Protein AF-A0A956I2Q4-F1 (afdb_monomer)

Foldseek 3Di:
DPPQPFFFPVNLVVVLVVLLVVLLVLLQVLLVPQPPDDPPDDDDDDPDFPADDPPDPDGDALQVGVLCQLQDPPRDLLSLLLCLLVLQPDVRQVHLVSVLVSLVPRHDPDFCSVVSNLLSVVSVVNPVSLVVLVCQLPDPDHGQCSLVNNLSVQLQALSSLVSLVSNCVVPVDLVSLQSSLSNCLNVVVLVSNVVSCVDPSSVVSDFLLSQCSSCLVVVVLVSLLVSVLRNLPRPQDPLLLVLLVLLLVLVLVLLCVLLLPDDCPDVLSVLLVQLLQLLLSLVSQLVSQLSCCCVPVVLDCDQDQVSNLCSLLVRVLQSNLVSLLVSCVVVLVVQLVVPFLSSQLSSQLSSLLSNLSNVSSSVCRNLVLLCQLVSSLFSNVLSSLLRSQLRSLVSVCVVPVVSVVVSVCSNSVSSSLRSVLVSCVPRPVNVVVNVVSVVSRVVSVVVSLVSSVPGDDRDDDSDQSLSSNSVSSSVSLSSSQSSSCNNPNNPVSCVSHVVSNVVCVVSNVSVNVSSPDDNDD

Radius of gyration: 27.88 Å; Cα contacts (8 Å, |Δi|>4): 734; chains: 1; bounding box: 66×51×83 Å

Mean predicted aligned error: 7.61 Å

Solvent-accessible surface area (backbone atoms only — not comparable to full-atom values): 26888 Å² total; per-residue (Å²): 134,84,81,73,82,65,59,32,50,65,56,55,52,53,52,52,53,50,52,51,53,51,26,53,53,48,10,48,47,31,28,70,67,28,81,80,90,58,77,71,73,96,64,91,80,75,82,88,66,79,70,83,67,96,82,64,97,60,83,68,54,41,61,77,52,46,34,65,54,52,52,35,93,82,58,53,60,68,61,50,48,67,42,46,71,60,51,35,69,34,78,68,36,66,27,33,68,45,44,37,56,43,48,73,70,32,42,61,99,49,87,33,44,72,45,45,52,34,50,34,39,29,75,61,66,36,64,66,32,44,50,48,37,52,51,35,40,67,38,98,76,46,55,61,56,19,18,44,44,41,12,59,79,28,41,58,25,63,69,9,13,51,22,10,41,51,38,17,72,77,64,74,33,64,66,31,34,38,50,15,46,51,6,12,58,62,39,64,37,61,70,58,34,49,57,46,53,69,36,70,75,37,44,71,54,53,57,41,51,60,60,24,52,53,16,56,76,70,64,35,64,66,48,30,67,66,22,46,66,54,33,75,45,72,84,54,54,68,68,35,51,50,47,17,51,48,54,35,51,45,49,47,53,43,42,36,51,77,43,65,57,86,51,83,94,31,72,66,45,52,47,30,53,50,22,24,53,33,8,35,57,24,47,46,64,30,53,54,47,48,51,46,36,36,76,74,68,63,58,62,94,49,98,43,68,72,54,24,41,49,39,26,23,68,46,53,18,38,44,46,54,48,31,34,50,59,45,36,53,84,50,44,67,60,41,52,74,67,67,45,68,47,46,26,28,37,30,24,11,22,12,17,27,14,31,31,23,51,57,42,25,59,49,24,57,75,50,67,47,35,47,48,54,39,38,64,68,41,53,31,48,49,31,19,38,47,35,5,51,39,41,30,31,46,48,45,17,76,76,40,65,87,33,42,62,57,27,51,50,47,42,54,52,40,20,44,51,44,4,50,35,50,23,20,70,68,35,74,88,29,52,95,47,30,71,51,28,58,52,54,48,50,53,52,50,51,54,44,53,55,56,54,67,74,37,81,80,71,77,92,66,72,68,54,64,62,56,52,45,53,49,36,53,49,52,52,54,32,51,50,39,26,53,27,2,39,55,59,26,43,70,57,23,48,65,46,42,50,59,27,50,60,71,34,47,63,56,54,50,52,50,57,58,72,62,68,68,83,64,44,120

Sequence (521 aa):
MKRSRTWSRSFLAISVVGLVVVGLLLAALAAALSPGERVRPVVPEPIALPGPRLGDPTPPSPEEWLDPWLSAEGTRMDDVLEAIPWLATLPEVGGPDALLASLERALPERPGRDVAIRMARAIGGDEDAVAALFAGAHAEAPERGACFALGVLRSASVDGARAFEREAELHDDDRARRLALEAALNAGADDELERLLADPAYAAVADAEIPYRLARRRLDWVGMLIWTMPSQHVDTPLHFLLLGILSGILWLVVLAYLGDVRRVASARLGLCVAALVLGAASTVPTLVLSVWMEEVLGVREPSGLYTGIAYYVGSVGLREELCKLLAFLPLAPFVIRRGDPREALVVAGCVGLGFAAEENIGYFTRSGGADVAGRFLTANFGHVVSTGLIGAWLCRAVKEPKHLQDFALVFIGLVIGHGVYDALIIVPELEEWSALAGIVYVAVALLYFAQLAKCPPAAPRRVPVTAVFVYGLTAMLVTSLVAAAWDVGFLPALRTIVPGVLSAALFIFVFIRELREPLSP

Structure (mmCIF, N/CA/C/O backbone):
data_AF-A0A956I2Q4-F1
#
_entry.id   AF-A0A956I2Q4-F1
#
loop_
_atom_site.group_PDB
_atom_site.id
_atom_site.type_symbol
_atom_site.label_atom_id
_atom_site.label_alt_id
_atom_site.label_comp_id
_atom_site.label_asym_id
_atom_site.label_entity_id
_atom_site.label_seq_id
_atom_site.pdbx_PDB_ins_code
_atom_site.Cartn_x
_atom_site.Cartn_y
_atom_site.Cartn_z
_atom_site.occupancy
_atom_site.B_iso_or_equiv
_atom_site.auth_seq_id
_atom_site.auth_comp_id
_atom_site.auth_asym_id
_atom_site.auth_atom_id
_atom_site.pdbx_PDB_model_num
ATOM 1 N N . MET A 1 1 ? -26.419 -26.427 36.538 1.00 40.03 1 MET A N 1
ATOM 2 C CA . MET A 1 1 ? -25.469 -25.421 36.004 1.00 40.03 1 MET A CA 1
ATOM 3 C C . MET A 1 1 ? -24.432 -26.118 35.128 1.00 40.03 1 MET A C 1
ATOM 5 O O . MET A 1 1 ? -23.579 -26.816 35.658 1.00 40.03 1 MET A O 1
ATOM 9 N N . LYS A 1 2 ? -24.515 -25.995 33.795 1.00 40.31 2 LYS A N 1
ATOM 10 C CA . LYS A 1 2 ? -23.443 -26.462 32.897 1.00 40.31 2 LYS A CA 1
ATOM 11 C C . LYS A 1 2 ? -22.245 -25.529 33.097 1.00 40.31 2 LYS A C 1
ATOM 13 O O . LYS A 1 2 ? -22.370 -24.350 32.782 1.00 40.31 2 LYS A O 1
ATOM 18 N N . ARG A 1 3 ? -21.119 -26.027 33.628 1.00 42.88 3 ARG A N 1
ATOM 19 C CA . ARG A 1 3 ? -19.835 -25.304 33.605 1.00 42.88 3 ARG A CA 1
ATOM 20 C C . ARG A 1 3 ? -19.551 -24.954 32.144 1.00 42.88 3 ARG A C 1
ATOM 22 O O . ARG A 1 3 ? -19.244 -25.840 31.350 1.00 42.88 3 ARG A O 1
ATOM 29 N N . SER A 1 4 ? -19.731 -23.692 31.761 1.00 48.69 4 SER A N 1
ATOM 30 C CA . SER A 1 4 ? -19.249 -23.216 30.471 1.00 48.69 4 SER A CA 1
ATOM 31 C C . SER A 1 4 ? -17.742 -23.433 30.472 1.00 48.69 4 SER A C 1
ATOM 33 O O . SER A 1 4 ? -17.075 -22.911 31.361 1.00 48.69 4 SER A O 1
ATOM 35 N N . ARG A 1 5 ? -17.218 -24.234 29.535 1.00 54.41 5 ARG A N 1
ATOM 36 C CA . ARG A 1 5 ? -15.774 -24.338 29.294 1.00 54.41 5 ARG A CA 1
ATOM 37 C C . ARG A 1 5 ? -15.268 -22.933 28.967 1.00 54.41 5 ARG A C 1
ATOM 39 O O . ARG A 1 5 ? -15.443 -22.466 27.845 1.00 54.41 5 ARG A O 1
ATOM 46 N N . THR A 1 6 ? -14.749 -22.233 29.966 1.00 58.47 6 THR A N 1
ATOM 47 C CA . THR A 1 6 ? -13.968 -21.020 29.764 1.00 58.47 6 THR A CA 1
ATOM 48 C C . THR A 1 6 ? -12.624 -21.444 29.194 1.00 58.47 6 THR A C 1
ATOM 50 O O . THR A 1 6 ? -12.102 -22.510 29.527 1.00 58.47 6 THR A O 1
ATOM 53 N N . TRP A 1 7 ? -12.102 -20.652 28.268 1.00 63.31 7 TRP A N 1
ATOM 54 C CA . TRP A 1 7 ? -10.792 -20.889 27.681 1.00 63.31 7 TRP A CA 1
ATOM 55 C C . TRP A 1 7 ? -9.714 -20.726 28.759 1.00 63.31 7 TRP A C 1
ATOM 57 O O . TRP A 1 7 ? -9.523 -19.623 29.268 1.00 63.31 7 TRP A O 1
ATOM 67 N N . SER A 1 8 ? -9.036 -21.818 29.131 1.00 77.19 8 SER A N 1
ATOM 68 C CA . SER A 1 8 ? -7.890 -21.746 30.042 1.00 77.19 8 SER A CA 1
ATOM 69 C C . SER A 1 8 ? -6.656 -21.224 29.309 1.00 77.19 8 SER A C 1
ATOM 71 O O . SER A 1 8 ? -6.497 -21.437 28.101 1.00 77.19 8 SER A O 1
ATOM 73 N N . ARG A 1 9 ? -5.752 -20.568 30.045 1.00 77.94 9 ARG A N 1
ATOM 74 C CA . ARG A 1 9 ? -4.458 -20.101 29.512 1.00 77.94 9 ARG A CA 1
ATOM 75 C C . ARG A 1 9 ? -3.676 -21.235 28.855 1.00 77.94 9 ARG A C 1
ATOM 77 O O . ARG A 1 9 ? -3.125 -21.055 27.773 1.00 77.94 9 ARG A O 1
ATOM 84 N N . SER A 1 10 ? -3.691 -22.414 29.476 1.00 81.69 10 SER A N 1
ATOM 85 C CA . SER A 1 10 ? -3.025 -23.609 28.958 1.00 81.69 10 SER A CA 1
ATOM 86 C C . SER A 1 10 ? -3.594 -24.052 27.613 1.00 81.69 10 SER A C 1
ATOM 88 O O . SER A 1 10 ? -2.827 -24.404 26.725 1.00 81.69 10 SER A O 1
ATOM 90 N N . PHE A 1 11 ? -4.917 -24.005 27.426 1.00 84.88 11 PHE A N 1
ATOM 91 C CA . PHE A 1 11 ? -5.524 -24.391 26.153 1.00 84.88 11 PHE A CA 1
ATOM 92 C C . PHE A 1 11 ? -5.135 -23.428 25.024 1.00 84.88 11 PHE A C 1
ATOM 94 O O . PHE A 1 11 ? -4.726 -23.876 23.952 1.00 84.88 11 PHE A O 1
ATOM 101 N N . LEU A 1 12 ? -5.184 -22.114 25.284 1.00 85.12 12 LEU A N 1
ATOM 102 C CA . LEU A 1 12 ? -4.729 -21.111 24.319 1.00 85.12 12 LEU A CA 1
ATOM 103 C C . LEU A 1 12 ? -3.252 -21.331 23.961 1.00 85.12 12 LEU A C 1
ATOM 105 O O . LEU A 1 12 ? -2.933 -21.456 22.785 1.00 85.12 12 LEU A O 1
ATOM 109 N N . ALA A 1 13 ? -2.373 -21.480 24.955 1.00 85.44 13 ALA A N 1
ATOM 110 C CA . ALA A 1 13 ? -0.948 -21.709 24.723 1.00 85.44 13 ALA A CA 1
ATOM 111 C C . ALA A 1 13 ? -0.679 -22.979 23.894 1.00 85.44 13 ALA A C 1
ATOM 113 O O . ALA A 1 13 ? 0.018 -22.910 22.887 1.00 85.44 13 ALA A O 1
ATOM 114 N N . ILE A 1 14 ? -1.277 -24.119 24.262 1.00 88.50 14 ILE A N 1
ATOM 115 C CA . ILE A 1 14 ? -1.092 -25.397 23.550 1.00 88.50 14 ILE A CA 1
ATOM 116 C C . ILE A 1 14 ? -1.554 -25.285 22.094 1.00 88.50 14 ILE A C 1
ATOM 118 O O . ILE A 1 14 ? -0.858 -25.728 21.184 1.00 88.50 14 ILE A O 1
ATOM 122 N N . SER A 1 15 ? -2.720 -24.684 21.860 1.00 89.50 15 SER A N 1
ATOM 123 C CA . SER A 1 15 ? -3.264 -24.544 20.505 1.00 89.50 15 SER A CA 1
ATOM 124 C C . SER A 1 15 ? -2.457 -23.583 19.623 1.00 89.50 15 SER A C 1
ATOM 126 O O . SER A 1 15 ? -2.270 -23.869 18.444 1.00 89.50 15 SER A O 1
ATOM 128 N N . VAL A 1 16 ? -1.937 -22.486 20.184 1.00 90.19 16 VAL A N 1
ATOM 129 C CA . VAL A 1 16 ? -1.050 -21.548 19.478 1.00 90.19 16 VAL A CA 1
ATOM 130 C C . VAL A 1 16 ? 0.268 -22.230 19.125 1.00 90.19 16 VAL A C 1
ATOM 132 O O . VAL A 1 16 ? 0.694 -22.155 17.978 1.00 90.19 16 VAL A O 1
ATOM 135 N N . VAL A 1 17 ? 0.872 -22.969 20.063 1.00 91.94 17 VAL A N 1
ATOM 136 C CA . VAL A 1 17 ? 2.077 -23.770 19.789 1.00 91.94 17 VAL A CA 1
ATOM 137 C C . VAL A 1 17 ? 1.808 -24.789 18.682 1.00 91.94 17 VAL A C 1
ATOM 139 O O . VAL A 1 17 ? 2.605 -24.902 17.757 1.00 91.94 17 VAL A O 1
ATOM 142 N N . GLY A 1 18 ? 0.667 -25.483 18.725 1.00 91.50 18 GLY A N 1
ATOM 143 C CA . GLY A 1 18 ? 0.260 -26.404 17.664 1.00 91.50 18 GLY A CA 1
ATOM 144 C C . GLY A 1 18 ? 0.1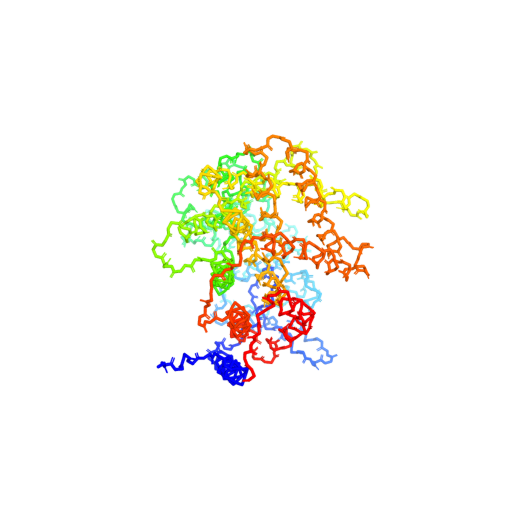60 -25.724 16.294 1.00 91.50 18 GLY A C 1
ATOM 145 O O . GLY A 1 18 ? 0.678 -26.255 15.316 1.00 91.50 18 GLY A O 1
ATOM 146 N N . LEU A 1 19 ? -0.440 -24.531 16.227 1.00 92.12 19 LEU A N 1
ATOM 147 C CA . LEU A 1 19 ? -0.551 -23.753 14.990 1.00 92.12 19 LEU A CA 1
ATOM 148 C C . LEU A 1 19 ? 0.822 -23.324 14.454 1.00 92.12 19 LEU A C 1
ATOM 150 O O . LEU A 1 19 ? 1.064 -23.435 13.256 1.00 92.12 19 LEU A O 1
ATOM 154 N N . VAL A 1 20 ? 1.732 -22.895 15.332 1.00 93.31 20 VAL A N 1
ATOM 155 C CA . VAL A 1 20 ? 3.111 -22.541 14.960 1.00 93.31 20 VAL A CA 1
ATOM 156 C C . VAL A 1 20 ? 3.867 -23.758 14.429 1.00 93.31 20 VAL A C 1
ATOM 158 O O . VAL A 1 20 ? 4.508 -23.660 13.389 1.00 93.31 20 VAL A O 1
ATOM 161 N N . VAL A 1 21 ? 3.766 -24.916 15.090 1.00 94.25 21 VAL A N 1
ATOM 162 C CA . VAL A 1 21 ? 4.417 -26.156 14.632 1.00 94.25 21 VAL A CA 1
ATOM 163 C C . VAL A 1 21 ? 3.896 -26.571 13.258 1.00 94.25 21 VAL A C 1
ATOM 165 O O . VAL A 1 21 ? 4.692 -26.848 12.366 1.00 94.25 21 VAL A O 1
ATOM 168 N N . VAL A 1 22 ? 2.574 -26.566 13.057 1.00 94.88 22 VAL A N 1
ATOM 169 C CA . VAL A 1 22 ? 1.976 -26.845 11.742 1.00 94.88 22 VAL A CA 1
ATOM 170 C C . VAL A 1 22 ? 2.461 -25.833 10.705 1.00 94.88 22 VAL A C 1
ATOM 172 O O . VAL A 1 22 ? 2.837 -26.227 9.607 1.00 94.88 22 VAL A O 1
ATOM 175 N N . GLY A 1 23 ? 2.521 -24.549 11.059 1.00 93.81 23 GLY A N 1
ATOM 176 C CA . GLY A 1 23 ? 3.041 -23.496 10.193 1.00 93.81 23 GLY A CA 1
ATOM 177 C C . GLY A 1 23 ? 4.494 -23.706 9.773 1.00 93.81 23 GLY A C 1
ATOM 178 O O . GLY A 1 23 ? 4.809 -23.580 8.596 1.00 93.81 23 GLY A O 1
ATOM 179 N N . LEU A 1 24 ? 5.367 -24.091 10.708 1.00 94.44 24 LEU A N 1
ATOM 180 C CA . LEU A 1 24 ? 6.768 -24.415 10.426 1.00 94.44 24 LEU A CA 1
ATOM 181 C C . LEU A 1 24 ? 6.891 -25.612 9.475 1.00 94.44 24 LEU A C 1
ATOM 183 O O . LEU A 1 24 ? 7.699 -25.575 8.550 1.00 94.44 24 LEU A O 1
ATOM 187 N N . LEU A 1 25 ? 6.071 -26.650 9.669 1.00 95.31 25 LEU A N 1
ATOM 188 C CA . LEU A 1 25 ? 6.036 -27.814 8.779 1.00 95.31 25 LEU A CA 1
ATOM 189 C C . LEU A 1 25 ? 5.540 -27.443 7.377 1.00 95.31 25 LEU A C 1
ATOM 191 O O . LEU A 1 25 ? 6.125 -27.880 6.390 1.00 95.31 25 LEU A O 1
ATOM 195 N N . LEU A 1 26 ? 4.495 -26.617 7.282 1.00 95.56 26 LEU A N 1
ATOM 196 C CA . LEU A 1 26 ? 3.983 -26.120 6.005 1.00 95.56 26 LEU A CA 1
ATOM 197 C C . LEU A 1 26 ? 4.996 -25.223 5.296 1.00 95.56 26 LEU A C 1
ATOM 199 O O . LEU A 1 26 ? 5.128 -25.326 4.086 1.00 95.56 26 LEU A O 1
ATOM 203 N N . ALA A 1 27 ? 5.735 -24.387 6.023 1.00 93.88 27 ALA A N 1
ATOM 204 C CA . ALA A 1 27 ? 6.776 -23.545 5.447 1.00 93.88 27 ALA A CA 1
ATOM 205 C C . ALA A 1 27 ? 7.962 -24.379 4.940 1.00 93.88 27 ALA A C 1
ATOM 207 O O . ALA A 1 27 ? 8.475 -24.124 3.854 1.00 93.88 27 ALA A O 1
ATOM 208 N N . ALA A 1 28 ? 8.368 -25.415 5.680 1.00 93.31 28 ALA A N 1
ATOM 209 C CA . ALA A 1 28 ? 9.384 -26.357 5.219 1.00 93.31 28 ALA A CA 1
ATOM 210 C C . ALA A 1 28 ? 8.918 -27.128 3.971 1.00 93.31 28 ALA A C 1
ATOM 212 O O . ALA A 1 28 ? 9.690 -27.299 3.030 1.00 93.31 28 ALA A O 1
ATOM 213 N N . LEU A 1 29 ? 7.648 -27.546 3.938 1.00 94.00 29 LEU A N 1
ATOM 214 C CA . LEU A 1 29 ? 7.049 -28.188 2.770 1.00 94.00 29 LEU A CA 1
ATOM 215 C C . LEU A 1 29 ? 6.963 -27.226 1.578 1.00 94.00 29 LEU A C 1
ATOM 217 O O . LEU A 1 29 ? 7.323 -27.613 0.475 1.00 94.00 29 LEU A O 1
ATOM 221 N N . ALA A 1 30 ? 6.531 -25.983 1.792 1.00 91.81 30 ALA A N 1
ATOM 222 C CA . ALA A 1 30 ? 6.470 -24.950 0.763 1.00 91.81 30 ALA A CA 1
ATOM 223 C C . ALA A 1 30 ? 7.855 -24.677 0.172 1.00 91.81 30 ALA A C 1
ATOM 225 O O . ALA A 1 30 ? 7.988 -24.644 -1.041 1.00 91.81 30 ALA A O 1
ATOM 226 N N . ALA A 1 31 ? 8.895 -24.587 1.004 1.00 90.00 31 ALA A N 1
ATOM 227 C CA . ALA A 1 31 ? 10.271 -24.452 0.535 1.00 90.00 31 ALA A CA 1
ATOM 228 C C . ALA A 1 31 ? 10.764 -25.681 -0.251 1.00 90.00 31 ALA A C 1
ATOM 230 O O . ALA A 1 31 ? 11.532 -25.530 -1.193 1.00 90.00 31 ALA A O 1
ATOM 231 N N . ALA A 1 32 ? 10.336 -26.891 0.124 1.00 90.06 32 ALA A N 1
ATOM 232 C CA . ALA A 1 32 ? 10.716 -28.127 -0.565 1.00 90.06 32 ALA A CA 1
ATOM 233 C C . ALA A 1 32 ? 9.961 -28.346 -1.888 1.00 90.06 32 ALA A C 1
ATOM 235 O O . ALA A 1 32 ? 10.488 -28.982 -2.797 1.00 90.06 32 ALA A O 1
ATOM 236 N N . LEU A 1 33 ? 8.720 -27.859 -1.974 1.00 89.81 33 LEU A N 1
ATOM 237 C CA . LEU A 1 33 ? 7.880 -27.905 -3.174 1.00 89.81 33 LEU A CA 1
ATOM 238 C C . LEU A 1 33 ? 8.069 -26.690 -4.075 1.00 89.81 33 LEU A C 1
ATOM 240 O O . LEU A 1 33 ? 7.635 -26.730 -5.228 1.00 89.81 33 LEU A O 1
ATOM 244 N N . SER A 1 34 ? 8.667 -25.621 -3.545 1.00 82.44 34 SER A N 1
ATOM 245 C CA . SER A 1 34 ? 9.018 -24.451 -4.328 1.00 82.44 34 SER A CA 1
ATOM 246 C C . SER A 1 34 ? 9.845 -24.938 -5.514 1.00 82.44 34 SER A C 1
ATOM 248 O O . SER A 1 34 ? 10.780 -25.724 -5.312 1.00 82.44 34 SER A O 1
ATOM 250 N N . PRO A 1 35 ? 9.475 -24.565 -6.749 1.00 68.12 35 PRO A N 1
ATOM 251 C CA . PRO A 1 35 ? 10.260 -24.894 -7.924 1.00 68.12 35 PRO A CA 1
ATOM 252 C C . PRO A 1 35 ? 11.619 -24.205 -7.762 1.00 68.12 35 PRO A C 1
ATOM 254 O O . PRO A 1 35 ? 11.764 -23.022 -8.062 1.00 68.12 35 PRO A O 1
ATOM 257 N N . GLY A 1 36 ? 12.573 -24.928 -7.170 1.00 46.09 36 GLY A N 1
ATOM 258 C CA . GLY A 1 36 ? 13.865 -24.402 -6.751 1.00 46.09 36 GLY A CA 1
ATOM 259 C C . GLY A 1 36 ? 14.577 -23.659 -7.883 1.00 46.09 36 GLY A C 1
ATOM 260 O O . GLY A 1 36 ? 14.430 -24.026 -9.044 1.00 46.09 36 GLY A O 1
ATOM 261 N N . GLU A 1 37 ? 15.355 -22.638 -7.499 1.00 41.56 37 GLU A N 1
ATOM 262 C CA . GLU A 1 37 ? 16.168 -21.737 -8.350 1.00 41.56 37 GLU A CA 1
ATOM 263 C C . GLU A 1 37 ? 15.523 -20.449 -8.898 1.00 41.56 37 GLU A C 1
ATOM 265 O O . GLU A 1 37 ? 15.946 -19.934 -9.929 1.00 41.56 37 GLU A O 1
ATOM 270 N N . ARG A 1 38 ? 14.587 -19.808 -8.186 1.00 41.47 38 ARG A N 1
ATOM 271 C CA . ARG A 1 38 ? 14.277 -18.384 -8.447 1.00 41.47 38 ARG A CA 1
ATOM 272 C C . ARG A 1 38 ? 14.223 -17.548 -7.176 1.00 41.47 38 ARG A C 1
ATOM 274 O O . ARG A 1 38 ? 13.201 -16.950 -6.865 1.00 41.47 38 ARG A O 1
ATOM 281 N N . VAL A 1 39 ? 15.359 -17.416 -6.492 1.00 38.03 39 VAL A N 1
ATOM 282 C CA . VAL A 1 39 ? 15.606 -16.173 -5.749 1.00 38.03 39 VAL A CA 1
ATOM 283 C C . VAL A 1 39 ? 15.723 -15.072 -6.806 1.00 38.03 39 VAL A C 1
ATOM 285 O O . VAL A 1 39 ? 16.795 -14.842 -7.354 1.00 38.03 39 VAL A O 1
ATOM 288 N N . ARG A 1 40 ? 14.596 -14.444 -7.156 1.00 30.94 40 ARG A N 1
ATOM 289 C CA . ARG A 1 40 ? 14.590 -13.106 -7.749 1.00 30.94 40 ARG A CA 1
ATOM 290 C C . ARG A 1 40 ? 14.703 -12.126 -6.578 1.00 30.94 40 ARG A C 1
ATOM 292 O O . ARG A 1 40 ? 13.730 -12.003 -5.834 1.00 30.94 40 ARG A O 1
ATOM 299 N N . PRO A 1 41 ? 15.852 -11.471 -6.343 1.00 29.48 41 PRO A N 1
ATOM 300 C CA . PRO A 1 41 ? 15.851 -10.286 -5.501 1.00 29.48 41 PRO A CA 1
ATOM 301 C C . PRO A 1 41 ? 14.980 -9.220 -6.178 1.00 29.48 41 PRO A C 1
ATOM 303 O O . PRO A 1 41 ? 15.006 -9.065 -7.397 1.00 29.48 41 PRO A O 1
ATOM 306 N N . VAL A 1 42 ? 14.168 -8.527 -5.383 1.00 31.78 42 VAL A N 1
ATOM 307 C CA . VAL A 1 42 ? 13.311 -7.424 -5.829 1.00 31.78 42 VAL A CA 1
ATOM 308 C C . VAL A 1 42 ? 14.197 -6.248 -6.258 1.00 31.78 42 VAL A C 1
ATOM 310 O O . VAL A 1 42 ? 14.661 -5.486 -5.416 1.00 31.78 42 VAL A O 1
ATOM 313 N N . VAL A 1 43 ? 14.426 -6.136 -7.568 1.00 26.48 43 VAL A N 1
ATOM 314 C CA . VAL A 1 43 ? 14.799 -4.937 -8.346 1.00 26.48 43 VAL A CA 1
ATOM 315 C C . VAL A 1 43 ? 14.138 -5.114 -9.733 1.00 26.48 43 VAL A C 1
ATOM 317 O O . VAL A 1 43 ? 14.019 -6.263 -10.170 1.00 26.48 43 VAL A O 1
ATOM 320 N N . PRO A 1 44 ? 13.651 -4.064 -10.427 1.00 30.81 44 PRO A N 1
ATOM 321 C CA . PRO A 1 44 ? 13.143 -4.221 -11.791 1.00 30.81 44 PRO A CA 1
ATOM 322 C C . PRO A 1 44 ? 14.283 -4.588 -12.765 1.00 30.81 44 PRO A C 1
ATOM 324 O O . PRO A 1 44 ? 15.335 -3.958 -12.710 1.00 30.81 44 PRO A O 1
ATOM 327 N N . GLU A 1 45 ? 14.008 -5.550 -13.660 1.00 34.47 45 GLU A N 1
ATOM 328 C CA . GLU A 1 45 ? 14.779 -5.988 -14.856 1.00 34.47 45 GLU A CA 1
ATOM 329 C C . GLU A 1 45 ? 16.115 -6.747 -14.672 1.00 34.47 45 GLU A C 1
ATOM 331 O O . GLU A 1 45 ? 16.736 -6.681 -13.613 1.00 34.47 45 GLU A O 1
ATOM 336 N N . PRO A 1 46 ? 16.657 -7.400 -15.727 1.00 38.06 46 PRO A N 1
ATOM 337 C CA . PRO A 1 46 ? 16.072 -8.230 -16.784 1.00 38.06 46 PRO A CA 1
ATOM 338 C C . PRO A 1 46 ? 16.358 -9.721 -16.454 1.00 38.06 46 PRO A C 1
ATOM 340 O O . PRO A 1 46 ? 16.689 -10.073 -15.327 1.00 38.06 46 PRO A O 1
ATOM 343 N N . ILE A 1 47 ? 16.144 -10.632 -17.401 1.00 41.97 47 ILE A N 1
ATOM 344 C CA . ILE A 1 47 ? 16.341 -12.097 -17.330 1.00 41.97 47 ILE A CA 1
ATOM 345 C C . ILE A 1 47 ? 17.403 -12.540 -16.304 1.00 41.97 47 ILE A C 1
ATOM 347 O O . ILE A 1 47 ? 18.564 -12.156 -16.392 1.00 41.97 47 ILE A O 1
ATOM 351 N N . ALA A 1 48 ? 16.996 -13.383 -15.346 1.00 33.94 48 ALA A N 1
ATOM 352 C CA . ALA A 1 48 ? 17.865 -13.908 -14.295 1.00 33.94 48 ALA A CA 1
ATOM 353 C C . ALA A 1 48 ? 19.043 -14.695 -14.893 1.00 33.94 48 ALA A C 1
ATOM 355 O O . ALA A 1 48 ? 18.928 -15.885 -15.188 1.00 33.94 48 ALA A O 1
ATOM 356 N N . LEU A 1 49 ? 20.175 -14.020 -15.059 1.00 42.81 49 LEU A N 1
ATOM 357 C CA . LEU A 1 49 ? 21.461 -14.659 -15.280 1.00 42.81 49 LEU A CA 1
ATOM 358 C C . LEU A 1 49 ? 21.898 -15.331 -13.966 1.00 42.81 49 LEU A C 1
ATOM 360 O O . LEU A 1 49 ? 21.669 -14.770 -12.890 1.00 42.81 49 LEU A O 1
ATOM 364 N N . PRO A 1 50 ? 22.511 -16.524 -14.005 1.00 39.97 50 PRO A N 1
ATOM 365 C CA . PRO A 1 50 ? 22.948 -17.230 -12.803 1.00 39.97 50 PRO A CA 1
ATOM 366 C C . PRO A 1 50 ? 24.050 -16.433 -12.092 1.00 39.97 50 PRO A C 1
ATOM 368 O O . PRO A 1 50 ? 25.201 -16.470 -12.498 1.00 39.97 50 PRO A O 1
ATOM 371 N N . GLY A 1 51 ? 23.708 -15.670 -11.052 1.00 37.78 51 GLY A N 1
ATOM 372 C CA . GLY A 1 51 ? 24.679 -14.858 -10.314 1.00 37.78 51 GLY A CA 1
ATOM 373 C C . GLY A 1 51 ? 25.745 -15.690 -9.576 1.00 37.78 51 GLY A C 1
ATOM 374 O O . GLY A 1 51 ? 25.542 -16.885 -9.325 1.00 37.78 51 GLY A O 1
ATOM 375 N N . PRO A 1 52 ? 26.877 -15.072 -9.189 1.00 35.19 52 PRO A N 1
ATOM 376 C CA . PRO A 1 52 ? 27.928 -15.738 -8.426 1.00 35.19 52 PRO A CA 1
ATOM 377 C C . PRO A 1 52 ? 27.388 -16.310 -7.109 1.00 35.19 52 PRO A C 1
ATOM 379 O O . PRO A 1 52 ? 26.593 -15.683 -6.404 1.00 35.19 52 PRO A O 1
ATOM 382 N N . ARG A 1 53 ? 27.833 -17.520 -6.749 1.00 39.41 53 ARG A N 1
ATOM 383 C CA . ARG A 1 53 ? 27.477 -18.138 -5.466 1.00 39.41 53 ARG A CA 1
ATOM 384 C C . ARG A 1 53 ? 28.118 -17.333 -4.334 1.00 39.41 53 ARG A C 1
ATOM 386 O O . ARG A 1 53 ? 29.324 -17.103 -4.332 1.00 39.41 53 ARG A O 1
ATOM 393 N N . LEU A 1 54 ? 27.315 -16.938 -3.344 1.00 30.95 54 LEU A N 1
ATOM 394 C CA . LEU A 1 54 ? 27.788 -16.307 -2.107 1.00 30.95 54 LEU A CA 1
ATOM 395 C C . LEU A 1 54 ? 28.842 -17.206 -1.432 1.00 30.95 54 LEU A C 1
ATOM 397 O O . LEU A 1 54 ? 28.494 -18.217 -0.820 1.00 30.95 54 LEU A O 1
ATOM 401 N N . GLY A 1 55 ? 30.123 -16.842 -1.562 1.00 40.00 55 GLY A N 1
ATOM 402 C CA . GLY A 1 55 ? 31.253 -17.573 -0.981 1.00 40.00 55 GLY A CA 1
ATOM 403 C C . GLY A 1 55 ? 32.511 -17.668 -1.850 1.00 40.00 55 GLY A C 1
ATOM 404 O O . GLY A 1 55 ? 33.556 -18.016 -1.302 1.00 40.00 55 GLY A O 1
ATOM 405 N N . ASP A 1 56 ? 32.450 -17.348 -3.148 1.00 42.69 56 ASP A N 1
ATOM 406 C CA . ASP A 1 56 ? 33.643 -17.390 -4.004 1.00 42.69 56 ASP A CA 1
ATOM 407 C C . ASP A 1 56 ? 34.541 -16.146 -3.815 1.00 42.69 56 ASP A C 1
ATOM 409 O O . ASP A 1 56 ? 34.057 -15.015 -3.886 1.00 42.69 56 ASP A O 1
ATOM 413 N N . PRO A 1 57 ? 35.856 -16.321 -3.563 1.00 44.00 57 PRO A N 1
ATOM 414 C CA . PRO A 1 57 ? 36.791 -15.234 -3.239 1.00 44.00 57 PRO A CA 1
ATOM 415 C C . PRO A 1 57 ? 37.187 -14.360 -4.444 1.00 44.00 57 PRO A C 1
ATOM 417 O O . PRO A 1 57 ? 37.935 -13.396 -4.285 1.00 44.00 57 PRO A O 1
ATOM 420 N N . THR A 1 58 ? 36.688 -14.686 -5.634 1.00 54.28 58 THR A N 1
ATOM 421 C CA . THR A 1 58 ? 36.949 -14.002 -6.903 1.00 54.28 58 THR A CA 1
ATOM 422 C C . THR A 1 58 ? 35.675 -14.038 -7.739 1.00 54.28 58 THR A C 1
ATOM 424 O O . THR A 1 58 ? 35.153 -15.135 -7.945 1.00 54.28 58 THR A O 1
ATOM 427 N N . PRO A 1 59 ? 35.157 -12.887 -8.207 1.00 55.69 59 PRO A N 1
ATOM 428 C CA . PRO A 1 59 ? 34.014 -12.886 -9.109 1.00 55.69 59 PRO A CA 1
ATOM 429 C C . PRO A 1 59 ? 34.377 -13.670 -10.381 1.00 55.69 59 PRO A C 1
ATOM 431 O O . PRO A 1 59 ? 35.513 -13.539 -10.853 1.00 55.69 59 PRO A O 1
ATOM 434 N N . PRO A 1 60 ? 33.461 -14.507 -10.905 1.00 62.50 60 PRO A N 1
ATOM 435 C CA . PRO A 1 60 ? 33.689 -15.218 -12.154 1.00 62.50 60 PRO A CA 1
ATOM 436 C C . PRO A 1 60 ? 33.990 -14.213 -13.264 1.00 62.50 60 PRO A C 1
ATOM 438 O O . PRO A 1 60 ? 33.478 -13.091 -13.264 1.00 62.50 60 PRO A O 1
ATOM 441 N N . SER A 1 61 ? 34.842 -14.613 -14.201 1.00 69.62 61 SER A N 1
ATOM 442 C CA . SER A 1 61 ? 35.077 -13.825 -15.409 1.00 69.62 61 SER A CA 1
ATOM 443 C C . SER A 1 61 ? 33.760 -13.624 -16.184 1.00 69.62 61 SER A C 1
ATOM 445 O O . SER A 1 61 ? 32.873 -14.479 -16.089 1.00 69.62 61 SER A O 1
ATOM 447 N N . PRO A 1 62 ? 33.617 -12.540 -16.979 1.00 68.38 62 PRO A N 1
ATOM 448 C CA . PRO A 1 62 ? 32.440 -12.329 -17.829 1.00 68.38 62 PRO A CA 1
ATOM 449 C C . PRO A 1 62 ? 32.051 -13.583 -18.626 1.00 68.38 62 PRO A C 1
ATOM 451 O O . PRO A 1 62 ? 30.875 -13.899 -18.758 1.00 68.38 62 PRO A O 1
ATOM 454 N N . GLU A 1 63 ? 33.056 -14.327 -19.086 1.00 75.94 63 GLU A N 1
ATOM 455 C CA . GLU A 1 63 ? 32.938 -15.552 -19.882 1.00 75.94 63 GLU A CA 1
ATOM 456 C C . GLU A 1 63 ? 32.287 -16.698 -19.094 1.00 75.94 63 GLU A C 1
ATOM 458 O O . GLU A 1 63 ? 31.369 -17.355 -19.574 1.00 75.94 63 GLU A O 1
ATOM 463 N N . GLU A 1 64 ? 32.709 -16.914 -17.845 1.00 70.81 64 GLU A N 1
ATOM 464 C CA . GLU A 1 64 ? 32.171 -17.973 -16.978 1.00 70.81 64 GLU A CA 1
ATOM 465 C C . GLU A 1 64 ? 30.695 -17.756 -16.626 1.00 70.81 64 GLU A C 1
ATOM 467 O O . GLU A 1 64 ? 29.987 -18.707 -16.284 1.00 70.81 64 GLU A O 1
ATOM 472 N N . TRP A 1 65 ? 30.230 -16.511 -16.714 1.00 68.75 65 TRP A N 1
ATOM 473 C CA . TRP A 1 65 ? 28.881 -16.114 -16.343 1.00 68.75 65 TRP A CA 1
ATOM 474 C C . TRP A 1 65 ? 27.937 -15.918 -17.540 1.00 68.75 65 TRP A C 1
ATOM 476 O O . TRP A 1 65 ? 26.800 -16.393 -17.501 1.00 68.75 65 TRP A O 1
ATOM 486 N N . LEU A 1 66 ? 28.388 -15.252 -18.609 1.00 78.00 66 LEU A N 1
ATOM 487 C CA . LEU A 1 66 ? 27.563 -14.909 -19.773 1.00 78.00 66 LEU A CA 1
ATOM 488 C C . LEU A 1 66 ? 27.481 -16.034 -20.800 1.00 78.00 66 LEU A C 1
ATOM 490 O O . LEU A 1 66 ? 26.399 -16.289 -21.336 1.00 78.00 66 LEU A O 1
ATOM 494 N N . ASP A 1 67 ? 28.590 -16.723 -21.071 1.00 80.12 67 ASP A N 1
ATOM 495 C CA . ASP A 1 67 ? 28.660 -17.710 -22.152 1.00 80.12 67 ASP A CA 1
ATOM 496 C C . ASP A 1 67 ? 27.660 -18.866 -21.965 1.00 80.12 67 ASP A C 1
ATOM 498 O O . ASP A 1 67 ? 27.006 -19.240 -22.947 1.00 80.12 67 ASP A O 1
ATOM 502 N N . PRO A 1 68 ? 27.436 -19.411 -20.746 1.00 80.75 68 PRO A N 1
ATOM 503 C CA . PRO A 1 68 ? 26.421 -20.444 -20.533 1.00 80.75 68 PRO A CA 1
ATOM 504 C C . PRO A 1 68 ? 25.002 -19.983 -20.880 1.00 80.75 68 PRO A C 1
ATOM 506 O O . PRO A 1 68 ? 24.200 -20.779 -21.362 1.00 80.75 68 PRO A O 1
ATOM 509 N N . TRP A 1 69 ? 24.680 -18.707 -20.654 1.00 80.38 69 TRP A N 1
ATOM 510 C CA . TRP A 1 69 ? 23.369 -18.156 -20.989 1.00 80.38 69 TRP A CA 1
ATOM 511 C C . TRP A 1 69 ? 23.239 -17.840 -22.482 1.00 80.38 69 TRP A C 1
ATOM 513 O O . TRP A 1 69 ? 22.234 -18.196 -23.100 1.00 80.38 69 TRP A O 1
ATOM 523 N N . LEU A 1 70 ? 24.264 -17.230 -23.083 1.00 81.56 70 LEU A N 1
ATOM 524 C CA . LEU A 1 70 ? 24.287 -16.898 -24.512 1.00 81.56 70 LEU A CA 1
ATOM 525 C C . LEU A 1 70 ? 24.229 -18.147 -25.404 1.00 81.56 70 LEU A C 1
ATOM 527 O O . LEU A 1 70 ? 23.612 -18.113 -26.471 1.00 81.56 70 LEU A O 1
ATOM 531 N N . SER A 1 71 ? 24.839 -19.247 -24.954 1.00 80.88 71 SER A N 1
ATOM 532 C CA . SER A 1 71 ? 24.886 -20.524 -25.675 1.00 80.88 71 SER A CA 1
ATOM 533 C C . SER A 1 71 ? 23.711 -21.465 -25.380 1.00 80.88 71 SER A C 1
ATOM 535 O O . SER A 1 71 ? 23.568 -22.487 -26.055 1.00 80.88 71 SER A O 1
ATOM 537 N N . ALA A 1 72 ? 22.849 -21.148 -24.408 1.00 81.81 72 ALA A N 1
ATOM 538 C CA . ALA A 1 72 ? 21.729 -22.013 -24.051 1.00 81.81 72 ALA A CA 1
ATOM 539 C C . ALA A 1 72 ? 20.687 -22.098 -25.184 1.00 81.81 72 ALA A C 1
ATOM 541 O O . ALA A 1 72 ? 20.205 -21.086 -25.696 1.00 81.81 72 ALA A O 1
ATOM 542 N N . GLU A 1 73 ? 20.269 -23.323 -25.529 1.00 72.31 73 GLU A N 1
ATOM 543 C CA . GLU A 1 73 ? 19.320 -23.597 -26.627 1.00 72.31 73 GLU A CA 1
ATOM 544 C C . GLU A 1 73 ? 17.953 -22.901 -26.459 1.00 72.31 73 GLU A C 1
ATOM 546 O O . GLU A 1 73 ? 17.240 -22.697 -27.440 1.00 72.31 73 GLU A O 1
ATOM 551 N N . GLY A 1 74 ? 17.585 -22.507 -25.234 1.00 75.50 74 GLY A N 1
ATOM 552 C CA . GLY A 1 74 ? 16.327 -21.818 -24.926 1.00 75.50 74 GLY A CA 1
ATOM 553 C C . GLY A 1 74 ? 16.377 -20.287 -24.977 1.00 75.50 74 GLY A C 1
ATOM 554 O O . GLY A 1 74 ? 15.326 -19.655 -24.888 1.00 75.50 74 GLY A O 1
ATOM 555 N N . THR A 1 75 ? 17.557 -19.675 -25.104 1.00 76.88 75 THR A N 1
ATOM 556 C CA . THR A 1 75 ? 17.707 -18.213 -25.043 1.00 76.88 75 THR A CA 1
ATOM 557 C C . THR A 1 75 ? 17.175 -17.580 -26.327 1.00 76.88 75 THR A C 1
ATOM 559 O O . THR A 1 75 ? 17.750 -17.809 -27.395 1.00 76.88 75 THR A O 1
ATOM 562 N N . ARG A 1 76 ? 16.097 -16.783 -26.269 1.00 82.50 76 ARG A N 1
ATOM 563 C CA . ARG A 1 76 ? 15.572 -16.080 -27.458 1.00 82.50 76 ARG A CA 1
ATOM 564 C C . ARG A 1 76 ? 16.540 -14.976 -27.891 1.00 82.50 76 ARG A C 1
ATOM 566 O O . ARG A 1 76 ? 17.324 -14.486 -27.091 1.00 82.50 76 ARG A O 1
ATOM 573 N N . MET A 1 77 ? 16.507 -14.567 -29.158 1.00 87.06 77 MET A N 1
ATOM 574 C CA . MET A 1 77 ? 17.355 -13.449 -29.593 1.00 87.06 77 MET A CA 1
ATOM 575 C C . MET A 1 77 ? 16.885 -12.120 -28.988 1.00 87.06 77 MET A C 1
ATOM 577 O O . MET A 1 77 ? 17.710 -11.336 -28.548 1.00 87.06 77 MET A O 1
ATOM 581 N N . ASP A 1 78 ? 15.574 -11.909 -28.884 1.00 82.00 78 ASP A N 1
ATOM 582 C CA . ASP A 1 78 ? 14.976 -10.698 -28.299 1.00 82.00 78 ASP A CA 1
ATOM 583 C C . ASP A 1 78 ? 15.403 -10.515 -26.831 1.00 82.00 78 ASP A C 1
ATOM 585 O O . ASP A 1 78 ? 15.708 -9.410 -26.396 1.00 82.00 78 ASP A O 1
ATOM 589 N N . ASP A 1 79 ? 15.519 -11.629 -26.099 1.00 82.38 79 ASP A N 1
ATOM 590 C CA . ASP A 1 79 ? 16.063 -11.693 -24.737 1.00 82.38 79 ASP A CA 1
ATOM 591 C C . ASP A 1 79 ? 17.517 -11.208 -24.666 1.00 82.38 79 ASP A C 1
ATOM 593 O O . ASP A 1 79 ? 17.893 -10.493 -23.740 1.00 82.38 79 ASP A O 1
ATOM 597 N N . VAL A 1 80 ? 18.332 -11.596 -25.652 1.00 86.56 80 VAL A N 1
ATOM 598 C CA . VAL A 1 80 ? 19.715 -11.125 -25.773 1.00 86.56 80 VAL A CA 1
ATOM 599 C C . VAL A 1 80 ? 19.723 -9.637 -26.081 1.00 86.56 80 VAL A C 1
ATOM 601 O O . VAL A 1 80 ? 20.333 -8.886 -25.332 1.00 86.56 80 VAL A O 1
ATOM 604 N N . LEU A 1 81 ? 19.019 -9.207 -27.131 1.00 88.88 81 LEU A N 1
ATOM 605 C CA . LEU A 1 81 ? 18.995 -7.816 -27.587 1.00 88.88 81 LEU A CA 1
ATOM 606 C C . LEU A 1 81 ? 18.554 -6.847 -26.482 1.00 88.88 81 LEU A C 1
ATOM 608 O O . LEU A 1 81 ? 19.212 -5.833 -26.271 1.00 88.88 81 LEU A O 1
ATOM 612 N N . GLU A 1 82 ? 17.496 -7.173 -25.740 1.00 86.00 82 GLU A N 1
ATOM 613 C CA . GLU A 1 82 ? 17.010 -6.350 -24.625 1.00 86.00 82 GLU A CA 1
ATOM 614 C C . GLU A 1 82 ? 18.023 -6.257 -23.475 1.00 86.00 82 GLU A C 1
ATOM 616 O O . GLU A 1 82 ? 18.148 -5.210 -22.845 1.00 86.00 82 GLU A O 1
ATOM 621 N N . ALA A 1 83 ? 18.790 -7.323 -23.223 1.00 85.50 83 ALA A N 1
ATOM 622 C CA . ALA A 1 83 ? 19.762 -7.361 -22.136 1.00 85.50 83 ALA A CA 1
ATOM 623 C C . ALA A 1 83 ? 21.071 -6.614 -22.448 1.00 85.50 83 ALA A C 1
ATOM 625 O O . ALA A 1 83 ? 21.757 -6.207 -21.510 1.00 85.50 83 ALA A O 1
ATOM 626 N N . ILE A 1 84 ? 21.442 -6.419 -23.723 1.00 88.94 84 ILE A N 1
ATOM 627 C CA . ILE A 1 84 ? 22.743 -5.829 -24.111 1.00 88.94 84 ILE A CA 1
ATOM 628 C C . ILE A 1 84 ? 23.015 -4.467 -23.438 1.00 88.94 84 ILE A C 1
ATOM 630 O O . ILE A 1 84 ? 24.111 -4.319 -22.893 1.00 88.94 84 ILE A O 1
ATOM 634 N N . PRO A 1 85 ? 22.097 -3.472 -23.426 1.00 86.25 85 PRO A N 1
ATOM 635 C CA . PRO A 1 85 ? 22.371 -2.176 -22.801 1.00 86.25 85 PRO A CA 1
ATOM 636 C C . PRO A 1 85 ? 22.681 -2.301 -21.313 1.00 86.25 85 PRO A C 1
ATOM 638 O O . PRO A 1 85 ? 23.636 -1.698 -20.836 1.00 86.25 85 PRO A O 1
ATOM 641 N N . TRP A 1 86 ? 21.911 -3.117 -20.593 1.00 84.75 86 TRP A N 1
ATOM 642 C CA . TRP A 1 86 ? 22.138 -3.362 -19.174 1.00 84.75 86 TRP A CA 1
ATOM 643 C C . TRP A 1 86 ? 23.456 -4.111 -18.945 1.00 84.75 86 TRP A C 1
ATOM 645 O O . TRP A 1 86 ? 24.288 -3.648 -18.166 1.00 84.75 86 TRP A O 1
ATOM 655 N N . LEU A 1 87 ? 23.707 -5.194 -19.688 1.00 83.56 87 LEU A N 1
ATOM 656 C CA . LEU A 1 87 ? 24.952 -5.966 -19.620 1.00 83.56 87 LEU A CA 1
ATOM 657 C C . LEU A 1 87 ? 26.193 -5.097 -19.842 1.00 83.56 87 LEU A C 1
ATOM 659 O O . LEU A 1 87 ? 27.185 -5.250 -19.135 1.00 83.56 87 LEU A O 1
ATOM 663 N N . ALA A 1 88 ? 26.133 -4.152 -20.779 1.00 84.75 88 ALA A N 1
ATOM 664 C CA . ALA A 1 88 ? 27.240 -3.246 -21.070 1.00 84.75 88 ALA A CA 1
ATOM 665 C C . ALA A 1 88 ? 27.573 -2.293 -19.905 1.00 84.75 88 ALA A C 1
ATOM 667 O O . ALA A 1 88 ? 28.689 -1.776 -19.844 1.00 84.75 88 ALA A O 1
ATOM 668 N N . THR A 1 89 ? 26.628 -2.062 -18.985 1.00 81.25 89 THR A N 1
ATOM 669 C CA . THR A 1 89 ? 26.826 -1.211 -17.797 1.00 81.25 89 THR A CA 1
ATOM 670 C C . THR A 1 89 ? 27.381 -1.959 -16.589 1.00 81.25 89 THR A C 1
ATOM 672 O O . THR A 1 89 ? 27.821 -1.320 -15.632 1.00 81.25 89 THR A O 1
ATOM 675 N N . LEU A 1 90 ? 27.377 -3.294 -16.616 1.00 77.19 90 LEU A N 1
ATOM 676 C CA . LEU A 1 90 ? 27.795 -4.099 -15.477 1.00 77.19 90 LEU A CA 1
ATOM 677 C C . LEU A 1 90 ? 29.322 -4.086 -15.310 1.00 77.19 90 LEU A C 1
ATOM 679 O O . LEU A 1 90 ? 30.045 -4.459 -16.243 1.00 77.19 90 LEU A O 1
ATOM 683 N N . PRO A 1 91 ? 29.837 -3.727 -14.118 1.00 77.56 91 PRO A N 1
ATOM 684 C CA . PRO A 1 91 ? 31.265 -3.804 -13.819 1.00 77.56 91 PRO A CA 1
ATOM 685 C C . PRO A 1 91 ? 31.854 -5.198 -14.064 1.00 77.56 91 PRO A C 1
ATOM 687 O O . PRO A 1 91 ? 32.984 -5.316 -14.532 1.00 77.56 91 PRO A O 1
ATOM 690 N N . GLU A 1 92 ? 31.076 -6.244 -13.781 1.00 79.38 92 GLU A N 1
ATOM 691 C CA . GLU A 1 92 ? 31.452 -7.652 -13.917 1.00 79.38 92 GLU A CA 1
ATOM 692 C C . GLU A 1 92 ? 31.683 -8.066 -15.369 1.00 79.38 92 GLU A C 1
ATOM 694 O O . GLU A 1 92 ? 32.444 -8.996 -15.614 1.00 79.38 92 GLU A O 1
ATOM 699 N N . VAL A 1 93 ? 31.056 -7.375 -16.326 1.00 79.88 93 VAL A N 1
ATOM 700 C CA . VAL A 1 93 ? 31.204 -7.649 -17.762 1.00 79.88 93 VAL A CA 1
ATOM 701 C C . VAL A 1 93 ? 32.471 -7.013 -18.321 1.00 79.88 93 VAL A C 1
ATOM 703 O O . VAL A 1 93 ? 33.015 -7.503 -19.303 1.00 79.88 93 VAL A O 1
ATOM 706 N N . GLY A 1 94 ? 32.988 -5.957 -17.685 1.00 80.19 94 GLY A N 1
ATOM 707 C CA . GLY A 1 94 ? 34.182 -5.248 -18.153 1.00 80.19 94 GLY A CA 1
ATOM 708 C C . GLY A 1 94 ? 33.916 -4.246 -19.283 1.00 80.19 94 GLY A C 1
ATOM 709 O O . GLY A 1 94 ? 34.858 -3.809 -19.941 1.00 80.19 94 GLY A O 1
ATOM 710 N N . GLY A 1 95 ? 32.652 -3.860 -19.492 1.00 84.75 95 GLY A N 1
ATOM 711 C CA . GLY A 1 95 ? 32.234 -2.842 -20.460 1.00 84.75 95 GLY A CA 1
ATOM 712 C C . GLY A 1 95 ? 31.892 -3.372 -21.866 1.00 84.75 95 GLY A C 1
ATOM 713 O O . GLY A 1 95 ? 31.883 -4.584 -22.097 1.00 84.75 95 GLY A O 1
ATOM 714 N N . PRO A 1 96 ? 31.594 -2.467 -22.822 1.00 86.69 96 PRO A N 1
ATOM 715 C CA . PRO A 1 96 ? 31.063 -2.823 -24.144 1.00 86.69 96 PRO A CA 1
ATOM 716 C C . PRO A 1 96 ? 31.969 -3.741 -24.980 1.00 86.69 96 PRO A C 1
ATOM 718 O O . PRO A 1 96 ? 31.469 -4.655 -25.633 1.00 86.69 96 PRO A O 1
ATOM 721 N N . ASP A 1 97 ? 33.291 -3.551 -24.929 1.00 87.06 97 ASP A N 1
ATOM 722 C CA . ASP A 1 97 ? 34.247 -4.347 -25.716 1.00 87.06 97 ASP A CA 1
ATOM 723 C C . ASP A 1 97 ? 34.323 -5.805 -25.240 1.00 87.06 97 ASP A C 1
ATOM 725 O O . ASP A 1 97 ? 34.393 -6.739 -26.042 1.00 87.06 97 ASP A O 1
ATOM 729 N N . ALA A 1 98 ? 34.274 -6.019 -23.924 1.00 86.69 98 ALA A N 1
ATOM 730 C CA . ALA A 1 98 ? 34.278 -7.353 -23.332 1.00 86.69 98 ALA A CA 1
ATOM 731 C C . ALA A 1 98 ? 32.940 -8.081 -23.564 1.00 86.69 98 ALA A C 1
ATOM 733 O O . ALA A 1 98 ? 32.924 -9.285 -23.847 1.00 86.69 98 ALA A O 1
ATOM 734 N N . LEU A 1 99 ? 31.821 -7.345 -23.542 1.00 88.25 99 LEU A N 1
ATOM 735 C CA . LEU A 1 99 ? 30.518 -7.867 -23.953 1.00 88.25 99 LEU A CA 1
ATOM 736 C C . LEU A 1 99 ? 30.525 -8.293 -25.426 1.00 88.25 99 LEU A C 1
ATOM 738 O O . LEU A 1 99 ? 30.080 -9.394 -25.748 1.00 88.25 99 LEU A O 1
ATOM 742 N N . LEU A 1 100 ? 31.066 -7.454 -26.313 1.00 91.38 100 LEU A N 1
ATOM 743 C CA . LEU A 1 100 ? 31.200 -7.759 -27.737 1.00 91.38 100 LEU A CA 1
ATOM 744 C C . LEU A 1 100 ? 32.010 -9.042 -27.961 1.00 91.38 100 LEU A C 1
ATOM 746 O O . LEU A 1 100 ? 31.562 -9.922 -28.693 1.00 91.38 100 LEU A O 1
ATOM 750 N N . ALA A 1 101 ? 33.151 -9.189 -27.282 1.00 89.50 101 ALA A N 1
ATOM 751 C CA . ALA A 1 101 ? 33.979 -10.391 -27.371 1.00 89.50 101 ALA A CA 1
ATOM 752 C C . ALA A 1 101 ? 33.248 -11.661 -26.893 1.00 89.50 101 ALA A C 1
ATOM 754 O O . ALA A 1 101 ? 33.468 -12.744 -27.441 1.00 89.50 101 ALA A O 1
ATOM 755 N N . SER A 1 102 ? 32.375 -11.536 -25.888 1.00 88.44 102 SER A N 1
ATOM 756 C CA . SER A 1 102 ? 31.545 -12.643 -25.390 1.00 88.44 102 SER A CA 1
ATOM 757 C C . SER A 1 102 ? 30.447 -13.002 -26.399 1.00 88.44 102 SER A C 1
ATOM 759 O O . SER A 1 102 ? 30.263 -14.170 -26.733 1.00 88.44 102 SER A O 1
ATOM 761 N N . LEU A 1 103 ? 29.773 -12.002 -26.980 1.00 89.12 103 LEU A N 1
ATOM 762 C CA . LEU A 1 103 ? 28.752 -12.200 -28.016 1.00 89.12 103 LEU A CA 1
ATOM 763 C C . LEU A 1 103 ? 29.325 -12.839 -29.288 1.00 89.12 103 LEU A C 1
ATOM 765 O O . LEU A 1 103 ? 28.747 -13.792 -29.804 1.00 89.12 103 LEU A O 1
ATOM 769 N N . GLU A 1 104 ? 30.466 -12.357 -29.789 1.00 91.00 104 GLU A N 1
ATOM 770 C CA . GLU A 1 104 ? 31.104 -12.899 -30.997 1.00 91.00 104 GLU A CA 1
ATOM 771 C C . GLU A 1 104 ? 31.491 -14.377 -30.826 1.00 91.00 104 GLU A C 1
ATOM 773 O O . GLU A 1 104 ? 31.411 -15.156 -31.782 1.00 91.00 104 GLU A O 1
ATOM 778 N N . ARG A 1 105 ? 31.863 -14.767 -29.602 1.00 90.19 105 ARG A N 1
ATOM 779 C CA . ARG A 1 105 ? 32.351 -16.103 -29.258 1.00 90.19 105 ARG A CA 1
ATOM 780 C C . ARG A 1 105 ? 31.247 -17.095 -28.900 1.00 90.19 105 ARG A C 1
ATOM 782 O O . ARG A 1 105 ? 31.274 -18.221 -29.390 1.00 90.19 105 ARG A O 1
ATOM 789 N N . ALA A 1 106 ? 30.338 -16.711 -28.007 1.00 87.44 106 ALA A N 1
ATOM 790 C CA . ALA A 1 106 ? 29.408 -17.628 -27.351 1.00 87.44 106 ALA A CA 1
ATOM 791 C C . ALA A 1 106 ? 28.017 -17.653 -27.990 1.00 87.44 106 ALA A C 1
ATOM 793 O O . ALA A 1 106 ? 27.291 -18.637 -27.833 1.00 87.44 106 ALA A O 1
ATOM 794 N N . LEU A 1 107 ? 27.631 -16.598 -28.718 1.00 87.38 107 LEU A N 1
ATOM 795 C CA . LEU A 1 107 ? 26.329 -16.546 -29.374 1.00 87.38 107 LEU A CA 1
ATOM 796 C C . LEU A 1 107 ? 26.348 -17.444 -30.628 1.00 87.38 107 LEU A C 1
ATOM 798 O O . LEU A 1 107 ? 27.143 -17.196 -31.541 1.00 87.38 107 LEU A O 1
ATOM 802 N N . PRO A 1 108 ? 25.484 -18.474 -30.713 1.00 86.00 108 PRO A N 1
ATOM 803 C CA . PRO A 1 108 ? 25.489 -19.412 -31.832 1.00 86.00 108 PRO A CA 1
ATOM 804 C C . PRO A 1 108 ? 25.076 -18.736 -33.145 1.00 86.00 108 PRO A C 1
ATOM 806 O O . PRO A 1 108 ? 24.318 -17.766 -33.145 1.00 86.00 108 PRO A O 1
ATOM 809 N N . GLU A 1 109 ? 25.534 -19.282 -34.274 1.00 87.00 109 GLU A N 1
ATOM 810 C CA . GLU A 1 109 ? 25.158 -18.820 -35.618 1.00 87.00 109 GLU A CA 1
ATOM 811 C C . GLU A 1 109 ? 23.654 -19.020 -35.863 1.00 87.00 109 GLU A C 1
ATOM 813 O O . GLU A 1 109 ? 23.191 -20.115 -36.191 1.00 87.00 109 GLU A O 1
ATOM 818 N N . ARG A 1 110 ? 22.873 -17.953 -35.667 1.00 85.56 110 ARG A N 1
ATOM 819 C CA . ARG A 1 110 ? 21.412 -17.938 -35.819 1.00 85.56 110 ARG A CA 1
ATOM 820 C C . ARG A 1 110 ? 20.911 -16.545 -36.221 1.00 85.56 110 ARG A C 1
ATOM 822 O O . ARG A 1 110 ? 21.616 -15.561 -35.981 1.00 85.56 110 ARG A O 1
ATOM 829 N N . PRO A 1 111 ? 19.693 -16.428 -36.792 1.00 85.56 111 PRO A N 1
ATOM 830 C CA . PRO A 1 111 ? 19.123 -15.133 -37.162 1.00 85.56 111 PRO A CA 1
ATOM 831 C C . PRO A 1 111 ? 19.161 -14.131 -36.000 1.00 85.56 111 PRO A C 1
ATOM 833 O O . PRO A 1 111 ? 18.738 -14.454 -34.890 1.00 85.56 111 PRO A O 1
ATOM 836 N N . GLY A 1 112 ? 19.683 -12.934 -36.273 1.00 86.50 112 GLY A N 1
ATOM 837 C CA . GLY A 1 112 ? 19.835 -11.850 -35.300 1.00 86.50 112 GLY A CA 1
ATOM 838 C C . GLY A 1 112 ? 21.174 -11.815 -34.549 1.00 86.50 112 GLY A C 1
ATOM 839 O O . GLY A 1 112 ? 21.425 -10.842 -33.844 1.00 86.50 112 GLY A O 1
ATOM 840 N N . ARG A 1 113 ? 22.080 -12.793 -34.735 1.00 91.75 113 ARG A N 1
ATOM 841 C CA . ARG A 1 113 ? 23.450 -12.732 -34.177 1.00 91.75 113 ARG A CA 1
ATOM 842 C C . ARG A 1 113 ? 24.195 -11.476 -34.636 1.00 91.75 113 ARG A C 1
ATOM 844 O O . ARG A 1 113 ? 24.708 -10.731 -33.806 1.00 91.75 113 ARG A O 1
ATOM 851 N N . ASP A 1 114 ? 24.186 -11.200 -35.937 1.00 93.19 114 ASP A N 1
ATOM 852 C CA . ASP A 1 114 ? 24.860 -10.023 -36.499 1.00 93.19 114 ASP A CA 1
ATOM 853 C C . ASP A 1 114 ? 24.212 -8.710 -36.037 1.00 93.19 114 ASP A C 1
ATOM 855 O O . ASP A 1 114 ? 24.886 -7.695 -35.859 1.00 93.19 114 ASP A O 1
ATOM 859 N N . VAL A 1 115 ? 22.898 -8.721 -35.785 1.00 94.06 115 VAL A N 1
ATOM 860 C CA . VAL A 1 115 ? 22.186 -7.595 -35.168 1.00 94.06 115 VAL A CA 1
ATOM 861 C C . VAL A 1 115 ? 22.673 -7.368 -33.735 1.00 94.06 115 VAL A C 1
ATOM 863 O O . VAL A 1 115 ? 23.002 -6.235 -33.398 1.00 94.06 115 VAL A O 1
ATOM 866 N N . ALA A 1 116 ? 22.791 -8.420 -32.920 1.00 92.38 116 ALA A N 1
ATOM 867 C CA . ALA A 1 116 ? 23.291 -8.325 -31.547 1.00 92.38 116 ALA A CA 1
ATOM 868 C C . ALA A 1 116 ? 24.738 -7.804 -31.489 1.00 92.38 116 ALA A C 1
ATOM 870 O O . ALA A 1 116 ? 25.047 -6.9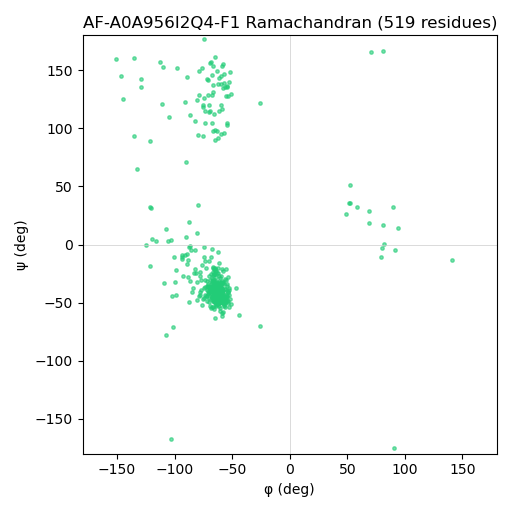18 -30.693 1.00 92.38 116 ALA A O 1
ATOM 871 N N . ILE A 1 117 ? 25.609 -8.285 -32.382 1.00 93.94 117 ILE A N 1
ATOM 872 C CA . ILE A 1 117 ? 26.996 -7.809 -32.510 1.00 93.94 117 ILE A CA 1
ATOM 873 C C . ILE A 1 117 ? 27.025 -6.321 -32.889 1.00 93.94 117 ILE A C 1
ATOM 875 O O . ILE A 1 117 ? 27.717 -5.532 -32.243 1.00 93.94 117 ILE A O 1
ATOM 879 N N . ARG A 1 118 ? 26.242 -5.903 -33.897 1.00 94.94 118 ARG A N 1
ATOM 880 C CA . ARG A 1 118 ? 26.128 -4.481 -34.274 1.00 94.94 118 ARG A CA 1
ATOM 881 C C . ARG A 1 118 ? 25.576 -3.634 -33.126 1.00 94.94 118 ARG A C 1
ATOM 883 O O . ARG A 1 118 ? 26.055 -2.528 -32.913 1.00 94.94 118 ARG A O 1
ATOM 890 N N . MET A 1 119 ? 24.614 -4.144 -32.362 1.00 94.31 119 MET A N 1
ATOM 891 C CA . MET A 1 119 ? 24.038 -3.440 -31.215 1.00 94.31 119 MET A CA 1
ATOM 892 C C . MET A 1 119 ? 25.057 -3.221 -30.095 1.00 94.31 119 MET A C 1
ATOM 894 O O . MET A 1 119 ? 25.159 -2.110 -29.578 1.00 94.31 119 MET A O 1
ATOM 898 N N . ALA A 1 120 ? 25.858 -4.235 -29.763 1.00 93.25 120 ALA A N 1
ATOM 899 C CA . ALA A 1 120 ? 26.934 -4.094 -28.786 1.00 93.25 120 ALA A CA 1
ATOM 900 C C . ALA A 1 120 ? 27.986 -3.064 -29.235 1.00 93.25 120 ALA A C 1
ATOM 902 O O . ALA A 1 120 ? 28.386 -2.214 -28.440 1.00 93.25 120 ALA A O 1
ATOM 903 N N . ARG A 1 121 ? 28.365 -3.066 -30.523 1.00 94.94 121 ARG A N 1
ATOM 904 C CA . ARG A 1 121 ? 29.255 -2.040 -31.105 1.00 94.94 121 ARG A CA 1
ATOM 905 C C . ARG A 1 121 ? 28.653 -0.639 -31.027 1.00 94.94 121 ARG A C 1
ATOM 907 O O . ARG A 1 121 ? 29.330 0.293 -30.604 1.00 94.94 121 ARG A O 1
ATOM 914 N N . ALA A 1 122 ? 27.373 -0.499 -31.365 1.00 93.81 122 ALA A N 1
ATOM 915 C CA . ALA A 1 122 ? 26.654 0.769 -31.283 1.00 93.81 122 ALA A CA 1
ATOM 916 C C . ALA A 1 122 ? 26.645 1.339 -29.852 1.00 93.81 122 ALA A C 1
ATOM 918 O O . ALA A 1 122 ? 26.860 2.534 -29.665 1.00 93.81 122 ALA A O 1
ATOM 919 N N . ILE A 1 123 ? 26.468 0.490 -28.832 1.00 90.81 123 ILE A N 1
ATOM 920 C CA . ILE A 1 123 ? 26.557 0.888 -27.413 1.00 90.81 123 ILE A CA 1
ATOM 921 C C . ILE A 1 123 ? 27.989 1.268 -27.018 1.00 90.81 123 ILE A C 1
ATOM 923 O O . ILE A 1 123 ? 28.182 2.191 -26.231 1.00 90.81 123 ILE A O 1
ATOM 927 N N . GLY A 1 124 ? 28.991 0.607 -27.602 1.00 89.81 124 GLY A N 1
ATOM 928 C CA . GLY A 1 124 ? 30.404 0.976 -27.483 1.00 89.81 124 GLY A CA 1
ATOM 929 C C . GLY A 1 124 ? 30.787 2.299 -28.163 1.00 89.81 124 GLY A C 1
ATOM 930 O O . GLY A 1 124 ? 31.927 2.734 -28.025 1.00 89.81 124 GLY A O 1
ATOM 931 N N . GLY A 1 125 ? 29.856 2.961 -28.862 1.00 90.75 125 GLY A N 1
ATOM 932 C CA . GLY A 1 125 ? 30.081 4.249 -29.525 1.00 90.75 125 GLY A CA 1
ATOM 933 C C . GLY A 1 125 ? 30.492 4.155 -30.997 1.00 90.75 125 GLY A C 1
ATOM 934 O O . GLY A 1 125 ? 30.940 5.151 -31.560 1.00 90.75 125 GLY A O 1
ATOM 935 N N . ASP A 1 126 ? 30.344 2.990 -31.633 1.00 94.00 126 ASP A N 1
ATOM 936 C CA . ASP A 1 126 ? 30.580 2.817 -33.070 1.00 94.00 126 ASP A CA 1
ATOM 937 C C . ASP A 1 126 ? 29.435 3.448 -33.894 1.00 94.00 126 ASP A C 1
ATOM 939 O O . ASP A 1 126 ? 28.330 2.902 -33.989 1.00 94.00 126 ASP A O 1
ATOM 943 N N . GLU A 1 127 ? 29.697 4.617 -34.492 1.00 92.88 127 GLU A N 1
ATOM 944 C CA . GLU A 1 127 ? 28.724 5.349 -35.317 1.00 92.88 127 GLU A CA 1
ATOM 945 C C . GLU A 1 127 ? 28.313 4.580 -36.584 1.00 92.88 127 GLU A C 1
ATOM 947 O O . GLU A 1 127 ? 27.149 4.657 -36.994 1.00 92.88 127 GLU A O 1
ATOM 952 N N . ASP A 1 128 ? 29.218 3.791 -37.173 1.00 94.62 128 ASP A N 1
ATOM 953 C CA . ASP A 1 128 ? 28.913 2.974 -38.350 1.00 94.62 128 ASP A CA 1
ATOM 954 C C . ASP A 1 128 ? 27.954 1.839 -37.973 1.00 94.62 128 ASP A C 1
ATOM 956 O O . ASP A 1 128 ? 27.021 1.529 -38.719 1.00 94.62 128 ASP A O 1
ATOM 960 N N . ALA A 1 129 ? 28.122 1.255 -36.782 1.00 93.06 129 ALA A N 1
ATOM 961 C CA . ALA A 1 129 ? 27.197 0.256 -36.258 1.00 93.06 129 ALA A CA 1
ATOM 962 C C . ALA A 1 129 ? 25.802 0.843 -35.973 1.00 93.06 129 ALA A C 1
ATOM 964 O O . ALA A 1 129 ? 24.794 0.208 -36.299 1.00 93.06 129 ALA A O 1
ATOM 965 N N . VAL A 1 130 ? 25.721 2.070 -35.437 1.00 91.88 130 VAL A N 1
ATOM 966 C CA . VAL A 1 130 ? 24.446 2.796 -35.265 1.00 91.88 130 VAL A CA 1
ATOM 967 C C . VAL A 1 130 ? 23.768 3.026 -36.618 1.00 91.88 130 VAL A C 1
ATOM 969 O O . VAL A 1 130 ? 22.578 2.736 -36.771 1.00 91.88 130 VAL A O 1
ATOM 972 N N . ALA A 1 131 ? 24.514 3.514 -37.613 1.00 93.25 131 ALA A N 1
ATOM 973 C CA . ALA A 1 131 ? 23.996 3.754 -38.956 1.00 93.25 131 ALA A CA 1
ATOM 974 C C . ALA A 1 131 ? 23.533 2.454 -39.633 1.00 93.25 131 ALA A C 1
ATOM 976 O O . ALA A 1 131 ? 22.470 2.428 -40.258 1.00 93.25 131 ALA A O 1
ATOM 977 N N . ALA A 1 132 ? 24.282 1.360 -39.465 1.00 93.50 132 ALA A N 1
ATOM 978 C CA . ALA A 1 132 ? 23.938 0.049 -40.002 1.00 93.50 132 ALA A CA 1
ATOM 979 C C . ALA A 1 132 ? 22.655 -0.522 -39.379 1.00 93.50 132 ALA A C 1
ATOM 981 O O . ALA A 1 132 ? 21.815 -1.051 -40.106 1.00 93.50 132 ALA A O 1
ATOM 982 N N . LEU A 1 133 ? 22.463 -0.388 -38.062 1.00 92.31 133 LEU A N 1
ATOM 983 C CA . LEU A 1 133 ? 21.223 -0.806 -37.395 1.00 92.31 133 LEU A CA 1
ATOM 984 C C . LEU A 1 133 ? 20.031 0.028 -37.845 1.00 92.31 133 LEU A C 1
ATOM 986 O O . LEU A 1 133 ? 18.970 -0.521 -38.138 1.00 92.31 133 LEU A O 1
ATOM 990 N N . PHE A 1 134 ? 20.215 1.345 -37.955 1.00 93.38 134 PHE A N 1
ATOM 991 C CA . PHE A 1 134 ? 19.175 2.228 -38.460 1.00 93.38 134 PHE A CA 1
ATOM 992 C C . PHE A 1 134 ? 18.773 1.845 -39.890 1.00 93.38 134 PHE A C 1
ATOM 994 O O . PHE A 1 134 ? 17.589 1.665 -40.166 1.00 93.38 134 PHE A O 1
ATOM 1001 N N . ALA A 1 135 ? 19.744 1.650 -40.786 1.00 93.44 135 ALA A N 1
ATOM 1002 C CA . ALA A 1 135 ? 19.490 1.227 -42.161 1.00 93.44 135 ALA A CA 1
ATOM 1003 C C . ALA A 1 135 ? 18.825 -0.159 -42.230 1.00 93.44 135 ALA A C 1
ATOM 1005 O O . ALA A 1 135 ? 17.862 -0.337 -42.975 1.00 93.44 135 ALA A O 1
ATOM 1006 N N . GLY A 1 136 ? 19.289 -1.119 -41.423 1.00 92.12 136 GLY A N 1
ATOM 1007 C CA . GLY A 1 136 ? 18.740 -2.474 -41.361 1.00 92.12 136 GLY A CA 1
ATOM 1008 C C . GLY A 1 136 ? 17.285 -2.508 -40.892 1.00 92.12 136 GLY A C 1
ATOM 1009 O O . GLY A 1 136 ? 16.461 -3.178 -41.508 1.00 92.12 136 GLY A O 1
ATOM 1010 N N . ALA A 1 137 ? 16.942 -1.727 -39.866 1.00 92.88 137 ALA A N 1
ATOM 1011 C CA . ALA A 1 137 ? 15.571 -1.607 -39.366 1.00 92.88 137 ALA A CA 1
ATOM 1012 C C . ALA A 1 137 ? 14.622 -0.889 -40.347 1.00 92.88 137 ALA A C 1
ATOM 1014 O O . ALA A 1 137 ? 13.409 -1.103 -40.311 1.00 92.88 137 ALA A O 1
ATOM 1015 N N . HIS A 1 138 ? 15.155 -0.029 -41.225 1.00 93.25 138 HIS A N 1
ATOM 1016 C CA . HIS A 1 138 ? 14.373 0.706 -42.224 1.00 93.25 138 HIS A CA 1
ATOM 1017 C C . HIS A 1 138 ? 14.294 0.005 -43.590 1.00 93.25 138 HIS A C 1
ATOM 1019 O O . HIS A 1 138 ? 13.489 0.423 -44.423 1.00 93.25 138 HIS A O 1
ATOM 1025 N N . ALA A 1 139 ? 15.056 -1.070 -43.814 1.00 93.12 139 ALA A N 1
ATOM 1026 C CA . ALA A 1 139 ? 15.032 -1.847 -45.053 1.00 93.12 139 ALA A CA 1
ATOM 1027 C C . ALA A 1 139 ? 13.629 -2.398 -45.370 1.00 93.12 139 ALA A C 1
ATOM 1029 O O . ALA A 1 139 ? 12.815 -2.586 -44.473 1.00 93.12 139 ALA A O 1
ATOM 1030 N N . GLU A 1 140 ? 13.327 -2.676 -46.642 1.00 89.31 140 GLU A N 1
ATOM 1031 C CA . GLU A 1 140 ? 12.025 -3.235 -47.054 1.00 89.31 140 GLU A CA 1
ATOM 1032 C C . GLU A 1 140 ? 11.748 -4.594 -46.387 1.00 89.31 140 GLU A C 1
ATOM 1034 O O . GLU A 1 140 ? 10.643 -4.835 -45.906 1.00 89.31 140 GLU A O 1
ATOM 1039 N N . ALA A 1 141 ? 12.788 -5.423 -46.269 1.00 89.75 141 ALA A N 1
ATOM 1040 C CA . ALA A 1 141 ? 12.795 -6.666 -45.507 1.00 89.75 141 ALA A CA 1
ATOM 1041 C C . ALA A 1 141 ? 13.902 -6.600 -44.437 1.00 89.75 141 ALA A C 1
ATOM 1043 O O . ALA A 1 141 ? 15.046 -6.962 -44.731 1.00 89.75 141 ALA A O 1
ATOM 1044 N N . PRO A 1 142 ? 13.601 -6.093 -43.226 1.00 90.81 142 PRO A N 1
ATOM 1045 C CA . PRO A 1 142 ? 14.569 -6.018 -42.139 1.00 90.81 142 PRO A CA 1
ATOM 1046 C C . PRO A 1 142 ? 15.105 -7.398 -41.756 1.00 90.81 142 PRO A C 1
ATOM 1048 O O . PRO A 1 142 ? 14.382 -8.397 -41.779 1.00 90.81 142 PRO A O 1
ATOM 1051 N N . GLU A 1 143 ? 16.379 -7.455 -41.369 1.00 90.06 143 GLU A N 1
ATOM 1052 C CA . GLU A 1 143 ? 16.920 -8.640 -40.705 1.00 90.06 143 GLU A CA 1
ATOM 1053 C C . GLU A 1 143 ? 16.163 -8.880 -39.388 1.00 90.06 143 GLU A C 1
ATOM 1055 O O . GLU A 1 143 ? 15.814 -7.930 -38.686 1.00 90.06 143 GLU A O 1
ATOM 1060 N N . ARG A 1 144 ? 15.925 -10.146 -39.023 1.00 86.94 144 ARG A N 1
ATOM 1061 C CA . ARG A 1 144 ? 15.201 -10.483 -37.787 1.00 86.94 144 ARG A CA 1
ATOM 1062 C C . ARG A 1 144 ? 15.870 -9.839 -36.567 1.00 86.94 144 ARG A C 1
ATOM 1064 O O . ARG A 1 144 ? 17.071 -10.027 -36.362 1.00 86.94 144 ARG A O 1
ATOM 1071 N N . GLY A 1 145 ? 15.085 -9.127 -35.760 1.00 89.62 145 GLY A N 1
ATOM 1072 C CA . GLY A 1 145 ? 15.547 -8.408 -34.576 1.00 89.62 145 GLY A CA 1
ATOM 1073 C C . GLY A 1 145 ? 16.191 -7.048 -34.861 1.00 89.62 145 GLY A C 1
ATOM 1074 O O . GLY A 1 145 ? 16.558 -6.363 -33.912 1.00 89.62 145 GLY A O 1
ATOM 1075 N N . ALA A 1 146 ? 16.347 -6.619 -36.122 1.00 93.56 146 ALA A N 1
ATOM 1076 C CA . ALA A 1 146 ? 16.921 -5.307 -36.437 1.00 93.56 146 ALA A CA 1
ATOM 1077 C C . ALA A 1 146 ? 16.022 -4.156 -35.962 1.00 93.56 146 ALA A C 1
ATOM 1079 O O . ALA A 1 146 ? 16.529 -3.181 -35.403 1.00 93.56 146 ALA A O 1
ATOM 1080 N N . CYS A 1 147 ? 14.700 -4.272 -36.143 1.00 95.19 147 CYS A N 1
ATOM 1081 C CA . CYS A 1 147 ? 13.755 -3.281 -35.635 1.00 95.19 147 CYS A CA 1
ATOM 1082 C C . CYS A 1 147 ? 13.688 -3.341 -34.101 1.00 95.19 147 CYS A C 1
ATOM 1084 O O . CYS A 1 147 ? 13.766 -2.294 -33.462 1.00 95.19 147 CYS A O 1
ATOM 1086 N N . PHE A 1 148 ? 13.685 -4.538 -33.506 1.00 94.44 148 PHE A N 1
ATOM 1087 C CA . PHE A 1 148 ? 13.792 -4.711 -32.052 1.00 94.44 148 PHE A CA 1
ATOM 1088 C C . PHE A 1 148 ? 15.047 -4.039 -31.467 1.00 94.44 148 PHE A C 1
ATOM 1090 O O . PHE A 1 148 ? 14.953 -3.251 -30.531 1.00 94.44 148 PHE A O 1
ATOM 1097 N N . ALA A 1 149 ? 16.227 -4.288 -32.042 1.00 94.62 149 ALA A N 1
ATOM 1098 C CA . ALA A 1 149 ? 17.492 -3.713 -31.583 1.00 94.62 149 ALA A CA 1
ATOM 1099 C C . ALA A 1 149 ? 17.512 -2.183 -31.691 1.00 94.62 149 ALA A C 1
ATOM 1101 O O . ALA A 1 149 ? 17.960 -1.504 -30.766 1.00 94.62 149 ALA A O 1
ATOM 1102 N N . LEU A 1 150 ? 16.994 -1.625 -32.794 1.00 95.00 150 LEU A N 1
ATOM 1103 C CA . LEU A 1 150 ? 16.829 -0.176 -32.923 1.00 95.00 150 LEU A CA 1
ATOM 1104 C C . LEU A 1 150 ? 15.857 0.367 -31.865 1.00 95.00 150 LEU A C 1
ATOM 1106 O O . LEU A 1 150 ? 16.145 1.400 -31.261 1.00 95.00 150 LEU A O 1
ATOM 1110 N N . GLY A 1 151 ? 14.749 -0.340 -31.625 1.00 94.44 151 GLY A N 1
ATOM 1111 C CA . GLY A 1 151 ? 13.780 -0.044 -30.573 1.00 94.44 151 GLY A CA 1
ATOM 1112 C C . GLY A 1 151 ? 14.439 0.066 -29.203 1.00 94.44 151 GLY A C 1
ATOM 1113 O O . GLY A 1 151 ? 14.288 1.083 -28.531 1.00 94.44 151 GLY A O 1
ATOM 1114 N N . VAL A 1 152 ? 15.252 -0.926 -28.825 1.00 92.25 152 VAL A N 1
ATOM 1115 C CA . VAL A 1 152 ? 15.975 -0.937 -27.544 1.00 92.25 152 VAL A CA 1
ATOM 1116 C C . VAL A 1 152 ? 16.991 0.209 -27.464 1.00 92.25 152 VAL A C 1
ATOM 1118 O O . VAL A 1 152 ? 17.032 0.924 -26.465 1.00 92.25 152 VAL A O 1
ATOM 1121 N N . LEU A 1 153 ? 17.774 0.451 -28.524 1.00 91.75 153 LEU A N 1
ATOM 1122 C CA . LEU A 1 153 ? 18.734 1.567 -28.572 1.00 91.75 153 LEU A CA 1
ATOM 1123 C C . LEU A 1 153 ? 18.066 2.946 -28.477 1.00 91.75 153 LEU A C 1
ATOM 1125 O O . LEU A 1 153 ? 18.707 3.930 -28.101 1.00 91.75 153 LEU A O 1
ATOM 1129 N N . ARG A 1 154 ? 16.793 3.039 -28.862 1.00 93.19 154 ARG A N 1
ATOM 1130 C CA . ARG A 1 154 ? 16.010 4.275 -28.917 1.00 93.19 154 ARG A CA 1
ATOM 1131 C C . ARG A 1 154 ? 14.761 4.193 -28.034 1.00 93.19 154 ARG A C 1
ATOM 1133 O O . ARG A 1 154 ? 13.766 4.846 -28.325 1.00 93.19 154 ARG A O 1
ATOM 1140 N N . SER A 1 155 ? 14.832 3.461 -26.922 1.00 90.00 155 SER A N 1
ATOM 1141 C CA . SER A 1 155 ? 13.693 3.132 -26.045 1.00 90.00 155 SER A CA 1
ATOM 1142 C C . SER A 1 155 ? 12.998 4.328 -25.378 1.00 90.00 155 SER A C 1
ATOM 1144 O O . SER A 1 155 ? 11.964 4.167 -24.739 1.00 90.00 155 SER A O 1
ATOM 1146 N N . ALA A 1 156 ? 13.532 5.540 -25.530 1.00 91.19 156 ALA A N 1
ATOM 1147 C CA . ALA A 1 156 ? 12.918 6.792 -25.091 1.00 91.19 156 ALA A CA 1
ATOM 1148 C C . ALA A 1 156 ? 12.683 7.770 -26.260 1.00 91.19 156 ALA A C 1
ATOM 1150 O O . ALA A 1 156 ? 12.770 8.986 -26.086 1.00 91.19 156 ALA A O 1
ATOM 1151 N N . SER A 1 157 ? 12.426 7.263 -27.471 1.00 94.62 157 SER A N 1
ATOM 1152 C CA . SER A 1 157 ? 12.094 8.084 -28.639 1.00 94.62 157 SER A CA 1
ATOM 1153 C C . SER A 1 157 ? 10.922 7.525 -29.451 1.00 94.62 157 SER A C 1
ATOM 1155 O O . SER A 1 157 ? 10.591 6.341 -29.390 1.00 94.62 157 SER A O 1
ATOM 1157 N N . VAL A 1 158 ? 10.316 8.400 -30.262 1.00 95.06 158 VAL A N 1
ATOM 1158 C CA . VAL A 1 158 ? 9.280 8.022 -31.239 1.00 95.06 158 VAL A CA 1
ATOM 1159 C C . VAL A 1 158 ? 9.819 7.009 -32.249 1.00 95.06 158 VAL A C 1
ATOM 1161 O O . VAL A 1 158 ? 9.114 6.074 -32.615 1.00 95.06 158 VAL A O 1
ATOM 1164 N N . ASP A 1 159 ? 11.075 7.159 -32.673 1.00 93.69 159 ASP A N 1
ATOM 1165 C CA . ASP A 1 159 ? 11.701 6.222 -33.610 1.00 93.69 159 ASP A CA 1
ATOM 1166 C C . ASP A 1 159 ? 11.852 4.829 -32.992 1.00 93.69 159 ASP A C 1
ATOM 1168 O O . ASP A 1 159 ? 11.652 3.834 -33.683 1.00 93.69 159 ASP A O 1
ATOM 1172 N N . GLY A 1 160 ? 12.153 4.745 -31.690 1.00 94.88 160 GLY A N 1
ATOM 1173 C CA . GLY A 1 160 ? 12.187 3.468 -30.980 1.00 94.88 160 GLY A CA 1
ATOM 1174 C C . GLY A 1 160 ? 10.808 2.822 -30.881 1.00 94.88 160 GLY A C 1
ATOM 1175 O O . GLY A 1 160 ? 10.668 1.639 -31.182 1.00 94.88 160 GLY A O 1
ATOM 1176 N N . ALA A 1 161 ? 9.776 3.608 -30.553 1.00 96.31 161 ALA A N 1
ATOM 1177 C CA . ALA A 1 161 ? 8.392 3.131 -30.525 1.00 96.31 161 ALA A CA 1
ATOM 1178 C C . ALA A 1 161 ? 7.945 2.572 -31.886 1.00 96.31 161 ALA A C 1
ATOM 1180 O O . ALA A 1 161 ? 7.415 1.466 -31.958 1.00 96.31 161 ALA A O 1
ATOM 1181 N N . ARG A 1 162 ? 8.244 3.289 -32.976 1.00 96.56 162 ARG A N 1
ATOM 1182 C CA . ARG A 1 162 ? 7.949 2.852 -34.351 1.00 96.56 162 ARG A CA 1
ATOM 1183 C C . ARG A 1 162 ? 8.751 1.630 -34.778 1.00 96.56 162 ARG A C 1
ATOM 1185 O O . ARG A 1 162 ? 8.248 0.799 -35.525 1.00 96.56 162 ARG A O 1
ATOM 1192 N N . ALA A 1 163 ? 9.996 1.508 -34.322 1.00 96.00 163 ALA A N 1
ATOM 1193 C CA . ALA A 1 163 ? 10.803 0.326 -34.591 1.00 96.00 163 ALA A CA 1
ATOM 1194 C C . ALA A 1 163 ? 10.203 -0.914 -33.906 1.00 96.00 163 ALA A C 1
ATOM 1196 O O . ALA A 1 163 ? 10.056 -1.952 -34.546 1.00 96.00 163 ALA A O 1
ATOM 1197 N N . PHE A 1 164 ? 9.769 -0.796 -32.649 1.00 96.62 164 PHE A N 1
ATOM 1198 C CA . PHE A 1 164 ? 9.055 -1.877 -31.968 1.00 96.62 164 PHE A CA 1
ATOM 1199 C C . PHE A 1 164 ? 7.694 -2.189 -32.596 1.00 96.62 164 PHE A C 1
ATOM 1201 O O . PHE A 1 164 ? 7.347 -3.358 -32.735 1.00 96.62 164 PHE A O 1
ATOM 1208 N N . GLU A 1 165 ? 6.938 -1.178 -33.026 1.00 96.81 165 GLU A N 1
ATOM 1209 C CA . GLU A 1 165 ? 5.695 -1.393 -33.771 1.00 96.81 165 GLU A CA 1
ATOM 1210 C C . GLU A 1 165 ? 5.942 -2.170 -35.063 1.00 96.81 165 GLU A C 1
ATOM 1212 O O . GLU A 1 165 ? 5.283 -3.175 -35.313 1.00 96.81 165 GLU A O 1
ATOM 1217 N N . ARG A 1 166 ? 6.957 -1.780 -35.834 1.00 95.62 166 ARG A N 1
ATOM 1218 C CA . ARG A 1 166 ? 7.330 -2.496 -37.052 1.00 95.62 166 ARG A CA 1
ATOM 1219 C C . ARG A 1 166 ? 7.744 -3.943 -36.775 1.00 95.62 166 ARG A C 1
ATOM 1221 O O . ARG A 1 166 ? 7.376 -4.834 -37.535 1.00 95.62 166 ARG A O 1
ATOM 1228 N N . GLU A 1 167 ? 8.493 -4.196 -35.702 1.00 94.81 167 GLU A N 1
ATOM 1229 C CA . GLU A 1 167 ? 8.834 -5.564 -35.283 1.00 94.81 167 GLU A CA 1
ATOM 1230 C C . GLU A 1 167 ? 7.564 -6.368 -34.946 1.00 94.81 167 GLU A C 1
ATOM 1232 O O . GLU A 1 167 ? 7.415 -7.507 -35.392 1.00 94.81 167 GLU A O 1
ATOM 1237 N N . ALA A 1 168 ? 6.619 -5.760 -34.222 1.00 94.81 168 ALA A N 1
ATOM 1238 C CA . ALA A 1 168 ? 5.343 -6.379 -33.878 1.00 94.81 168 ALA A CA 1
ATOM 1239 C C . ALA A 1 168 ? 4.489 -6.701 -35.115 1.00 94.81 168 ALA A C 1
ATOM 1241 O O . ALA A 1 168 ? 3.867 -7.759 -35.163 1.00 94.81 168 ALA A O 1
ATOM 1242 N N . GLU A 1 169 ? 4.469 -5.831 -36.126 1.00 93.88 169 GLU A N 1
ATOM 1243 C CA . GLU A 1 169 ? 3.765 -6.067 -37.393 1.00 93.88 169 GLU A CA 1
ATOM 1244 C C . GLU A 1 169 ? 4.397 -7.202 -38.212 1.00 93.88 169 GLU A C 1
ATOM 1246 O O . GLU A 1 169 ? 3.687 -8.012 -38.809 1.00 93.88 169 GLU A O 1
ATOM 1251 N N . LEU A 1 170 ? 5.732 -7.278 -38.239 1.00 92.81 170 LEU A N 1
ATOM 1252 C CA . LEU A 1 170 ? 6.468 -8.291 -39.003 1.00 92.81 170 LEU A CA 1
ATOM 1253 C C . LEU A 1 170 ? 6.371 -9.691 -38.387 1.00 92.81 170 LEU A C 1
ATOM 1255 O O . LEU A 1 170 ? 6.437 -10.688 -39.114 1.00 92.81 170 LEU A O 1
ATOM 1259 N N . HIS A 1 171 ? 6.263 -9.775 -37.060 1.00 89.88 171 HIS A N 1
ATOM 1260 C CA . HIS A 1 171 ? 6.416 -11.032 -36.327 1.00 89.88 171 HIS A CA 1
ATOM 1261 C C . HIS A 1 171 ? 5.243 -11.404 -35.418 1.00 89.88 171 HIS A C 1
ATOM 1263 O O . HIS A 1 171 ? 5.291 -12.480 -34.826 1.00 89.88 171 HIS A O 1
ATOM 1269 N N . ASP A 1 172 ? 4.195 -10.578 -35.350 1.00 90.62 172 ASP A N 1
ATOM 1270 C CA . ASP A 1 172 ? 3.050 -10.762 -34.448 1.00 90.62 172 ASP A CA 1
ATOM 1271 C C . ASP A 1 172 ? 3.503 -10.956 -32.987 1.00 90.62 172 ASP A C 1
ATOM 1273 O O . ASP A 1 172 ? 3.150 -11.930 -32.323 1.00 90.62 172 ASP A O 1
ATOM 1277 N N . ASP A 1 173 ? 4.359 -10.047 -32.504 1.00 89.62 173 ASP A N 1
ATOM 1278 C CA . ASP A 1 173 ? 5.000 -10.158 -31.188 1.00 89.62 173 ASP A CA 1
ATOM 1279 C C . ASP A 1 173 ? 4.385 -9.201 -30.153 1.00 89.62 173 ASP A C 1
ATOM 1281 O O . ASP A 1 173 ? 4.603 -7.986 -30.179 1.00 89.62 173 ASP A O 1
ATOM 1285 N N . ASP A 1 174 ? 3.663 -9.769 -29.186 1.00 93.12 174 ASP A N 1
ATOM 1286 C CA . ASP A 1 174 ? 3.081 -9.055 -28.043 1.00 93.12 174 ASP A CA 1
ATOM 1287 C C . ASP A 1 174 ? 4.121 -8.311 -27.193 1.00 93.12 174 ASP A C 1
ATOM 1289 O O . ASP A 1 174 ? 3.833 -7.238 -26.656 1.00 93.12 174 ASP A O 1
ATOM 1293 N N . ARG A 1 175 ? 5.348 -8.837 -27.085 1.00 90.25 175 ARG A N 1
ATOM 1294 C CA . ARG A 1 175 ? 6.436 -8.162 -26.367 1.00 90.25 175 ARG A CA 1
ATOM 1295 C C . ARG A 1 175 ? 6.840 -6.889 -27.095 1.00 90.25 175 ARG A C 1
ATOM 1297 O O . ARG A 1 175 ? 6.969 -5.846 -26.461 1.00 90.25 175 ARG A O 1
ATOM 1304 N N . ALA A 1 176 ? 7.002 -6.959 -28.415 1.00 93.38 176 ALA A N 1
ATOM 1305 C CA . ALA A 1 176 ? 7.320 -5.787 -29.222 1.00 93.38 176 ALA A CA 1
ATOM 1306 C C . ALA A 1 176 ? 6.190 -4.744 -29.146 1.00 93.38 176 ALA A C 1
ATOM 1308 O O . ALA A 1 176 ? 6.467 -3.558 -28.988 1.00 93.38 176 ALA A O 1
ATOM 1309 N N . ARG A 1 177 ? 4.917 -5.170 -29.130 1.00 96.56 177 ARG A N 1
ATOM 1310 C CA . ARG A 1 177 ? 3.780 -4.258 -28.898 1.00 96.56 177 ARG A CA 1
ATOM 1311 C C . ARG A 1 177 ? 3.881 -3.528 -27.562 1.00 96.56 177 ARG A C 1
ATOM 1313 O O . ARG A 1 177 ? 3.721 -2.309 -27.514 1.00 96.56 177 ARG A O 1
ATOM 1320 N N . ARG A 1 178 ? 4.175 -4.257 -26.482 1.00 94.75 178 ARG A N 1
ATOM 1321 C CA . ARG A 1 178 ? 4.348 -3.678 -25.143 1.00 94.75 178 ARG A CA 1
ATOM 1322 C C . ARG A 1 178 ? 5.510 -2.681 -25.103 1.00 94.75 178 ARG A C 1
ATOM 1324 O O . ARG A 1 178 ? 5.329 -1.561 -24.634 1.00 94.75 178 ARG A O 1
ATOM 1331 N N . LEU A 1 179 ? 6.663 -3.050 -25.657 1.00 93.81 179 LEU A N 1
ATOM 1332 C CA . LEU A 1 179 ? 7.840 -2.179 -25.715 1.00 93.81 179 LEU A CA 1
ATOM 1333 C C . LEU A 1 179 ? 7.604 -0.929 -26.575 1.00 93.81 179 LEU A C 1
ATOM 1335 O O . LEU A 1 179 ? 8.123 0.137 -26.254 1.00 93.81 179 LEU A O 1
ATOM 1339 N N . ALA A 1 180 ? 6.777 -1.009 -27.623 1.00 97.00 180 ALA A N 1
ATOM 1340 C CA . ALA A 1 180 ? 6.369 0.166 -28.394 1.00 97.00 180 ALA A CA 1
ATOM 1341 C C . ALA A 1 180 ? 5.567 1.164 -27.540 1.00 97.00 180 ALA A C 1
ATOM 1343 O O . ALA A 1 180 ? 5.831 2.367 -27.590 1.00 97.00 180 ALA A O 1
ATOM 1344 N N . LEU A 1 181 ? 4.625 0.672 -26.723 1.00 96.94 181 LEU A N 1
ATOM 1345 C CA . LEU A 1 181 ? 3.849 1.503 -25.794 1.00 96.94 181 LEU A CA 1
ATOM 1346 C C . LEU A 1 181 ? 4.755 2.157 -24.744 1.00 96.94 181 LEU A C 1
ATOM 1348 O O . LEU A 1 181 ? 4.665 3.362 -24.510 1.00 96.94 181 LEU A O 1
ATOM 1352 N N . GLU A 1 182 ? 5.652 1.380 -24.135 1.00 94.00 182 GLU A N 1
ATOM 1353 C CA . GLU A 1 182 ? 6.612 1.874 -23.144 1.00 94.00 182 GLU A CA 1
ATOM 1354 C C . GLU A 1 182 ? 7.565 2.913 -23.756 1.00 94.00 182 GLU A C 1
ATOM 1356 O O . GLU A 1 182 ? 7.798 3.966 -23.155 1.00 94.00 182 GLU A O 1
ATOM 1361 N N . ALA A 1 183 ? 8.045 2.682 -24.981 1.00 94.44 183 ALA A N 1
ATOM 1362 C CA . ALA A 1 183 ? 8.905 3.621 -25.688 1.00 94.44 183 ALA A CA 1
ATOM 1363 C C . ALA A 1 183 ? 8.184 4.928 -26.043 1.00 94.44 183 ALA A C 1
ATOM 1365 O O . ALA A 1 183 ? 8.732 6.008 -25.809 1.00 94.44 183 ALA A O 1
ATOM 1366 N N . ALA A 1 184 ? 6.939 4.861 -26.530 1.00 96.19 184 ALA A N 1
ATOM 1367 C CA . ALA A 1 184 ? 6.123 6.048 -26.795 1.00 96.19 184 ALA A CA 1
ATOM 1368 C C . ALA A 1 184 ? 5.862 6.845 -25.504 1.00 96.19 184 ALA A C 1
ATOM 1370 O O . ALA A 1 184 ? 5.995 8.075 -25.479 1.00 96.19 184 ALA A O 1
ATOM 1371 N N . LEU A 1 185 ? 5.569 6.142 -24.406 1.00 93.31 185 LEU A N 1
ATOM 1372 C CA . LEU A 1 185 ? 5.361 6.735 -23.090 1.00 93.31 185 LEU A CA 1
ATOM 1373 C C . LEU A 1 185 ? 6.628 7.409 -22.546 1.00 93.31 185 LEU A C 1
ATOM 1375 O O . LEU A 1 185 ? 6.543 8.514 -22.008 1.00 93.31 185 LEU A O 1
ATOM 1379 N N . ASN A 1 186 ? 7.797 6.781 -22.688 1.00 91.94 186 ASN A N 1
ATOM 1380 C CA . ASN A 1 186 ? 9.082 7.329 -22.244 1.00 91.94 186 ASN A CA 1
ATOM 1381 C C . ASN A 1 186 ? 9.535 8.509 -23.115 1.00 91.94 186 ASN A C 1
ATOM 1383 O O . ASN A 1 186 ? 10.042 9.498 -22.586 1.00 91.94 186 ASN A O 1
ATOM 1387 N N . ALA A 1 187 ? 9.267 8.457 -24.423 1.00 94.25 187 ALA A N 1
ATOM 1388 C CA . ALA A 1 187 ? 9.489 9.562 -25.356 1.00 94.25 187 ALA A CA 1
ATOM 1389 C C . ALA A 1 187 ? 8.581 10.772 -25.088 1.00 94.25 187 ALA A C 1
ATOM 1391 O O . ALA A 1 187 ? 8.854 11.878 -25.552 1.00 94.25 187 ALA A O 1
ATOM 1392 N N . GLY A 1 188 ? 7.479 10.567 -24.362 1.00 93.88 188 GLY A N 1
ATOM 1393 C CA . GLY A 1 188 ? 6.449 11.580 -24.184 1.00 93.88 188 GLY A CA 1
ATOM 1394 C C . GLY A 1 188 ? 5.654 11.898 -25.434 1.00 93.88 188 GLY A C 1
ATOM 1395 O O . GLY A 1 188 ? 5.187 13.023 -25.599 1.00 93.88 188 GLY A O 1
ATOM 1396 N N . ALA A 1 189 ? 5.529 10.906 -26.308 1.00 94.75 189 ALA A N 1
ATOM 1397 C CA . ALA A 1 189 ? 4.774 10.989 -27.538 1.00 94.75 189 ALA A CA 1
ATOM 1398 C C . ALA A 1 189 ? 3.324 10.564 -27.282 1.00 94.75 189 ALA A C 1
ATOM 1400 O O . ALA A 1 189 ? 2.903 9.488 -27.698 1.00 94.75 189 ALA A O 1
ATOM 1401 N N . ASP A 1 190 ? 2.568 11.397 -26.567 1.00 94.31 190 ASP A N 1
ATOM 1402 C CA . ASP A 1 190 ? 1.211 11.052 -26.127 1.00 94.31 190 ASP A CA 1
ATOM 1403 C C . ASP A 1 190 ? 0.275 10.727 -27.299 1.00 94.31 190 ASP A C 1
ATOM 1405 O O . ASP A 1 190 ? -0.507 9.787 -27.206 1.00 94.31 190 ASP A O 1
ATOM 1409 N N . ASP A 1 191 ? 0.387 11.463 -28.409 1.00 94.25 191 ASP A N 1
ATOM 1410 C CA . ASP A 1 191 ? -0.410 11.218 -29.619 1.00 94.25 191 ASP A CA 1
ATOM 1411 C C . ASP A 1 191 ? -0.092 9.848 -30.240 1.00 94.25 191 ASP A C 1
ATOM 1413 O O . ASP A 1 191 ? -0.984 9.151 -30.723 1.00 94.25 191 ASP A O 1
ATOM 1417 N N . GLU A 1 192 ? 1.181 9.441 -30.201 1.00 95.00 192 GLU A N 1
ATOM 1418 C CA . GLU A 1 192 ? 1.612 8.129 -30.688 1.00 95.00 192 GLU A CA 1
ATOM 1419 C C . GLU A 1 192 ? 1.124 7.020 -29.757 1.00 95.00 192 GLU A C 1
ATOM 1421 O O . GLU A 1 192 ? 0.611 6.003 -30.215 1.00 95.00 192 GLU A O 1
ATOM 1426 N N . LEU A 1 193 ? 1.217 7.238 -28.445 1.00 95.56 193 LEU A N 1
ATOM 1427 C CA . LEU A 1 193 ? 0.723 6.292 -27.454 1.00 95.56 193 LEU A CA 1
ATOM 1428 C C . LEU A 1 193 ? -0.794 6.085 -27.578 1.00 95.56 193 LEU A C 1
ATOM 1430 O O . LEU A 1 193 ? -1.258 4.952 -27.515 1.00 95.56 193 LEU A O 1
ATOM 1434 N N . GLU A 1 194 ? -1.571 7.147 -27.796 1.00 94.62 194 GLU A N 1
ATOM 1435 C CA . GLU A 1 194 ? -3.014 7.039 -28.039 1.00 94.62 194 GLU A CA 1
ATOM 1436 C C . GLU A 1 194 ? -3.338 6.317 -29.341 1.00 94.62 194 GLU A C 1
ATOM 1438 O O . GLU A 1 194 ? -4.266 5.508 -29.375 1.00 94.62 194 GLU A O 1
ATOM 1443 N N . ARG A 1 195 ? -2.571 6.582 -30.403 1.00 96.50 195 ARG A N 1
ATOM 1444 C CA . ARG A 1 195 ? -2.717 5.872 -31.674 1.00 96.50 195 ARG A CA 1
ATOM 1445 C C . ARG A 1 195 ? -2.496 4.373 -31.484 1.00 96.50 195 ARG A C 1
ATOM 1447 O O . ARG A 1 195 ? -3.307 3.593 -31.974 1.00 96.50 195 ARG A O 1
ATOM 1454 N N . LEU A 1 196 ? -1.444 3.988 -30.760 1.00 96.62 196 LEU A N 1
ATOM 1455 C CA . LEU A 1 196 ? -1.171 2.590 -30.433 1.00 96.62 196 LEU A CA 1
ATOM 1456 C C . LEU A 1 196 ? -2.298 2.008 -29.567 1.00 96.62 196 LEU A C 1
ATOM 1458 O O . LEU A 1 196 ? -2.862 0.984 -29.920 1.00 96.62 196 LEU A O 1
ATOM 1462 N N . LEU A 1 197 ? -2.713 2.680 -28.488 1.00 95.94 197 LEU A N 1
ATOM 1463 C CA . LEU A 1 197 ? -3.791 2.203 -27.606 1.00 95.94 197 LEU A CA 1
ATOM 1464 C C . LEU A 1 197 ? -5.173 2.123 -28.282 1.00 95.94 197 LEU A C 1
ATOM 1466 O O . LEU A 1 197 ? -6.050 1.415 -27.787 1.00 95.94 197 LEU A O 1
ATOM 1470 N N . ALA A 1 198 ? -5.394 2.833 -29.391 1.00 96.31 198 ALA A N 1
ATOM 1471 C CA . ALA A 1 198 ? -6.610 2.711 -30.192 1.00 96.31 198 ALA A CA 1
ATOM 1472 C C . ALA A 1 198 ? -6.668 1.396 -30.994 1.00 96.31 198 ALA A C 1
ATOM 1474 O O . ALA A 1 198 ? -7.760 0.974 -31.388 1.00 96.31 198 ALA A O 1
ATOM 1475 N N . ASP A 1 199 ? -5.526 0.744 -31.224 1.00 96.69 199 ASP A N 1
ATOM 1476 C CA . ASP A 1 199 ? -5.455 -0.584 -31.826 1.00 96.69 199 ASP A CA 1
ATOM 1477 C C . ASP A 1 199 ? -5.739 -1.673 -30.763 1.00 96.69 199 ASP A C 1
ATOM 1479 O O . ASP A 1 199 ? -5.041 -1.749 -29.744 1.00 96.69 199 ASP A O 1
ATOM 1483 N N . PRO A 1 200 ? -6.734 -2.561 -30.979 1.00 96.31 200 PRO A N 1
ATOM 1484 C CA . PRO A 1 200 ? -7.056 -3.640 -30.046 1.00 96.31 200 PRO A CA 1
ATOM 1485 C C . PRO A 1 200 ? -5.886 -4.571 -29.697 1.00 96.31 200 PRO A C 1
ATOM 1487 O O . PRO A 1 200 ? -5.862 -5.098 -28.586 1.00 96.31 200 PRO A O 1
ATOM 1490 N N . ALA A 1 201 ? -4.932 -4.789 -30.609 1.00 96.12 201 ALA A N 1
ATOM 1491 C CA . ALA A 1 201 ? -3.783 -5.663 -30.366 1.00 96.12 201 ALA A CA 1
ATOM 1492 C C . ALA A 1 201 ? -2.816 -5.059 -29.336 1.00 96.12 201 ALA A C 1
ATOM 1494 O O . ALA A 1 201 ? -2.285 -5.768 -28.484 1.00 96.12 201 ALA A O 1
ATOM 1495 N N . TYR A 1 202 ? -2.637 -3.740 -29.364 1.00 96.94 202 TYR A N 1
ATOM 1496 C CA . TYR A 1 202 ? -1.820 -3.010 -28.395 1.00 96.94 202 TYR A CA 1
ATOM 1497 C C . TYR A 1 202 ? -2.560 -2.810 -27.075 1.00 96.94 202 TYR A C 1
ATOM 1499 O O . TYR A 1 202 ? -1.987 -3.016 -26.006 1.00 96.94 202 TYR A O 1
ATOM 1507 N N . ALA A 1 203 ? -3.854 -2.487 -27.128 1.00 94.81 203 ALA A N 1
ATOM 1508 C CA . ALA A 1 203 ? -4.685 -2.384 -25.933 1.00 94.81 203 ALA A CA 1
ATOM 1509 C C . ALA A 1 203 ? -4.734 -3.700 -25.131 1.00 94.81 203 ALA A C 1
ATOM 1511 O O . ALA A 1 203 ? -4.843 -3.663 -23.908 1.00 94.81 203 ALA A O 1
ATOM 1512 N N . ALA A 1 204 ? -4.633 -4.857 -25.797 1.00 94.94 204 ALA A N 1
ATOM 1513 C CA . ALA A 1 204 ? -4.633 -6.169 -25.150 1.00 94.94 204 ALA A CA 1
ATOM 1514 C C . ALA A 1 204 ? -3.356 -6.470 -24.345 1.00 94.94 204 ALA A C 1
ATOM 1516 O O . ALA A 1 204 ? -3.418 -7.245 -23.389 1.00 94.94 204 ALA A O 1
ATOM 1517 N N . VAL A 1 205 ? -2.218 -5.872 -24.715 1.00 94.88 205 VAL A N 1
ATOM 1518 C CA . VAL A 1 205 ? -0.926 -6.059 -24.027 1.00 94.88 205 VAL A CA 1
ATOM 1519 C C . VAL A 1 205 ? -0.577 -4.909 -23.079 1.00 94.88 205 VAL A C 1
ATOM 1521 O O . VAL A 1 205 ? 0.372 -5.024 -22.301 1.00 94.88 205 VAL A O 1
ATOM 1524 N N . ALA A 1 206 ? -1.330 -3.808 -23.137 1.00 94.38 206 ALA A N 1
ATOM 1525 C CA . ALA A 1 206 ? -1.193 -2.687 -22.224 1.00 94.38 206 ALA A CA 1
ATOM 1526 C C . ALA A 1 206 ? -1.667 -3.093 -20.822 1.00 94.38 206 ALA A C 1
ATOM 1528 O O . ALA A 1 206 ? -2.849 -3.368 -20.601 1.00 94.38 206 ALA A O 1
ATOM 1529 N N . ASP A 1 207 ? -0.751 -3.116 -19.856 1.00 93.19 207 ASP A N 1
ATOM 1530 C CA . ASP A 1 207 ? -1.146 -3.191 -18.454 1.00 93.19 207 ASP A CA 1
ATOM 1531 C C . ASP A 1 207 ? -1.699 -1.843 -17.968 1.00 93.19 207 ASP A C 1
ATOM 1533 O O . ASP A 1 207 ? -1.744 -0.854 -18.699 1.00 93.19 207 ASP A O 1
ATOM 1537 N N . ALA A 1 208 ? -2.159 -1.803 -16.720 1.00 94.00 208 ALA A N 1
ATOM 1538 C CA . ALA A 1 208 ? -2.767 -0.610 -16.149 1.00 94.00 208 ALA A CA 1
ATOM 1539 C C . ALA A 1 208 ? -1.785 0.544 -15.882 1.00 94.00 208 ALA A C 1
ATOM 1541 O O . ALA A 1 208 ? -2.238 1.669 -15.657 1.00 94.00 208 ALA A O 1
ATOM 1542 N N . GLU A 1 209 ? -0.471 0.303 -15.905 1.00 92.75 209 GLU A N 1
ATOM 1543 C CA . GLU A 1 209 ? 0.524 1.345 -15.642 1.00 92.75 209 GLU A CA 1
ATOM 1544 C C . GLU A 1 209 ? 0.607 2.330 -16.813 1.00 92.75 209 GLU A C 1
ATOM 1546 O O . GLU A 1 209 ? 0.672 3.543 -16.608 1.00 92.75 209 GLU A O 1
ATOM 1551 N N . ILE A 1 210 ? 0.512 1.834 -18.048 1.00 94.12 210 ILE A N 1
ATOM 1552 C CA . ILE A 1 210 ? 0.536 2.655 -19.267 1.00 94.12 210 ILE A CA 1
ATOM 1553 C C . ILE A 1 210 ? -0.591 3.712 -19.291 1.00 94.12 210 ILE A C 1
ATOM 1555 O O . ILE A 1 210 ? -0.279 4.909 -19.358 1.00 94.12 210 ILE A O 1
ATOM 1559 N N . PRO A 1 211 ? -1.890 3.351 -19.205 1.00 94.62 211 PRO A N 1
ATOM 1560 C CA . PRO A 1 211 ? -2.969 4.332 -19.206 1.00 94.62 211 PRO A CA 1
ATOM 1561 C C . PRO A 1 211 ? -2.961 5.211 -17.946 1.00 94.62 211 PRO A C 1
ATOM 1563 O O . PRO A 1 211 ? -3.328 6.384 -18.034 1.00 94.62 211 PRO A O 1
ATOM 1566 N N . TYR A 1 212 ? -2.494 4.711 -16.794 1.00 95.00 212 TYR A N 1
ATOM 1567 C CA . TYR A 1 212 ? -2.318 5.530 -15.590 1.00 95.00 212 TYR A CA 1
ATOM 1568 C C . TYR A 1 212 ? -1.268 6.633 -15.790 1.00 95.00 212 TYR A C 1
ATOM 1570 O O . TYR A 1 212 ? -1.537 7.804 -15.504 1.00 95.00 212 TYR A O 1
ATOM 1578 N N . ARG A 1 213 ? -0.087 6.296 -16.322 1.00 94.12 213 ARG A N 1
ATOM 1579 C CA . ARG A 1 213 ? 0.986 7.269 -16.582 1.00 94.12 213 ARG A CA 1
ATOM 1580 C C . ARG A 1 213 ? 0.593 8.288 -17.650 1.00 94.12 213 ARG A C 1
ATOM 1582 O O . ARG A 1 213 ? 0.913 9.467 -17.488 1.00 94.12 213 ARG A O 1
ATOM 1589 N N . LEU A 1 214 ? -0.133 7.871 -18.692 1.00 94.19 214 LEU A N 1
ATOM 1590 C CA . LEU A 1 214 ? -0.711 8.790 -19.680 1.00 94.19 214 LEU A CA 1
ATOM 1591 C C . LEU A 1 214 ? -1.705 9.762 -19.020 1.00 94.19 214 LEU A C 1
ATOM 1593 O O . LEU A 1 214 ? -1.596 10.976 -19.207 1.00 94.19 214 LEU A O 1
ATOM 1597 N N . ALA A 1 215 ? -2.620 9.253 -18.187 1.00 94.94 215 ALA A N 1
ATOM 1598 C CA . ALA A 1 215 ? -3.576 10.084 -17.457 1.00 94.94 215 ALA A CA 1
ATOM 1599 C C . ALA A 1 215 ? -2.878 11.081 -16.514 1.00 94.94 215 ALA A C 1
ATOM 1601 O O . ALA A 1 215 ? -3.236 12.258 -16.495 1.00 94.94 215 ALA A O 1
ATOM 1602 N N . ARG A 1 216 ? -1.835 10.652 -15.786 1.00 94.56 216 ARG A N 1
ATOM 1603 C CA . ARG A 1 216 ? -1.020 11.531 -14.929 1.00 94.56 216 ARG A CA 1
ATOM 1604 C C . ARG A 1 216 ? -0.351 12.644 -15.730 1.00 94.56 216 ARG A C 1
ATOM 1606 O O . ARG A 1 216 ? -0.454 13.805 -15.347 1.00 94.56 216 ARG A O 1
ATOM 1613 N N . ARG A 1 217 ? 0.307 12.311 -16.844 1.00 90.81 217 ARG A N 1
ATOM 1614 C CA . ARG A 1 217 ? 1.014 13.283 -17.695 1.00 90.81 217 ARG A CA 1
ATOM 1615 C C . ARG A 1 217 ? 0.074 14.360 -18.245 1.00 90.81 217 ARG A C 1
ATOM 1617 O O . ARG A 1 217 ? 0.450 15.527 -18.310 1.00 90.81 217 ARG A O 1
ATOM 1624 N N . ARG A 1 218 ? -1.155 13.976 -18.594 1.00 91.94 218 ARG A N 1
ATOM 1625 C CA . ARG A 1 218 ? -2.192 14.884 -19.110 1.00 91.94 218 ARG A CA 1
ATOM 1626 C C . ARG A 1 218 ? -3.037 15.554 -18.030 1.00 91.94 218 ARG A C 1
ATOM 1628 O O . ARG A 1 218 ? -3.905 16.358 -18.362 1.00 91.94 218 ARG A O 1
ATOM 1635 N N . LEU A 1 219 ? -2.802 15.229 -16.758 1.00 93.81 219 LEU A N 1
ATOM 1636 C CA . LEU A 1 219 ? -3.656 15.630 -15.639 1.00 93.81 219 LEU A CA 1
ATOM 1637 C C . LEU A 1 219 ? -5.138 15.264 -15.874 1.00 93.81 219 LEU A C 1
ATOM 1639 O O . LEU A 1 219 ? -6.045 15.995 -15.471 1.00 93.81 219 LEU A O 1
ATOM 1643 N N . ASP A 1 220 ? -5.396 14.122 -16.520 1.00 95.50 220 ASP A N 1
ATOM 1644 C CA . ASP A 1 220 ? -6.736 13.547 -16.642 1.00 95.50 220 ASP A CA 1
ATOM 1645 C C . ASP A 1 220 ? -7.137 12.905 -15.308 1.00 95.50 220 ASP A C 1
ATOM 1647 O O . ASP A 1 220 ? -6.839 11.745 -15.013 1.00 95.50 220 ASP A O 1
ATOM 1651 N N . TRP A 1 221 ? -7.827 13.688 -14.481 1.00 95.19 221 TRP A N 1
ATOM 1652 C CA . TRP A 1 221 ? -8.282 13.268 -13.156 1.00 95.19 221 TRP A CA 1
ATOM 1653 C C . TRP A 1 221 ? -9.225 12.066 -13.194 1.00 95.19 221 TRP A C 1
ATOM 1655 O O . TRP A 1 221 ? -9.201 11.252 -12.273 1.00 95.19 221 TRP A O 1
ATOM 1665 N N . VAL A 1 222 ? -10.048 11.934 -14.238 1.00 96.12 222 VAL A N 1
ATOM 1666 C CA . VAL A 1 222 ? -10.981 10.807 -14.356 1.00 96.12 222 VAL A CA 1
ATOM 1667 C C . VAL A 1 222 ? -10.215 9.546 -14.733 1.00 96.12 222 VAL A C 1
ATOM 1669 O O . VAL A 1 222 ? -10.401 8.515 -14.087 1.00 96.12 222 VAL A O 1
ATOM 1672 N N . GLY A 1 223 ? -9.310 9.645 -15.710 1.00 95.75 223 GLY A N 1
ATOM 1673 C CA . GLY A 1 223 ? -8.396 8.564 -16.068 1.00 95.75 223 GLY A CA 1
ATOM 1674 C C . GLY A 1 223 ? -7.581 8.084 -14.868 1.00 95.75 223 GLY A C 1
ATOM 1675 O O . GLY A 1 223 ? -7.538 6.884 -14.601 1.00 95.75 223 GLY A O 1
ATOM 1676 N N . MET A 1 224 ? -7.022 9.002 -14.073 1.00 96.44 224 MET A N 1
ATOM 1677 C CA . MET A 1 224 ? -6.295 8.634 -12.855 1.00 96.44 224 MET A CA 1
ATOM 1678 C C . MET A 1 224 ? -7.191 7.893 -11.856 1.00 96.44 224 MET A C 1
ATOM 1680 O O . MET A 1 224 ? -6.826 6.806 -11.427 1.00 96.44 224 MET A O 1
ATOM 1684 N N . LEU A 1 225 ? -8.397 8.390 -11.551 1.00 95.75 225 LEU A N 1
ATOM 1685 C CA . LEU A 1 225 ? -9.324 7.699 -10.638 1.00 95.75 225 LEU A CA 1
ATOM 1686 C C . LEU A 1 225 ? -9.667 6.266 -11.085 1.00 95.75 225 LEU A C 1
ATOM 1688 O O . LEU A 1 225 ? -9.877 5.400 -10.236 1.00 95.75 225 LEU A O 1
ATOM 1692 N N . ILE A 1 226 ? -9.742 6.017 -12.395 1.00 95.56 226 ILE A N 1
ATOM 1693 C CA . ILE A 1 226 ? -10.033 4.692 -12.960 1.00 95.56 226 ILE A CA 1
ATOM 1694 C C . ILE A 1 226 ? -8.813 3.772 -12.851 1.00 95.56 226 ILE A C 1
ATOM 1696 O O . ILE A 1 226 ? -8.945 2.620 -12.435 1.00 95.56 226 ILE A O 1
ATOM 1700 N N . TRP A 1 227 ? -7.636 4.275 -13.225 1.00 96.00 227 TRP A N 1
ATOM 1701 C CA . TRP A 1 227 ? -6.445 3.449 -13.413 1.00 96.00 227 TRP A CA 1
ATOM 1702 C C . TRP A 1 227 ? -5.543 3.341 -12.184 1.00 96.00 227 TRP A C 1
ATOM 1704 O O . TRP A 1 227 ? -4.713 2.440 -12.155 1.00 96.00 227 TRP A O 1
ATOM 1714 N N . THR A 1 228 ? -5.735 4.163 -11.145 1.00 94.75 228 THR A N 1
ATOM 1715 C CA . THR A 1 228 ? -4.914 4.109 -9.923 1.00 94.75 228 THR A CA 1
ATOM 1716 C C . THR A 1 228 ? -4.916 2.725 -9.268 1.00 94.75 228 THR A C 1
ATOM 1718 O O . THR A 1 228 ? -3.844 2.181 -9.048 1.00 94.75 228 THR A O 1
ATOM 1721 N N . MET A 1 229 ? -6.074 2.119 -8.961 1.00 92.56 229 MET A N 1
ATOM 1722 C CA . MET A 1 229 ? -6.066 0.799 -8.295 1.00 92.56 229 MET A CA 1
ATOM 1723 C C . MET A 1 229 ? -5.456 -0.300 -9.167 1.00 92.56 229 MET A C 1
ATOM 1725 O O . MET A 1 229 ? -4.612 -1.039 -8.665 1.00 92.56 229 MET A O 1
ATOM 1729 N N . PRO A 1 230 ? -5.849 -0.449 -10.448 1.00 93.88 230 PRO A N 1
ATOM 1730 C CA . PRO A 1 230 ? -5.226 -1.452 -11.298 1.00 93.88 230 PRO A CA 1
ATOM 1731 C C . PRO A 1 230 ? -3.711 -1.247 -11.444 1.00 93.88 230 PRO A C 1
ATOM 1733 O O . PRO A 1 230 ? -2.981 -2.236 -11.421 1.00 93.88 230 PRO A O 1
ATOM 1736 N N . SER A 1 231 ? -3.229 0.002 -11.526 1.00 93.69 231 SER A N 1
ATOM 1737 C CA . SER A 1 231 ? -1.796 0.288 -11.674 1.00 93.69 231 SER A CA 1
ATOM 1738 C C . SER A 1 231 ? -0.981 -0.088 -10.436 1.00 93.69 231 SER A C 1
ATOM 1740 O O . SER A 1 231 ? 0.096 -0.661 -10.569 1.00 93.69 231 SER A O 1
ATOM 1742 N N . GLN A 1 232 ? -1.528 0.096 -9.225 1.00 89.50 232 GLN A N 1
ATOM 1743 C CA . GLN A 1 232 ? -0.861 -0.327 -7.981 1.00 89.50 232 GLN A CA 1
ATOM 1744 C C . GLN A 1 232 ? -0.615 -1.844 -7.894 1.00 89.50 232 GLN A C 1
ATOM 1746 O O . GLN A 1 232 ? 0.168 -2.295 -7.054 1.00 89.50 232 GLN A O 1
ATOM 1751 N N . HIS A 1 233 ? -1.284 -2.648 -8.725 1.00 91.00 233 HIS A N 1
ATOM 1752 C CA . HIS A 1 233 ? -1.283 -4.103 -8.608 1.00 91.00 233 HIS A CA 1
ATOM 1753 C C . HIS A 1 233 ? -0.732 -4.855 -9.825 1.00 91.00 233 HIS A C 1
ATOM 1755 O O . HIS A 1 233 ? -0.753 -6.084 -9.792 1.00 91.00 233 HIS A O 1
ATOM 1761 N N . VAL A 1 234 ? -0.207 -4.163 -10.847 1.00 87.69 234 VAL A N 1
ATOM 1762 C CA . VAL A 1 234 ? 0.335 -4.790 -12.075 1.00 87.69 234 VAL A CA 1
ATOM 1763 C C . VAL A 1 234 ? 1.360 -5.883 -11.751 1.00 87.69 234 VAL A C 1
ATOM 1765 O O . VAL A 1 234 ? 1.221 -7.008 -12.225 1.00 87.69 234 VAL A O 1
ATOM 1768 N N . ASP A 1 235 ? 2.306 -5.591 -10.855 1.00 83.69 235 ASP A N 1
ATOM 1769 C CA . ASP A 1 235 ? 3.387 -6.514 -10.480 1.00 83.69 235 ASP A CA 1
ATOM 1770 C C . ASP A 1 235 ? 3.224 -7.124 -9.084 1.00 83.69 235 ASP A C 1
ATOM 1772 O O . ASP A 1 235 ? 4.164 -7.697 -8.535 1.00 83.69 235 ASP A O 1
ATOM 1776 N N . THR A 1 236 ? 2.046 -7.001 -8.465 1.00 86.81 236 THR A N 1
ATOM 1777 C CA . THR A 1 236 ? 1.836 -7.511 -7.104 1.00 86.81 236 THR A CA 1
ATOM 1778 C C . THR A 1 236 ? 1.710 -9.040 -7.111 1.00 86.81 236 THR A C 1
ATOM 1780 O O . THR A 1 236 ? 0.738 -9.576 -7.656 1.00 86.81 236 THR A O 1
ATOM 1783 N N . PRO A 1 237 ? 2.608 -9.782 -6.433 1.00 88.62 237 PRO A N 1
ATOM 1784 C CA . PRO A 1 237 ? 2.449 -11.216 -6.240 1.00 88.62 237 PRO A CA 1
ATOM 1785 C C . PRO A 1 237 ? 1.132 -11.549 -5.534 1.00 88.62 237 PRO A C 1
ATOM 1787 O O . PRO A 1 237 ? 0.791 -10.966 -4.499 1.00 88.62 237 PRO A O 1
ATOM 1790 N N . LEU A 1 238 ? 0.416 -12.558 -6.041 1.00 90.56 238 LEU A N 1
ATOM 1791 C CA . LEU A 1 238 ? -0.885 -12.970 -5.502 1.00 90.56 238 LEU A CA 1
ATOM 1792 C C . LEU A 1 238 ? -0.837 -13.242 -3.990 1.00 90.56 238 LEU A C 1
ATOM 1794 O O . LEU A 1 238 ? -1.776 -12.909 -3.272 1.00 90.56 238 LEU A O 1
ATOM 1798 N N . HIS A 1 239 ? 0.250 -13.824 -3.480 1.00 89.62 239 HIS A N 1
ATOM 1799 C CA . HIS A 1 239 ? 0.364 -14.116 -2.053 1.00 89.62 239 HIS A CA 1
ATOM 1800 C C . HIS A 1 239 ? 0.438 -12.839 -1.190 1.00 89.62 239 HIS A C 1
ATOM 1802 O O . HIS A 1 239 ? -0.102 -12.848 -0.086 1.00 89.62 239 HIS A O 1
ATOM 1808 N N . PHE A 1 240 ? 1.014 -11.728 -1.672 1.00 91.06 240 PHE A N 1
ATOM 1809 C CA . PHE A 1 240 ? 1.025 -10.456 -0.936 1.00 91.06 240 PHE A CA 1
ATOM 1810 C C . PHE A 1 240 ? -0.340 -9.772 -0.958 1.00 91.06 240 PHE A C 1
ATOM 1812 O O . PHE A 1 240 ? -0.781 -9.276 0.081 1.00 91.06 240 PHE A O 1
ATOM 1819 N N . LEU A 1 241 ? -1.059 -9.851 -2.082 1.00 93.88 241 LEU A N 1
ATOM 1820 C CA . LEU A 1 241 ? -2.466 -9.449 -2.149 1.00 93.88 241 LEU A CA 1
ATOM 1821 C C . LEU A 1 241 ? -3.309 -10.228 -1.123 1.00 93.88 241 LEU A C 1
ATOM 1823 O O . LEU A 1 241 ? -4.056 -9.640 -0.336 1.00 93.88 241 LEU A O 1
ATOM 1827 N N . LEU A 1 242 ? -3.149 -11.555 -1.074 1.00 95.25 242 LEU A N 1
ATOM 1828 C CA . LEU A 1 242 ? -3.853 -12.412 -0.116 1.00 95.25 242 LEU A CA 1
ATOM 1829 C C . LEU A 1 242 ? -3.464 -12.112 1.337 1.00 95.25 242 LEU A C 1
ATOM 1831 O O . LEU A 1 242 ? -4.334 -12.144 2.208 1.00 95.25 242 LEU A O 1
ATOM 1835 N N . LEU A 1 243 ? -2.197 -11.789 1.615 1.00 94.62 243 LEU A N 1
ATOM 1836 C CA . LEU A 1 243 ? -1.751 -11.367 2.945 1.00 94.62 243 LEU A CA 1
ATOM 1837 C C . LEU A 1 243 ? -2.376 -10.025 3.352 1.00 94.62 243 LEU A C 1
ATOM 1839 O O . LEU A 1 243 ? -2.837 -9.907 4.486 1.00 94.62 243 LEU A O 1
ATOM 1843 N N . GLY A 1 244 ? -2.463 -9.040 2.452 1.00 95.81 244 GLY A N 1
ATOM 1844 C CA . GLY A 1 244 ? -3.166 -7.774 2.705 1.00 95.81 244 GLY A CA 1
ATOM 1845 C C . GLY A 1 244 ? -4.638 -7.992 3.073 1.00 95.81 244 GLY A C 1
ATOM 1846 O O . GLY A 1 244 ? -5.108 -7.525 4.115 1.00 95.81 244 GLY A O 1
ATOM 1847 N N . ILE A 1 245 ? -5.342 -8.814 2.288 1.00 96.25 245 ILE A N 1
ATOM 1848 C CA . ILE A 1 245 ? -6.744 -9.186 2.543 1.00 96.25 245 ILE A CA 1
ATOM 1849 C C . ILE A 1 245 ? -6.888 -9.937 3.875 1.00 96.25 245 ILE A C 1
ATOM 1851 O O . ILE A 1 245 ? -7.760 -9.608 4.683 1.00 96.25 245 ILE A O 1
ATOM 1855 N N . LEU A 1 246 ? -6.031 -10.929 4.136 1.00 97.00 246 LEU A N 1
ATOM 1856 C CA . LEU A 1 246 ? -6.037 -11.699 5.382 1.00 97.00 246 LEU A CA 1
ATOM 1857 C C . LEU A 1 246 ? -5.831 -10.783 6.593 1.00 97.00 246 LEU A C 1
ATOM 1859 O O . LEU A 1 246 ? -6.574 -10.876 7.568 1.00 97.00 246 LEU A O 1
ATOM 1863 N N . SER A 1 247 ? -4.865 -9.870 6.507 1.00 96.75 247 SER A N 1
ATOM 1864 C CA . SER A 1 247 ? -4.558 -8.867 7.526 1.00 96.75 247 SER A CA 1
ATOM 1865 C C . SER A 1 247 ? -5.795 -8.029 7.881 1.00 96.75 247 SER A C 1
ATOM 1867 O O . SER A 1 247 ? -6.168 -7.937 9.057 1.00 96.75 247 SER A O 1
ATOM 1869 N N . GLY A 1 248 ? -6.500 -7.517 6.864 1.00 97.69 248 GLY A N 1
ATOM 1870 C CA . GLY A 1 248 ? -7.760 -6.788 7.026 1.00 97.69 248 GLY A CA 1
ATOM 1871 C C . GLY A 1 248 ? -8.880 -7.637 7.638 1.00 97.69 248 GLY A C 1
ATOM 1872 O O . GLY A 1 248 ? -9.563 -7.191 8.559 1.00 97.69 248 GLY A O 1
ATOM 1873 N N . ILE A 1 249 ? -9.054 -8.888 7.200 1.00 98.00 249 ILE A N 1
ATOM 1874 C CA . ILE A 1 249 ? -10.086 -9.794 7.737 1.00 98.00 249 ILE A CA 1
ATOM 1875 C C . ILE A 1 249 ? -9.832 -10.113 9.213 1.00 98.00 249 ILE A C 1
ATOM 1877 O O . ILE A 1 249 ? -10.754 -10.050 10.028 1.00 98.00 249 ILE A O 1
ATOM 1881 N N . LEU A 1 250 ? -8.598 -10.455 9.581 1.00 97.94 250 LEU A N 1
ATOM 1882 C CA . LEU A 1 250 ? -8.248 -10.817 10.955 1.00 97.94 250 LEU A CA 1
ATOM 1883 C C . LEU A 1 250 ? -8.506 -9.653 11.918 1.00 97.94 250 LEU A C 1
ATOM 1885 O O . LEU A 1 250 ? -9.120 -9.843 12.972 1.00 97.94 250 LEU A O 1
ATOM 1889 N N . TRP A 1 251 ? -8.125 -8.437 11.528 1.00 97.94 251 TRP A N 1
ATOM 1890 C CA . TRP A 1 251 ? -8.436 -7.242 12.305 1.00 97.94 251 TRP A CA 1
ATOM 1891 C C . TRP A 1 251 ? -9.919 -6.893 12.304 1.00 97.94 251 TRP A C 1
ATOM 1893 O O . TRP A 1 251 ? -10.433 -6.504 13.350 1.00 97.94 251 TRP A O 1
ATOM 1903 N N . LEU A 1 252 ? -10.645 -7.098 11.202 1.00 98.19 252 LEU A N 1
ATOM 1904 C CA . LEU A 1 252 ? -12.097 -6.923 11.174 1.00 98.19 252 LEU A CA 1
ATOM 1905 C C . LEU A 1 252 ? -12.773 -7.843 12.199 1.00 98.19 252 LEU A C 1
ATOM 1907 O O . LEU A 1 252 ? -13.703 -7.416 12.882 1.00 98.19 252 LEU A O 1
ATOM 1911 N N . VAL A 1 253 ? -12.296 -9.081 12.364 1.00 96.88 253 VAL A N 1
ATOM 1912 C CA . VAL A 1 253 ? -12.803 -9.993 13.400 1.00 96.88 253 VAL A CA 1
ATOM 1913 C C . VAL A 1 253 ? -12.499 -9.449 14.799 1.00 96.88 253 VAL A C 1
ATOM 1915 O O . VAL A 1 253 ? -13.402 -9.411 15.638 1.00 96.88 253 VAL A O 1
ATOM 1918 N N . VAL A 1 254 ? -11.278 -8.967 15.058 1.00 96.00 254 VAL A N 1
ATOM 1919 C CA . VAL A 1 254 ? -10.924 -8.326 16.341 1.00 96.00 254 VAL A CA 1
ATOM 1920 C C . VAL A 1 254 ? -11.819 -7.112 16.615 1.00 96.00 254 VAL A C 1
ATOM 1922 O O . VAL A 1 254 ? -12.391 -6.999 17.700 1.00 96.00 254 VAL A O 1
ATOM 1925 N N . LEU A 1 255 ? -12.019 -6.240 15.627 1.00 96.50 255 LEU A N 1
ATOM 1926 C CA . LEU A 1 255 ? -12.861 -5.048 15.725 1.00 96.50 255 LEU A CA 1
ATOM 1927 C C . LEU A 1 255 ? -14.338 -5.383 15.904 1.00 96.50 255 LEU A C 1
ATOM 1929 O O . LEU A 1 255 ? -15.002 -4.775 16.739 1.00 96.50 255 LEU A O 1
ATOM 1933 N N . ALA A 1 256 ? -14.860 -6.386 15.202 1.00 95.12 256 ALA A N 1
ATOM 1934 C CA . ALA A 1 256 ? -16.218 -6.877 15.402 1.00 95.12 256 ALA A CA 1
ATOM 1935 C C . ALA A 1 256 ? -16.406 -7.380 16.844 1.00 95.12 256 ALA A C 1
ATOM 1937 O O . ALA A 1 256 ? -17.434 -7.120 17.483 1.00 95.12 256 ALA A O 1
ATOM 1938 N N . TYR A 1 257 ? -15.388 -8.039 17.402 1.00 93.38 257 TYR A N 1
ATOM 1939 C CA . TYR A 1 257 ? -15.373 -8.401 18.811 1.00 93.38 257 TYR A CA 1
ATOM 1940 C C . TYR A 1 257 ? -15.361 -7.149 19.704 1.00 93.38 257 TYR A C 1
ATOM 1942 O O . TYR A 1 257 ? -16.262 -6.997 20.535 1.00 93.38 257 TYR A O 1
ATOM 1950 N N . LEU A 1 258 ? -14.451 -6.198 19.506 1.00 92.00 258 LEU A N 1
ATOM 1951 C CA . LEU A 1 258 ? -14.420 -4.947 20.281 1.00 92.00 258 LEU A CA 1
ATOM 1952 C C . LEU A 1 258 ? -15.730 -4.143 20.177 1.00 92.00 258 LEU A C 1
ATOM 1954 O O . LEU A 1 258 ? -16.169 -3.550 21.160 1.00 92.00 258 LEU A O 1
ATOM 1958 N N . GLY A 1 259 ? -16.407 -4.204 19.030 1.00 92.25 259 GLY A N 1
ATOM 1959 C CA . GLY A 1 259 ? -17.684 -3.559 18.728 1.00 92.25 259 GLY A CA 1
ATOM 1960 C C . GLY A 1 259 ? -18.934 -4.273 19.243 1.00 92.25 259 GLY A C 1
ATOM 1961 O O . GLY A 1 259 ? -20.038 -3.901 18.863 1.00 92.25 259 GLY A O 1
ATOM 1962 N N . ASP A 1 260 ? -18.811 -5.303 20.082 1.00 91.00 260 ASP A N 1
ATOM 1963 C CA . ASP A 1 260 ? -19.935 -6.141 20.542 1.00 91.00 260 ASP A CA 1
ATOM 1964 C C . ASP A 1 260 ? -20.819 -6.700 19.397 1.00 91.00 260 ASP A C 1
ATOM 1966 O O . ASP A 1 260 ? -22.041 -6.805 19.516 1.00 91.00 260 ASP A O 1
ATOM 1970 N N . VAL A 1 261 ? -20.224 -7.052 18.250 1.00 91.00 261 VAL A N 1
ATOM 1971 C CA . VAL A 1 261 ? -20.922 -7.795 17.188 1.00 91.00 261 VAL A CA 1
ATOM 1972 C C . VAL A 1 261 ? -21.141 -9.232 17.664 1.00 91.00 261 VAL A C 1
ATOM 1974 O O . VAL A 1 261 ? -20.211 -9.896 18.130 1.00 91.00 261 VAL A O 1
ATOM 1977 N N . ARG A 1 262 ? -22.385 -9.723 17.568 1.00 86.25 262 ARG A N 1
ATOM 1978 C CA . ARG A 1 262 ? -22.771 -11.074 18.039 1.00 86.25 262 ARG A CA 1
ATOM 1979 C C . ARG A 1 262 ? -23.366 -11.986 16.984 1.00 86.25 262 ARG A C 1
ATOM 1981 O O . ARG A 1 262 ? -23.457 -13.190 17.199 1.00 86.25 262 ARG A O 1
ATOM 1988 N N . ARG A 1 263 ? -23.840 -11.415 15.882 1.00 87.75 263 ARG A N 1
ATOM 1989 C CA . ARG A 1 263 ? -24.444 -12.152 14.773 1.00 87.75 263 ARG A CA 1
ATOM 1990 C C . ARG A 1 263 ? -23.765 -11.709 13.492 1.00 87.75 263 ARG A C 1
ATOM 1992 O O . ARG A 1 263 ? -23.592 -10.509 13.288 1.00 87.75 263 ARG A O 1
ATOM 1999 N N . VAL A 1 264 ? -23.433 -12.679 12.645 1.00 83.88 264 VAL A N 1
ATOM 2000 C CA . VAL A 1 264 ? -22.821 -12.425 11.336 1.00 83.88 264 VAL A CA 1
ATOM 2001 C C . VAL A 1 264 ? -23.751 -11.551 10.488 1.00 83.88 264 VAL A C 1
ATOM 2003 O O . VAL A 1 264 ? -23.356 -10.493 10.028 1.00 83.88 264 VAL A O 1
ATOM 2006 N N . ALA A 1 265 ? -25.041 -11.879 10.420 1.00 88.44 265 ALA A N 1
ATOM 2007 C CA . ALA A 1 265 ? -26.038 -11.074 9.705 1.00 88.44 265 ALA A CA 1
ATOM 2008 C C . ALA A 1 265 ? -26.529 -9.830 10.487 1.00 88.44 265 ALA A C 1
ATOM 2010 O O . ALA A 1 265 ? -27.706 -9.481 10.431 1.00 88.44 265 ALA A O 1
ATOM 2011 N N . SER A 1 266 ? -25.674 -9.185 11.290 1.00 93.12 266 SER A N 1
ATOM 2012 C CA . SER A 1 266 ? -26.053 -7.958 12.008 1.00 93.12 266 SER A CA 1
ATOM 2013 C C . SER A 1 266 ? -25.764 -6.708 11.180 1.00 93.12 266 SER A C 1
ATOM 2015 O O . SER A 1 266 ? -24.734 -6.620 10.517 1.00 93.12 266 SER A O 1
ATOM 2017 N N . ALA A 1 267 ? -26.628 -5.694 11.297 1.00 93.94 267 ALA A N 1
ATOM 2018 C CA . ALA A 1 267 ? -26.406 -4.389 10.668 1.00 93.94 267 ALA A CA 1
ATOM 2019 C C . ALA A 1 267 ? -25.053 -3.772 11.061 1.00 93.94 267 ALA A C 1
ATOM 2021 O O . ALA A 1 267 ? -24.400 -3.144 10.238 1.00 93.94 267 ALA A O 1
ATOM 2022 N N . ARG A 1 268 ? -24.597 -4.007 12.299 1.00 95.12 268 ARG A N 1
ATOM 2023 C CA . ARG A 1 268 ? -23.291 -3.546 12.780 1.00 95.12 268 ARG A CA 1
ATOM 2024 C C . ARG A 1 268 ? -22.133 -4.179 12.010 1.00 95.12 268 ARG A C 1
ATOM 2026 O O . ARG A 1 268 ? -21.221 -3.456 11.628 1.00 95.12 268 ARG A O 1
ATOM 2033 N N . LEU A 1 269 ? -22.171 -5.493 11.756 1.00 96.81 269 LEU A N 1
ATOM 2034 C CA . LEU A 1 269 ? -21.146 -6.127 10.922 1.00 96.81 269 LEU A CA 1
ATOM 2035 C C . LEU A 1 269 ? -21.215 -5.604 9.486 1.00 96.81 269 LEU A C 1
ATOM 2037 O O . LEU A 1 269 ? -20.176 -5.296 8.919 1.00 96.81 269 LEU A O 1
ATOM 2041 N N . GLY A 1 270 ? -22.424 -5.436 8.940 1.00 97.69 270 GLY A N 1
ATOM 2042 C CA . GLY A 1 270 ? -22.620 -4.831 7.621 1.00 97.69 270 GLY A CA 1
ATOM 2043 C C . GLY A 1 270 ? -21.978 -3.445 7.508 1.00 97.69 270 GLY A C 1
ATOM 2044 O O . GLY A 1 270 ? -21.275 -3.181 6.541 1.00 97.69 270 GLY A O 1
ATOM 2045 N N . LEU A 1 271 ? -22.134 -2.595 8.530 1.00 98.00 271 LEU A N 1
ATOM 2046 C CA . LEU A 1 271 ? -21.474 -1.287 8.595 1.00 98.00 271 LEU A CA 1
ATOM 2047 C C . LEU A 1 271 ? -19.947 -1.400 8.696 1.00 98.00 271 LEU A C 1
ATOM 2049 O O . LEU A 1 271 ? -19.255 -0.624 8.052 1.00 98.00 271 LEU A O 1
ATOM 2053 N N . CYS A 1 272 ? -19.415 -2.358 9.462 1.00 98.50 272 CYS A N 1
ATOM 2054 C CA . CYS A 1 272 ? -17.966 -2.577 9.559 1.00 98.50 272 CYS A CA 1
ATOM 2055 C C . CYS A 1 272 ? -17.367 -3.062 8.228 1.00 98.50 272 CYS A C 1
ATOM 2057 O O . CYS A 1 272 ? -16.305 -2.600 7.831 1.00 98.50 272 CYS A O 1
ATOM 2059 N N . VAL A 1 273 ? -18.057 -3.961 7.518 1.00 98.44 273 VAL A N 1
ATOM 2060 C CA . VAL A 1 273 ? -17.635 -4.443 6.192 1.00 98.44 273 VAL A CA 1
ATOM 2061 C C . VAL A 1 273 ? -17.721 -3.322 5.158 1.00 98.44 273 VAL A C 1
ATOM 2063 O O . VAL A 1 273 ? -16.775 -3.120 4.407 1.00 98.44 273 VAL A O 1
ATOM 2066 N N . ALA A 1 274 ? -18.813 -2.552 5.145 1.00 98.62 274 ALA A N 1
ATOM 2067 C CA . ALA A 1 274 ? -18.937 -1.391 4.265 1.00 98.62 274 ALA A CA 1
ATOM 2068 C C . ALA A 1 274 ? -17.841 -0.351 4.547 1.00 98.62 274 ALA A C 1
ATOM 2070 O O . ALA A 1 274 ? -17.252 0.180 3.614 1.00 98.62 274 ALA A O 1
ATOM 2071 N N . ALA A 1 275 ? -17.529 -0.105 5.822 1.00 98.75 275 ALA A N 1
ATOM 2072 C CA . ALA A 1 275 ? -16.433 0.763 6.233 1.00 98.75 275 ALA A CA 1
ATOM 2073 C C . ALA A 1 275 ? -15.077 0.260 5.732 1.00 98.75 275 ALA A C 1
ATOM 2075 O O . ALA A 1 275 ? -14.328 1.051 5.175 1.00 98.75 275 ALA A O 1
ATOM 2076 N N . LEU A 1 276 ? -14.790 -1.038 5.863 1.00 98.75 276 LEU A N 1
ATOM 2077 C CA . LEU A 1 276 ? -13.566 -1.645 5.335 1.00 98.75 276 LEU A CA 1
ATOM 2078 C C . LEU A 1 276 ? -13.429 -1.415 3.822 1.00 98.75 276 LEU A C 1
ATOM 2080 O O . LEU A 1 276 ? -12.382 -0.982 3.355 1.00 98.75 276 LEU A O 1
ATOM 2084 N N . VAL A 1 277 ? -14.497 -1.655 3.056 1.00 98.56 277 VAL A N 1
ATOM 2085 C CA . VAL A 1 277 ? -14.484 -1.461 1.596 1.00 98.56 277 VAL A CA 1
ATOM 2086 C C . VAL A 1 277 ? -14.312 0.013 1.227 1.00 98.56 277 VAL A C 1
ATOM 2088 O O . VAL A 1 277 ? -13.503 0.332 0.363 1.00 98.56 277 VAL A O 1
ATOM 2091 N N . LEU A 1 278 ? -15.029 0.922 1.895 1.00 98.75 278 LEU A N 1
ATOM 2092 C CA . LEU A 1 278 ? -14.887 2.365 1.671 1.00 98.75 278 LEU A CA 1
ATOM 2093 C C . LEU A 1 278 ? -13.498 2.878 2.075 1.00 98.75 278 LEU A C 1
ATOM 2095 O O . LEU A 1 278 ? -12.967 3.768 1.423 1.00 98.75 278 LEU A O 1
ATOM 2099 N N . GLY A 1 279 ? -12.902 2.295 3.113 1.00 98.62 279 GLY A N 1
ATOM 2100 C CA . GLY A 1 279 ? -11.534 2.558 3.536 1.00 98.62 279 GLY A CA 1
ATOM 2101 C C . GLY A 1 279 ? -10.515 2.184 2.470 1.00 98.62 279 GLY A C 1
ATOM 2102 O O . GLY A 1 279 ? -9.706 3.023 2.090 1.00 98.62 279 GLY A O 1
ATOM 2103 N N . ALA A 1 280 ? -10.597 0.965 1.935 1.00 98.31 280 ALA A N 1
ATOM 2104 C CA . ALA A 1 280 ? -9.738 0.535 0.833 1.00 98.31 280 ALA A CA 1
ATOM 2105 C C . ALA A 1 280 ? -9.946 1.424 -0.403 1.00 98.31 280 ALA A C 1
ATOM 2107 O O . ALA A 1 280 ? -8.990 1.907 -0.984 1.00 98.31 280 ALA A O 1
ATOM 2108 N N . ALA A 1 281 ? -11.195 1.753 -0.749 1.00 97.81 281 ALA A N 1
ATOM 2109 C CA . ALA A 1 281 ? -11.483 2.668 -1.855 1.00 97.81 281 ALA A CA 1
ATOM 2110 C C . ALA A 1 281 ? -10.960 4.100 -1.625 1.00 97.81 281 ALA A C 1
ATOM 2112 O O . ALA A 1 281 ? -10.766 4.839 -2.587 1.00 97.81 281 ALA A O 1
ATOM 2113 N N . SER A 1 282 ? -10.738 4.512 -0.372 1.00 98.50 282 SER A N 1
ATOM 2114 C CA . SER A 1 282 ? -10.237 5.851 -0.042 1.00 98.50 282 SER A CA 1
ATOM 2115 C C . SER A 1 282 ? -8.746 6.048 -0.332 1.00 98.50 282 SER A C 1
ATOM 2117 O O . SER A 1 282 ? -8.290 7.193 -0.352 1.00 98.50 282 SER A O 1
ATOM 2119 N N . THR A 1 283 ? -7.995 4.987 -0.642 1.00 97.88 283 THR A N 1
ATOM 2120 C CA . THR A 1 283 ? -6.602 5.110 -1.106 1.00 97.88 283 THR A CA 1
ATOM 2121 C C . THR A 1 283 ? -6.538 5.722 -2.507 1.00 97.88 283 THR A C 1
ATOM 2123 O O . THR A 1 283 ? -5.653 6.525 -2.785 1.00 97.88 283 THR A O 1
ATOM 2126 N N . VAL A 1 284 ? -7.550 5.491 -3.352 1.00 97.12 284 VAL A N 1
ATOM 2127 C CA . VAL A 1 284 ? -7.645 6.079 -4.701 1.00 97.12 284 VAL A CA 1
ATOM 2128 C C . VAL A 1 284 ? -7.636 7.609 -4.690 1.00 97.12 284 VAL A C 1
ATOM 2130 O O . VAL A 1 284 ? -6.706 8.198 -5.241 1.00 97.12 284 VAL A O 1
ATOM 2133 N N . PRO A 1 285 ? -8.607 8.301 -4.055 1.00 97.38 285 PRO A N 1
ATOM 2134 C CA . PRO A 1 285 ? -8.574 9.757 -3.989 1.00 97.38 285 PRO A CA 1
ATOM 2135 C C . PRO A 1 285 ? -7.353 10.276 -3.220 1.00 97.38 285 PRO A C 1
ATOM 2137 O O . PRO A 1 285 ? -6.915 11.387 -3.489 1.00 97.38 285 PRO A O 1
ATOM 2140 N N . THR A 1 286 ? -6.776 9.484 -2.310 1.00 97.56 286 THR A N 1
ATOM 2141 C CA . THR A 1 286 ? -5.544 9.845 -1.593 1.00 97.56 286 THR A CA 1
ATOM 2142 C C . THR A 1 286 ? -4.350 9.934 -2.544 1.00 97.56 286 THR A C 1
ATOM 2144 O O . THR A 1 286 ? -3.631 10.934 -2.530 1.00 97.56 286 THR A O 1
ATOM 2147 N N . LEU A 1 287 ? -4.159 8.926 -3.398 1.00 95.50 287 LEU A N 1
ATOM 2148 C CA . LEU A 1 287 ? -3.086 8.890 -4.393 1.00 95.50 287 LEU A CA 1
ATOM 2149 C C . LEU A 1 287 ? -3.285 9.961 -5.471 1.00 95.50 287 LEU A C 1
ATOM 2151 O O . LEU A 1 287 ? -2.348 10.694 -5.784 1.00 95.50 287 LEU A O 1
ATOM 2155 N N . VAL A 1 288 ? -4.513 10.137 -5.969 1.00 95.94 288 VAL A N 1
ATOM 2156 C CA . VAL A 1 288 ? -4.830 11.212 -6.928 1.00 95.94 288 VAL A CA 1
ATOM 2157 C C . VAL A 1 288 ? -4.576 12.594 -6.319 1.00 95.94 288 VAL A C 1
ATOM 2159 O O . VAL A 1 288 ? -4.033 13.477 -6.985 1.00 95.94 288 VAL A O 1
ATOM 2162 N N . LEU A 1 289 ? -4.903 12.788 -5.038 1.00 95.69 289 LEU A N 1
ATOM 2163 C CA . LEU A 1 289 ? -4.600 14.029 -4.331 1.00 95.69 289 LEU A CA 1
ATOM 2164 C C . LEU A 1 289 ? -3.087 14.225 -4.132 1.00 95.69 289 LEU A C 1
ATOM 2166 O O . LEU A 1 289 ? -2.634 15.365 -4.205 1.00 95.69 289 LEU A O 1
ATOM 2170 N N . SER A 1 290 ? -2.299 13.154 -3.953 1.00 94.44 290 SER A N 1
ATOM 2171 C CA . SER A 1 290 ? -0.825 13.238 -3.961 1.00 94.44 290 SER A CA 1
ATOM 2172 C C . SER A 1 290 ? -0.314 13.788 -5.287 1.00 94.44 290 SER A C 1
ATOM 2174 O O . SER A 1 290 ? 0.437 14.759 -5.289 1.00 94.44 290 SER A O 1
ATOM 2176 N N . VAL A 1 291 ? -0.790 13.240 -6.411 1.00 93.50 291 VAL A N 1
ATOM 2177 C CA . VAL A 1 291 ? -0.413 13.718 -7.751 1.00 93.50 291 VAL A CA 1
ATOM 2178 C C . VAL A 1 291 ? -0.807 15.182 -7.936 1.00 93.50 291 VAL A C 1
ATOM 2180 O O . VAL A 1 291 ? -0.008 15.982 -8.410 1.00 93.50 291 VAL A O 1
ATOM 2183 N N . TRP A 1 292 ? -2.009 15.576 -7.511 1.00 94.19 292 TRP A N 1
ATOM 2184 C CA . TRP A 1 292 ? -2.421 16.979 -7.568 1.00 94.19 292 TRP A CA 1
ATOM 2185 C C . TRP A 1 292 ? -1.502 17.892 -6.739 1.00 94.19 292 TRP A C 1
ATOM 2187 O O . TRP A 1 292 ? -1.081 18.944 -7.218 1.00 94.19 292 TRP A O 1
ATOM 2197 N N . MET A 1 293 ? -1.142 17.492 -5.517 1.00 92.81 293 MET A N 1
ATOM 2198 C CA . MET A 1 293 ? -0.216 18.253 -4.671 1.00 92.81 293 MET A CA 1
ATOM 2199 C C . MET A 1 293 ? 1.183 18.365 -5.301 1.00 92.81 293 MET A C 1
ATOM 2201 O O . MET A 1 293 ? 1.781 19.440 -5.273 1.00 92.81 293 MET A O 1
ATOM 2205 N N . GLU A 1 294 ? 1.692 17.290 -5.901 1.00 91.38 294 GLU A N 1
ATOM 2206 C CA . GLU A 1 294 ? 3.012 17.254 -6.540 1.00 91.38 294 GLU A CA 1
ATOM 2207 C C . GLU A 1 294 ? 3.069 18.084 -7.827 1.00 91.38 294 GLU A C 1
ATOM 2209 O O . GLU A 1 294 ? 3.979 18.899 -7.989 1.00 91.38 294 GLU A O 1
ATOM 2214 N N . GLU A 1 295 ? 2.109 17.889 -8.733 1.00 91.06 295 GLU A N 1
ATOM 2215 C CA . GLU A 1 295 ? 2.149 18.463 -10.083 1.00 91.06 295 GLU A CA 1
ATOM 2216 C C . GLU A 1 295 ? 1.559 19.879 -10.146 1.00 91.06 295 GLU A C 1
ATOM 2218 O O . GLU A 1 295 ? 2.013 20.699 -10.941 1.00 91.06 295 GLU A O 1
ATOM 2223 N N . VAL A 1 296 ? 0.567 20.202 -9.303 1.00 91.62 296 VAL A N 1
ATOM 2224 C CA . VAL A 1 296 ? -0.110 21.515 -9.320 1.00 91.62 296 VAL A CA 1
ATOM 2225 C C . VAL A 1 296 ? 0.436 22.454 -8.248 1.00 91.62 296 VAL A C 1
ATOM 2227 O O . VAL A 1 296 ? 0.647 23.635 -8.522 1.00 91.62 296 VAL A O 1
ATOM 2230 N N . LEU A 1 297 ? 0.664 21.958 -7.026 1.00 91.56 297 LEU A N 1
ATOM 2231 C CA . LEU A 1 297 ? 1.174 22.787 -5.925 1.00 91.56 297 LEU A CA 1
ATOM 2232 C C . LEU A 1 297 ? 2.701 22.745 -5.782 1.00 91.56 297 LEU A C 1
ATOM 2234 O O . LEU A 1 297 ? 3.255 23.541 -5.023 1.00 91.56 297 LEU A O 1
ATOM 2238 N N . GLY A 1 298 ? 3.387 21.832 -6.477 1.00 89.75 298 GLY A N 1
ATOM 2239 C CA . GLY A 1 298 ? 4.835 21.652 -6.351 1.00 89.75 298 GLY A CA 1
ATOM 2240 C C . GLY A 1 298 ? 5.269 21.083 -4.996 1.00 89.75 298 GLY A C 1
ATOM 2241 O O . GLY A 1 298 ? 6.433 21.221 -4.618 1.00 89.75 298 GLY A O 1
ATOM 2242 N N . VAL A 1 299 ? 4.352 20.464 -4.243 1.00 88.00 299 VAL A N 1
ATOM 2243 C CA . VAL A 1 299 ? 4.642 19.845 -2.944 1.00 88.00 299 VAL A CA 1
ATOM 2244 C C . VAL A 1 299 ? 5.287 18.488 -3.196 1.00 88.00 299 VAL A C 1
ATOM 2246 O O . VAL A 1 299 ? 4.605 17.490 -3.404 1.00 88.00 299 VAL A O 1
ATOM 2249 N N . ARG A 1 300 ? 6.619 18.461 -3.196 1.00 87.25 300 ARG A N 1
ATOM 2250 C CA . ARG A 1 300 ? 7.422 17.250 -3.405 1.00 87.25 300 ARG A CA 1
ATOM 2251 C C . ARG A 1 300 ? 8.116 16.840 -2.118 1.00 87.25 300 ARG A C 1
ATOM 2253 O O . ARG A 1 300 ? 8.392 17.695 -1.275 1.00 87.25 300 ARG A O 1
ATOM 2260 N N . GLU A 1 301 ? 8.388 15.545 -1.990 1.00 82.56 301 GLU A N 1
ATOM 2261 C CA . GLU A 1 301 ? 9.128 14.995 -0.857 1.00 82.56 301 GLU A CA 1
ATOM 2262 C C . GLU A 1 301 ? 10.518 15.653 -0.779 1.00 82.56 301 GLU A C 1
ATOM 2264 O O . GLU A 1 301 ? 11.296 15.572 -1.734 1.00 82.56 301 GLU A O 1
ATOM 2269 N N . PRO A 1 302 ? 10.819 16.384 0.304 1.00 83.69 302 PRO A N 1
ATOM 2270 C CA . PRO A 1 302 ? 12.047 17.156 0.402 1.00 83.69 302 PRO A CA 1
ATOM 2271 C C . PRO A 1 302 ? 13.124 16.399 1.188 1.00 83.69 302 PRO A C 1
ATOM 2273 O O . PRO A 1 302 ? 12.835 15.663 2.123 1.00 83.69 302 PRO A O 1
ATOM 2276 N N . SER A 1 303 ? 14.391 16.670 0.883 1.00 76.38 303 SER A N 1
ATOM 2277 C CA . SER A 1 303 ? 15.552 15.995 1.485 1.00 76.38 303 SER A CA 1
ATOM 2278 C C . SER A 1 303 ? 16.057 16.620 2.797 1.00 76.38 303 SER A C 1
ATOM 2280 O O . SER A 1 303 ? 17.236 16.488 3.103 1.00 76.38 303 SER A O 1
ATOM 2282 N N . GLY A 1 304 ? 15.241 17.413 3.495 1.00 87.62 304 GLY A N 1
ATOM 2283 C CA . GLY A 1 304 ? 15.675 18.165 4.677 1.00 87.62 304 GLY A CA 1
ATOM 2284 C C . GLY A 1 304 ? 14.751 17.942 5.865 1.00 87.62 304 GLY A C 1
ATOM 2285 O O . GLY A 1 304 ? 13.539 17.917 5.687 1.00 87.62 304 GLY A O 1
ATOM 2286 N N . LEU A 1 305 ? 15.295 17.870 7.080 1.00 89.75 305 LEU A N 1
ATOM 2287 C CA . LEU A 1 305 ? 14.538 17.607 8.314 1.00 89.75 305 LEU A CA 1
ATOM 2288 C C . LEU A 1 305 ? 13.208 18.383 8.444 1.00 89.75 305 LEU A C 1
ATOM 2290 O O . LEU A 1 305 ? 12.136 17.789 8.560 1.00 89.75 305 LEU A O 1
ATOM 2294 N N . TYR A 1 306 ? 13.256 19.721 8.450 1.00 91.31 306 TYR A N 1
ATOM 2295 C CA . TYR A 1 306 ? 12.064 20.548 8.701 1.00 91.31 306 TYR A CA 1
ATOM 2296 C C . TYR A 1 306 ? 11.036 20.451 7.578 1.00 91.31 306 TYR A C 1
ATOM 2298 O O . TYR A 1 306 ? 9.832 20.408 7.830 1.00 91.31 306 TYR A O 1
ATOM 2306 N N . THR A 1 307 ? 11.514 20.426 6.338 1.00 90.56 307 THR A N 1
ATOM 2307 C CA . THR A 1 307 ? 10.665 20.309 5.158 1.00 90.56 307 THR A CA 1
ATOM 2308 C C . THR A 1 307 ? 10.075 18.902 5.064 1.00 90.56 307 THR A C 1
ATOM 2310 O O . THR A 1 307 ? 8.916 18.777 4.686 1.00 90.56 307 THR A O 1
ATOM 2313 N N . GLY A 1 308 ? 10.808 17.867 5.482 1.00 92.12 308 GLY A N 1
ATOM 2314 C CA . GLY A 1 308 ? 10.366 16.474 5.522 1.00 92.12 308 GLY A CA 1
ATOM 2315 C C . GLY A 1 308 ? 9.245 16.277 6.533 1.00 92.12 308 GLY A C 1
ATOM 2316 O O . GLY A 1 308 ? 8.172 15.798 6.180 1.00 92.12 308 GLY A O 1
ATOM 2317 N N . ILE A 1 309 ? 9.421 16.765 7.766 1.00 93.00 309 ILE A N 1
ATOM 2318 C CA . ILE A 1 309 ? 8.351 16.748 8.779 1.00 93.00 309 ILE A CA 1
ATOM 2319 C C . ILE A 1 309 ? 7.114 17.508 8.276 1.00 93.00 309 ILE A C 1
ATOM 2321 O O . ILE A 1 309 ? 5.990 17.020 8.401 1.00 93.00 309 ILE A O 1
ATOM 2325 N N . ALA A 1 310 ? 7.302 18.697 7.692 1.00 93.69 310 ALA A N 1
ATOM 2326 C CA . ALA A 1 310 ? 6.193 19.479 7.152 1.00 93.69 310 ALA A CA 1
ATOM 2327 C C . ALA A 1 310 ? 5.479 18.756 5.996 1.00 93.69 310 ALA A C 1
ATOM 2329 O O . ALA A 1 310 ? 4.253 18.822 5.915 1.00 93.69 310 ALA A O 1
ATOM 2330 N N . TYR A 1 311 ? 6.220 18.042 5.144 1.00 94.19 311 TYR A N 1
ATOM 2331 C CA . TYR A 1 311 ? 5.676 17.217 4.068 1.00 94.19 311 TYR A CA 1
ATOM 2332 C C . TYR A 1 311 ? 4.841 16.058 4.624 1.00 94.19 311 TYR A C 1
ATOM 2334 O O . TYR A 1 311 ? 3.665 15.947 4.282 1.00 94.19 311 TYR A O 1
ATOM 2342 N N . TYR A 1 312 ? 5.374 15.250 5.544 1.00 95.12 312 TYR A N 1
ATOM 2343 C CA . TYR A 1 312 ? 4.617 14.124 6.099 1.00 95.12 312 TYR A CA 1
ATOM 2344 C C . TYR A 1 312 ? 3.397 14.563 6.910 1.00 95.12 312 TYR A C 1
ATOM 2346 O O . TYR A 1 312 ? 2.361 13.916 6.850 1.00 95.12 312 TYR A O 1
ATOM 2354 N N . VAL A 1 313 ? 3.452 15.686 7.630 1.00 95.31 313 VAL A N 1
ATOM 2355 C CA . VAL A 1 313 ? 2.282 16.194 8.369 1.00 95.31 313 VAL A CA 1
ATOM 2356 C C . VAL A 1 313 ? 1.265 16.866 7.445 1.00 95.31 313 VAL A C 1
ATOM 2358 O O . VAL A 1 313 ? 0.075 16.554 7.495 1.00 95.31 313 VAL A O 1
ATOM 2361 N N . GLY A 1 314 ? 1.712 17.818 6.628 1.00 92.06 314 GLY A N 1
ATOM 2362 C CA . GLY A 1 314 ? 0.842 18.687 5.835 1.00 92.06 314 GLY A CA 1
ATOM 2363 C C . GLY A 1 314 ? 0.363 18.074 4.521 1.00 92.06 314 GLY A C 1
ATOM 2364 O O . GLY A 1 314 ? -0.688 18.472 4.026 1.00 92.06 314 GLY A O 1
ATOM 2365 N N . SER A 1 315 ? 1.108 17.113 3.973 1.00 92.94 315 SER A N 1
ATOM 2366 C CA . SER A 1 315 ? 0.737 16.369 2.769 1.00 92.94 315 SER A CA 1
ATOM 2367 C C . SER A 1 315 ? 0.190 14.998 3.152 1.00 92.94 315 SER A C 1
ATOM 2369 O O . SER A 1 315 ? -1.019 14.802 3.072 1.00 92.94 315 SER A O 1
ATOM 2371 N N . VAL A 1 316 ? 1.040 14.084 3.637 1.00 94.19 316 VAL A N 1
ATOM 2372 C CA . VAL A 1 316 ? 0.695 12.661 3.845 1.00 94.19 316 VAL A CA 1
ATOM 2373 C C . VAL A 1 316 ? -0.381 12.476 4.920 1.00 94.19 316 VAL A C 1
ATOM 2375 O O . VAL A 1 316 ? -1.506 12.088 4.613 1.00 94.19 316 VAL A O 1
ATOM 2378 N N . GLY A 1 317 ? -0.102 12.857 6.166 1.00 96.62 317 GLY A N 1
ATOM 2379 C CA . GLY A 1 317 ? -1.041 12.706 7.276 1.00 96.62 317 GLY A CA 1
ATOM 2380 C C . GLY A 1 317 ? -2.362 13.440 7.033 1.00 96.62 317 GLY A C 1
ATOM 2381 O O . GLY A 1 317 ? -3.434 12.903 7.315 1.00 96.62 317 GLY A O 1
ATOM 2382 N N . LEU A 1 318 ? -2.317 14.652 6.464 1.00 97.31 318 LEU A N 1
ATOM 2383 C CA . LEU A 1 318 ? -3.526 15.427 6.182 1.00 97.31 318 LEU A CA 1
ATOM 2384 C C . LEU A 1 318 ? -4.390 14.777 5.099 1.00 97.31 318 LEU A C 1
ATOM 2386 O O . LEU A 1 318 ? -5.587 14.581 5.323 1.00 97.31 318 LEU A O 1
ATOM 2390 N N . ARG A 1 319 ? -3.815 14.474 3.926 1.00 97.19 319 ARG A N 1
ATOM 2391 C CA . ARG A 1 319 ? -4.580 13.953 2.781 1.00 97.19 319 ARG A CA 1
ATOM 2392 C C . ARG A 1 319 ? -5.201 12.602 3.105 1.00 97.19 319 ARG A C 1
ATOM 2394 O O . ARG A 1 319 ? -6.357 12.361 2.767 1.00 97.19 319 ARG A O 1
ATOM 2401 N N . GLU A 1 320 ? -4.467 11.766 3.825 1.00 98.25 320 GLU A N 1
ATOM 2402 C CA . GLU A 1 320 ? -4.917 10.442 4.207 1.00 98.25 320 GLU A CA 1
ATOM 2403 C C . GLU A 1 320 ? -6.057 10.470 5.216 1.00 98.25 320 GLU A C 1
ATOM 2405 O O . GLU A 1 320 ? -7.112 9.875 4.981 1.00 98.25 320 GLU A O 1
ATOM 2410 N N . GLU A 1 321 ? -5.879 11.160 6.346 1.00 98.50 321 GLU A N 1
ATOM 2411 C CA . GLU A 1 321 ? -6.923 11.217 7.371 1.00 98.50 321 GLU A CA 1
ATOM 2412 C C . GLU A 1 321 ? -8.167 11.954 6.859 1.00 98.50 321 GLU A C 1
ATOM 2414 O O . GLU A 1 321 ? -9.292 11.594 7.219 1.00 98.50 321 GLU A O 1
ATOM 2419 N N . LEU A 1 322 ? -7.997 12.931 5.960 1.00 98.56 322 LEU A N 1
ATOM 2420 C CA . LEU A 1 322 ? -9.109 13.578 5.269 1.00 98.56 322 LEU A CA 1
ATOM 2421 C C . LEU A 1 322 ? -9.866 12.596 4.364 1.00 98.56 322 LEU A C 1
ATOM 2423 O O . LEU A 1 322 ? -11.087 12.498 4.480 1.00 98.56 322 LEU A O 1
ATOM 2427 N N . CYS A 1 323 ? -9.183 11.851 3.491 1.00 98.69 323 CYS A N 1
ATOM 2428 C CA . CYS A 1 323 ? -9.837 10.907 2.578 1.00 98.69 323 CYS A CA 1
ATOM 2429 C C . CYS A 1 323 ? -10.548 9.773 3.330 1.00 98.69 323 CYS A C 1
ATOM 2431 O O . CYS A 1 323 ? -11.690 9.442 3.002 1.00 98.69 323 CYS A O 1
ATOM 2433 N N . LYS A 1 324 ? -9.940 9.247 4.401 1.00 98.81 324 LYS A N 1
ATOM 2434 C CA . LYS A 1 324 ? -10.577 8.271 5.302 1.00 98.81 324 LYS A CA 1
ATOM 2435 C C . LYS A 1 324 ? -11.820 8.862 5.970 1.00 98.81 324 LYS A C 1
ATOM 2437 O O . LYS A 1 324 ? -12.871 8.223 6.021 1.00 98.81 324 LYS A O 1
ATOM 2442 N N . LEU A 1 325 ? -11.747 10.105 6.448 1.00 98.69 325 LEU A N 1
ATOM 2443 C CA . LEU A 1 325 ? -12.906 10.781 7.029 1.00 98.69 325 LEU A CA 1
ATOM 2444 C C . LEU A 1 325 ? -14.035 10.958 6.005 1.00 98.69 325 LEU A C 1
ATOM 2446 O O . LEU A 1 325 ? -15.189 10.669 6.326 1.00 98.69 325 LEU A O 1
ATOM 2450 N N . LEU A 1 326 ? -13.716 11.381 4.778 1.00 98.69 326 LEU A N 1
ATOM 2451 C CA . LEU A 1 326 ? -14.683 11.507 3.684 1.00 98.69 326 LEU A CA 1
ATOM 2452 C C . LEU A 1 326 ? -15.343 10.160 3.363 1.00 98.69 326 LEU A C 1
ATOM 2454 O O . LEU A 1 326 ? -16.563 10.100 3.218 1.00 98.69 326 LEU A O 1
ATOM 2458 N N . ALA A 1 327 ? -14.570 9.073 3.348 1.00 98.75 327 ALA A N 1
ATOM 2459 C CA . ALA A 1 327 ? -15.076 7.716 3.162 1.00 98.75 327 ALA A CA 1
ATOM 2460 C C . ALA A 1 327 ? -15.967 7.228 4.321 1.00 98.75 327 ALA A C 1
ATOM 2462 O O . ALA A 1 327 ? -16.858 6.404 4.117 1.00 98.75 327 ALA A O 1
ATOM 2463 N N . PHE A 1 328 ? -15.797 7.767 5.531 1.00 98.81 328 PHE A N 1
ATOM 2464 C CA . PHE A 1 328 ? -16.684 7.494 6.663 1.00 98.81 328 PHE A CA 1
ATOM 2465 C C . PHE A 1 328 ? -18.016 8.270 6.604 1.00 98.81 328 PHE A C 1
ATOM 2467 O O . PHE A 1 328 ? -19.026 7.789 7.130 1.00 98.81 328 PHE A O 1
ATOM 2474 N N . LEU A 1 329 ? -18.069 9.446 5.961 1.00 98.50 329 LEU A N 1
ATOM 2475 C CA . LEU A 1 329 ? -19.262 10.311 5.953 1.00 98.50 329 LEU A CA 1
ATOM 2476 C C . LEU A 1 329 ? -20.560 9.619 5.492 1.00 98.50 329 LEU A C 1
ATOM 2478 O O . LEU A 1 329 ? -21.581 9.832 6.150 1.00 98.50 329 LEU A O 1
ATOM 2482 N N . PRO A 1 330 ? -20.576 8.757 4.453 1.00 98.56 330 PRO A N 1
ATOM 2483 C CA . PRO A 1 330 ? -21.784 8.028 4.057 1.00 98.56 330 PRO A CA 1
ATOM 2484 C C . PRO A 1 330 ? -22.329 7.100 5.153 1.00 98.56 330 PRO A C 1
ATOM 2486 O O . PRO A 1 330 ? -23.531 6.837 5.209 1.00 98.56 330 PRO A O 1
ATOM 2489 N N . LEU A 1 331 ? -21.464 6.614 6.050 1.00 98.56 331 LEU A N 1
ATOM 2490 C CA . LEU A 1 331 ? -21.827 5.703 7.137 1.00 98.56 331 LEU A CA 1
ATOM 2491 C C . LEU A 1 331 ? -22.258 6.443 8.408 1.00 98.56 331 LEU A C 1
ATOM 2493 O O . LEU A 1 331 ? -23.078 5.928 9.178 1.00 98.56 331 LEU A O 1
ATOM 2497 N N . ALA A 1 332 ? -21.750 7.660 8.622 1.00 98.19 332 ALA A N 1
ATOM 2498 C CA . ALA A 1 332 ? -21.986 8.441 9.832 1.00 98.19 332 ALA A CA 1
ATOM 2499 C C . ALA A 1 332 ? -23.482 8.600 10.189 1.00 98.19 332 ALA A C 1
ATOM 2501 O O . ALA A 1 332 ? -23.830 8.354 11.347 1.00 98.19 332 ALA A O 1
ATOM 2502 N N . PRO A 1 333 ? -24.419 8.891 9.257 1.00 98.19 333 PRO A N 1
ATOM 2503 C CA . PRO A 1 333 ? -25.840 8.999 9.588 1.00 98.19 333 PRO A CA 1
ATOM 2504 C C . PRO A 1 333 ? -26.440 7.717 10.179 1.00 98.19 333 PRO A C 1
ATOM 2506 O O . PRO A 1 333 ? -27.355 7.786 11.003 1.00 98.19 333 PRO A O 1
ATOM 2509 N N . PHE A 1 334 ? -25.975 6.536 9.765 1.00 97.75 334 PHE A N 1
ATOM 2510 C CA . PHE A 1 334 ? -26.469 5.263 10.297 1.00 97.75 334 PHE A CA 1
ATOM 2511 C C . PHE A 1 334 ? -25.954 5.032 11.714 1.00 97.75 334 PHE A C 1
ATOM 2513 O O . PHE A 1 334 ? -26.724 4.672 12.606 1.00 97.75 334 PHE A O 1
ATOM 2520 N N . VAL A 1 335 ? -24.673 5.316 11.940 1.00 96.94 335 VAL A N 1
ATOM 2521 C CA . VAL A 1 335 ? -24.034 5.126 13.242 1.00 96.94 335 VAL A CA 1
ATOM 2522 C C . VAL A 1 335 ? -24.540 6.144 14.273 1.00 96.94 335 VAL A C 1
ATOM 2524 O O . VAL A 1 335 ? -24.885 5.780 15.399 1.00 96.94 335 VAL A O 1
ATOM 2527 N N . ILE A 1 336 ? -24.699 7.410 13.874 1.00 97.12 336 ILE A N 1
ATOM 2528 C CA . ILE A 1 336 ? -25.259 8.485 14.705 1.00 97.12 336 ILE A CA 1
ATOM 2529 C C . ILE A 1 336 ? -26.663 8.112 15.192 1.00 97.12 336 ILE A C 1
ATOM 2531 O O . ILE A 1 336 ? -26.915 8.169 16.400 1.00 97.12 336 ILE A O 1
ATOM 2535 N N . ARG A 1 337 ? -27.556 7.677 14.289 1.00 96.50 337 ARG A N 1
ATOM 2536 C CA . ARG A 1 337 ? -28.933 7.273 14.637 1.00 96.50 337 ARG A CA 1
ATOM 2537 C C . ARG A 1 337 ? -28.978 6.127 15.643 1.00 96.50 337 ARG A C 1
ATOM 2539 O O . ARG A 1 337 ? -29.881 6.083 16.470 1.00 96.50 337 ARG A O 1
ATOM 2546 N N . ARG A 1 338 ? -28.007 5.214 15.594 1.00 94.19 338 ARG A N 1
ATOM 2547 C CA . ARG A 1 338 ? -27.948 4.045 16.483 1.00 94.19 338 ARG A CA 1
ATOM 2548 C C . ARG A 1 338 ? -27.484 4.373 17.897 1.00 94.19 338 ARG A C 1
ATOM 2550 O O . ARG A 1 338 ? -27.726 3.584 18.802 1.00 94.19 338 ARG A O 1
ATOM 2557 N N . GLY A 1 339 ? -26.858 5.528 18.116 1.00 92.62 339 GLY A N 1
ATOM 2558 C CA . GLY A 1 339 ? -26.622 6.026 19.472 1.00 92.62 339 GLY A CA 1
ATOM 2559 C C . GLY A 1 339 ? -25.443 5.408 20.223 1.00 92.62 339 GLY A C 1
ATOM 2560 O O . GLY A 1 339 ? -25.075 5.946 21.259 1.00 92.62 339 GLY A O 1
ATOM 2561 N N . ASP A 1 340 ? -24.841 4.333 19.715 1.00 93.88 340 ASP A N 1
ATOM 2562 C CA . ASP A 1 340 ? -23.794 3.588 20.414 1.00 93.88 340 ASP A CA 1
ATOM 2563 C C . ASP A 1 340 ? -22.395 4.194 20.149 1.00 93.88 340 ASP A C 1
ATOM 2565 O O . ASP A 1 340 ? -21.891 4.099 19.025 1.00 93.88 340 ASP A O 1
ATOM 2569 N N . PRO A 1 341 ? -21.732 4.803 21.155 1.00 93.69 341 PRO A N 1
ATOM 2570 C CA . PRO A 1 341 ? -20.407 5.398 20.982 1.00 93.69 341 PRO A CA 1
ATOM 2571 C C . PRO A 1 341 ? -19.322 4.369 20.636 1.00 93.69 341 PRO A C 1
ATOM 2573 O O . PRO A 1 341 ? -18.367 4.715 19.942 1.00 93.69 341 PRO A O 1
ATOM 2576 N N . ARG A 1 342 ? -19.471 3.107 21.064 1.00 95.50 342 ARG A N 1
ATOM 2577 C CA . ARG A 1 342 ? -18.557 2.021 20.679 1.00 95.50 342 ARG A CA 1
ATOM 2578 C C . ARG A 1 342 ? -18.688 1.715 19.193 1.00 95.50 342 ARG A C 1
ATOM 2580 O O . ARG A 1 342 ? -17.690 1.454 18.530 1.00 95.50 342 ARG A O 1
ATOM 2587 N N . GLU A 1 343 ? -19.911 1.746 18.674 1.00 96.19 343 GLU A N 1
ATOM 2588 C CA . GLU A 1 343 ? -20.168 1.497 17.259 1.00 96.19 343 GLU A CA 1
ATOM 2589 C C . GLU A 1 343 ? -19.559 2.595 16.378 1.00 96.19 343 GLU A C 1
ATOM 2591 O O . GLU A 1 343 ? -18.929 2.267 15.379 1.00 96.19 343 GLU A O 1
ATOM 2596 N N . ALA A 1 344 ? -19.652 3.869 16.782 1.00 97.25 344 ALA A N 1
ATOM 2597 C CA . ALA A 1 344 ? -18.971 4.981 16.103 1.00 97.25 344 ALA A CA 1
ATOM 2598 C C . ALA A 1 344 ? -17.459 4.772 16.013 1.00 97.25 344 ALA A C 1
ATOM 2600 O O . ALA A 1 344 ? -16.892 4.865 14.928 1.00 97.25 344 ALA A O 1
ATOM 2601 N N . LEU A 1 345 ? -16.833 4.419 17.137 1.00 97.75 345 LEU A N 1
ATOM 2602 C CA . LEU A 1 345 ? -15.395 4.180 17.221 1.00 97.75 345 LEU A CA 1
ATOM 2603 C C . LEU A 1 345 ? -14.943 3.013 16.325 1.00 97.75 345 LEU A C 1
ATOM 2605 O O . LEU A 1 345 ? -13.936 3.110 15.631 1.00 97.75 345 LEU A O 1
ATOM 2609 N N . VAL A 1 346 ? -15.691 1.908 16.334 1.00 97.81 346 VAL A N 1
ATOM 2610 C CA . VAL A 1 346 ? -15.329 0.677 15.616 1.00 97.81 346 VAL A CA 1
ATOM 2611 C C . VAL A 1 346 ? -15.623 0.776 14.122 1.00 97.81 346 VAL A C 1
ATOM 2613 O O . VAL A 1 346 ? -14.782 0.374 13.325 1.00 97.81 346 VAL A O 1
ATOM 2616 N N . VAL A 1 347 ? -16.777 1.322 13.722 1.00 98.56 347 VAL A N 1
ATOM 2617 C CA . VAL A 1 347 ? -17.129 1.464 12.299 1.00 98.56 347 VAL A CA 1
ATOM 2618 C C . VAL A 1 347 ? -16.203 2.471 11.621 1.00 98.56 347 VAL A C 1
ATOM 2620 O O . VAL A 1 347 ? -15.689 2.169 10.551 1.00 98.56 347 VAL A O 1
ATOM 2623 N N . ALA A 1 348 ? -15.920 3.618 12.248 1.00 98.69 348 ALA A N 1
ATOM 2624 C CA . ALA A 1 348 ? -14.929 4.550 11.712 1.00 98.69 348 ALA A CA 1
ATOM 2625 C C . ALA A 1 348 ? -13.525 3.925 11.681 1.00 98.69 348 ALA A C 1
ATOM 2627 O O . ALA A 1 348 ? -12.820 4.044 10.685 1.00 98.69 348 ALA A O 1
ATOM 2628 N N . GLY A 1 349 ? -13.148 3.163 12.714 1.00 98.62 349 GLY A N 1
ATOM 2629 C CA . GLY A 1 349 ? -11.882 2.429 12.717 1.00 98.62 349 GLY A CA 1
ATOM 2630 C C . GLY A 1 349 ? -11.780 1.387 11.599 1.00 98.62 349 GLY A C 1
ATOM 2631 O O . GLY A 1 349 ? -10.702 1.184 11.058 1.00 98.62 349 GLY A O 1
ATOM 2632 N N . CYS A 1 350 ? -12.891 0.772 11.179 1.00 98.88 350 CYS A N 1
ATOM 2633 C CA . CYS A 1 350 ? -12.896 -0.134 10.027 1.00 98.88 350 CYS A CA 1
ATOM 2634 C C . CYS A 1 350 ? -12.606 0.591 8.701 1.00 98.88 350 CYS A C 1
ATOM 2636 O O . CYS A 1 350 ? -12.064 -0.041 7.802 1.00 98.88 350 CYS A O 1
ATOM 2638 N N . VAL A 1 351 ? -12.900 1.894 8.580 1.00 98.88 351 VAL A N 1
ATOM 2639 C CA . VAL A 1 351 ? -12.464 2.695 7.419 1.00 98.88 351 VAL A CA 1
ATOM 2640 C C . VAL A 1 351 ? -10.943 2.827 7.416 1.00 98.88 351 VAL A C 1
ATOM 2642 O O . VAL A 1 351 ? -10.303 2.523 6.415 1.00 98.88 351 VAL A O 1
ATOM 2645 N N . GLY A 1 352 ? -10.349 3.167 8.562 1.00 98.75 352 GLY A N 1
ATOM 2646 C CA . GLY A 1 352 ? -8.891 3.174 8.710 1.00 98.75 352 GLY A CA 1
ATOM 2647 C C . GLY A 1 352 ? -8.261 1.804 8.429 1.00 98.75 352 GLY A C 1
ATOM 2648 O O . GLY A 1 352 ? -7.246 1.719 7.748 1.00 98.75 352 GLY A O 1
ATOM 2649 N N . LEU A 1 353 ? -8.898 0.716 8.872 1.00 98.75 353 LEU A N 1
ATOM 2650 C CA . LEU A 1 353 ? -8.443 -0.646 8.580 1.00 98.75 353 LEU A CA 1
ATOM 2651 C C . LEU A 1 353 ? -8.463 -0.973 7.084 1.00 98.75 353 LEU A C 1
ATOM 2653 O O . LEU A 1 353 ? -7.566 -1.655 6.601 1.00 98.75 353 LEU A O 1
ATOM 2657 N N . GLY A 1 354 ? -9.495 -0.525 6.369 1.00 98.69 354 GLY A N 1
ATOM 2658 C CA . GLY A 1 354 ? -9.610 -0.730 4.929 1.00 98.69 354 GLY A CA 1
ATOM 2659 C C . GLY A 1 354 ? -8.475 -0.056 4.173 1.00 98.69 354 GLY A C 1
ATOM 2660 O O . GLY A 1 354 ? -7.845 -0.688 3.332 1.00 98.69 354 GLY A O 1
ATOM 2661 N N . PHE A 1 355 ? -8.186 1.194 4.541 1.00 98.69 355 PHE A N 1
ATOM 2662 C CA . PHE A 1 355 ? -7.056 1.950 4.010 1.00 98.69 355 PHE A CA 1
ATOM 2663 C C . PHE A 1 355 ? -5.734 1.217 4.276 1.00 98.69 355 PHE A C 1
ATOM 2665 O O . PHE A 1 355 ? -4.974 0.947 3.354 1.00 98.69 355 PHE A O 1
ATOM 2672 N N . ALA A 1 356 ? -5.507 0.805 5.528 1.00 98.12 356 ALA A N 1
ATOM 2673 C CA . ALA A 1 356 ? -4.300 0.085 5.924 1.00 98.12 356 ALA A CA 1
ATOM 2674 C C . ALA A 1 356 ? -4.117 -1.241 5.173 1.00 98.12 356 ALA A C 1
ATOM 2676 O O . ALA A 1 356 ? -3.003 -1.615 4.821 1.00 98.12 356 ALA A O 1
ATOM 2677 N N . ALA A 1 357 ? -5.208 -1.984 4.961 1.00 97.62 357 ALA A N 1
ATOM 2678 C CA . ALA A 1 357 ? -5.169 -3.279 4.293 1.00 97.62 357 ALA A CA 1
ATOM 2679 C C . ALA A 1 357 ? -4.741 -3.159 2.827 1.00 97.62 357 ALA A C 1
ATOM 2681 O O . ALA A 1 357 ? -4.006 -4.026 2.359 1.00 97.62 357 ALA A O 1
ATOM 2682 N N . GLU A 1 358 ? -5.178 -2.104 2.137 1.00 97.12 358 GLU A N 1
ATOM 2683 C CA . GLU A 1 358 ? -4.749 -1.799 0.772 1.00 97.12 358 GLU A CA 1
ATOM 2684 C C . GLU A 1 358 ? -3.280 -1.359 0.756 1.00 97.12 358 GLU A C 1
ATOM 2686 O O . GLU A 1 358 ? -2.460 -2.012 0.114 1.00 97.12 358 GLU A O 1
ATOM 2691 N N . GLU A 1 359 ? -2.916 -0.370 1.574 1.00 95.19 359 GLU A N 1
ATOM 2692 C CA . GLU A 1 359 ? -1.558 0.183 1.594 1.00 95.19 359 GLU A CA 1
ATOM 2693 C C . GLU A 1 359 ? -0.504 -0.893 1.919 1.00 95.19 359 GLU A C 1
ATOM 2695 O O . GLU A 1 359 ? 0.579 -0.963 1.326 1.00 95.19 359 GLU A O 1
ATOM 2700 N N . ASN A 1 360 ? -0.834 -1.797 2.845 1.00 95.25 360 ASN A N 1
ATOM 2701 C CA . ASN A 1 360 ? 0.026 -2.908 3.227 1.00 95.25 360 ASN A CA 1
ATOM 2702 C C . ASN A 1 360 ? 0.427 -3.808 2.055 1.00 95.25 360 ASN A C 1
ATOM 2704 O O . ASN A 1 360 ? 1.507 -4.390 2.118 1.00 95.25 360 ASN A O 1
ATOM 2708 N N . ILE A 1 361 ? -0.398 -3.945 1.013 1.00 94.06 361 ILE A N 1
ATOM 2709 C CA . ILE A 1 361 ? -0.080 -4.787 -0.149 1.00 94.06 361 ILE A CA 1
ATOM 2710 C C . ILE A 1 361 ? 1.202 -4.280 -0.819 1.00 94.06 361 ILE A C 1
ATOM 2712 O O . ILE A 1 361 ? 2.116 -5.067 -1.085 1.00 94.06 361 ILE A O 1
ATOM 2716 N N . GLY A 1 362 ? 1.314 -2.961 -1.008 1.00 88.75 362 GLY A N 1
ATOM 2717 C CA . GLY A 1 362 ? 2.514 -2.330 -1.556 1.00 88.75 362 GLY A CA 1
ATOM 2718 C C . GLY A 1 362 ? 3.736 -2.522 -0.655 1.00 88.75 362 GLY A C 1
ATOM 2719 O O . GLY A 1 362 ? 4.816 -2.865 -1.134 1.00 88.75 362 GLY A O 1
ATOM 2720 N N . TYR A 1 363 ? 3.573 -2.385 0.664 1.00 89.62 363 TYR A N 1
ATOM 2721 C CA . TYR A 1 363 ? 4.670 -2.616 1.614 1.00 89.62 363 TYR A CA 1
ATOM 2722 C C . TYR A 1 363 ? 5.129 -4.074 1.668 1.00 89.62 363 TYR A C 1
ATOM 2724 O O . TYR A 1 363 ? 6.328 -4.337 1.745 1.00 89.62 363 TYR A O 1
ATOM 2732 N N . PHE A 1 364 ? 4.209 -5.036 1.614 1.00 89.31 364 PHE A N 1
ATOM 2733 C CA . PHE A 1 364 ? 4.562 -6.456 1.600 1.00 89.31 364 PHE A CA 1
ATOM 2734 C C . PHE A 1 364 ? 5.327 -6.809 0.328 1.00 89.31 364 PHE A C 1
ATOM 2736 O O . PHE A 1 364 ? 6.343 -7.494 0.412 1.00 89.31 364 PHE A O 1
ATOM 2743 N N . THR A 1 365 ? 4.896 -6.255 -0.806 1.00 86.44 365 THR A N 1
ATOM 2744 C CA . THR A 1 365 ? 5.562 -6.424 -2.100 1.00 86.44 365 THR A CA 1
ATOM 2745 C C . THR A 1 365 ? 6.980 -5.853 -2.086 1.00 86.44 365 THR A C 1
ATOM 2747 O O . THR A 1 365 ? 7.922 -6.563 -2.427 1.00 86.44 365 THR A O 1
ATOM 2750 N N . ARG A 1 366 ? 7.168 -4.613 -1.610 1.00 84.81 366 ARG A N 1
ATOM 2751 C CA . ARG A 1 366 ? 8.499 -3.977 -1.548 1.00 84.81 366 ARG A CA 1
ATOM 2752 C C . ARG A 1 366 ? 9.451 -4.644 -0.553 1.00 84.81 366 ARG A C 1
ATOM 2754 O O . ARG A 1 366 ? 10.637 -4.761 -0.835 1.00 84.81 366 ARG A O 1
ATOM 2761 N N . SER A 1 367 ? 8.949 -5.072 0.606 1.00 82.69 367 SER A N 1
ATOM 2762 C CA . SER A 1 367 ? 9.774 -5.662 1.675 1.00 82.69 367 SER A CA 1
ATOM 2763 C C . SER A 1 367 ? 9.994 -7.172 1.538 1.00 82.69 367 SER A C 1
ATOM 2765 O O . SER A 1 367 ? 10.628 -7.776 2.406 1.00 82.69 367 SER A O 1
ATOM 2767 N N . GLY A 1 368 ? 9.427 -7.820 0.512 1.00 78.94 368 GLY A N 1
ATOM 2768 C CA . GLY A 1 368 ? 9.435 -9.283 0.404 1.00 78.94 368 GLY A CA 1
ATOM 2769 C C . GLY A 1 368 ? 8.780 -9.968 1.614 1.00 78.94 368 GLY A C 1
ATOM 2770 O O . GLY A 1 368 ? 9.217 -11.029 2.054 1.00 78.94 368 GLY A O 1
ATOM 2771 N N . GLY A 1 369 ? 7.776 -9.324 2.215 1.00 81.38 369 GLY A N 1
ATOM 2772 C CA . GLY A 1 369 ? 7.061 -9.816 3.393 1.00 81.38 369 GLY A CA 1
ATOM 2773 C C . GLY A 1 369 ? 7.730 -9.560 4.753 1.00 81.38 369 GLY A C 1
ATOM 2774 O O . GLY A 1 369 ? 7.147 -9.939 5.772 1.00 81.38 369 GLY A O 1
ATOM 2775 N N . ALA A 1 370 ? 8.895 -8.903 4.817 1.00 82.56 370 ALA A N 1
ATOM 2776 C CA . ALA A 1 370 ? 9.580 -8.610 6.085 1.00 82.56 370 ALA A CA 1
ATOM 2777 C C . ALA A 1 370 ? 8.739 -7.746 7.039 1.00 82.56 370 ALA A C 1
ATOM 2779 O O . ALA A 1 370 ? 8.711 -7.977 8.251 1.00 82.56 370 ALA A O 1
ATOM 2780 N N . ASP A 1 371 ? 7.972 -6.811 6.481 1.00 86.69 371 ASP A N 1
ATOM 2781 C CA . ASP A 1 371 ? 7.203 -5.838 7.256 1.00 86.69 371 ASP A CA 1
ATOM 2782 C C . ASP A 1 371 ? 5.865 -6.378 7.773 1.00 86.69 371 ASP A C 1
ATOM 2784 O O . ASP A 1 371 ? 5.166 -5.696 8.526 1.00 86.69 371 ASP A O 1
ATOM 2788 N N . VAL A 1 372 ? 5.484 -7.607 7.405 1.00 90.12 372 VAL A N 1
ATOM 2789 C CA . VAL A 1 372 ? 4.155 -8.166 7.694 1.00 90.12 372 VAL A CA 1
ATOM 2790 C C . VAL A 1 372 ? 3.819 -8.134 9.185 1.00 90.12 372 VAL A C 1
ATOM 2792 O O . VAL A 1 372 ? 2.742 -7.673 9.567 1.00 90.12 372 VAL A O 1
ATOM 2795 N N . ALA A 1 373 ? 4.735 -8.597 10.039 1.00 89.50 373 ALA A N 1
ATOM 2796 C CA . ALA A 1 373 ? 4.518 -8.647 11.485 1.00 89.50 373 ALA A CA 1
ATOM 2797 C C . ALA A 1 373 ? 4.377 -7.242 12.091 1.00 89.50 373 ALA A C 1
ATOM 2799 O O . ALA A 1 373 ? 3.460 -6.991 12.878 1.00 89.50 373 ALA A O 1
ATOM 2800 N N . GLY A 1 374 ? 5.276 -6.333 11.695 1.00 90.06 374 GLY A N 1
ATOM 2801 C CA . GLY A 1 374 ? 5.282 -4.945 12.141 1.00 90.06 374 GLY A CA 1
ATOM 2802 C C . GLY A 1 374 ? 3.989 -4.248 11.745 1.00 90.06 374 GLY A C 1
ATOM 2803 O O . GLY A 1 374 ? 3.234 -3.827 12.615 1.00 90.06 374 GLY A O 1
ATOM 2804 N N . ARG A 1 375 ? 3.662 -4.232 10.449 1.00 92.56 375 ARG A N 1
ATOM 2805 C CA . ARG A 1 375 ? 2.482 -3.540 9.912 1.00 92.56 375 ARG A CA 1
ATOM 2806 C C . ARG A 1 375 ? 1.159 -4.125 10.396 1.00 92.56 375 ARG A C 1
ATOM 2808 O O . ARG A 1 375 ? 0.220 -3.368 10.643 1.00 92.56 375 ARG A O 1
ATOM 2815 N N . PHE A 1 376 ? 1.082 -5.442 10.621 1.00 94.75 376 PHE A N 1
ATOM 2816 C CA . PHE A 1 376 ? -0.093 -6.047 11.252 1.00 94.75 376 PHE A CA 1
ATOM 2817 C C . PHE A 1 376 ? -0.337 -5.489 12.661 1.00 94.75 376 PHE A C 1
ATOM 2819 O O . PHE A 1 376 ? -1.490 -5.308 13.049 1.00 94.75 376 PHE A O 1
ATOM 2826 N N . LEU A 1 377 ? 0.718 -5.224 13.435 1.00 92.81 377 LEU A N 1
ATOM 2827 C CA . LEU A 1 377 ? 0.618 -4.773 14.826 1.00 92.81 377 LEU A CA 1
ATOM 2828 C C . LEU A 1 377 ? 0.632 -3.255 14.994 1.00 92.81 377 LEU A C 1
ATOM 2830 O O . LEU A 1 377 ? 0.086 -2.773 15.986 1.00 92.81 377 LEU A O 1
ATOM 2834 N N . THR A 1 378 ? 1.249 -2.521 14.071 1.00 92.44 378 THR A N 1
ATOM 2835 C CA . THR A 1 378 ? 1.383 -1.064 14.119 1.00 92.44 378 THR A CA 1
ATOM 2836 C C . THR A 1 378 ? 0.472 -0.409 13.095 1.00 92.44 378 THR A C 1
ATOM 2838 O O . THR A 1 378 ? -0.600 0.029 13.489 1.00 92.44 378 THR A O 1
ATOM 2841 N N . ALA A 1 379 ? 0.836 -0.391 11.810 1.00 92.38 379 ALA A N 1
ATOM 2842 C CA . ALA A 1 379 ? 0.153 0.364 10.754 1.00 92.38 379 ALA A CA 1
ATOM 2843 C C . ALA A 1 379 ? -1.363 0.109 10.731 1.00 92.38 379 ALA A C 1
ATOM 2845 O O . ALA A 1 379 ? -2.151 1.046 10.857 1.00 92.38 379 ALA A O 1
ATOM 2846 N N . ASN A 1 380 ? -1.786 -1.162 10.716 1.00 96.25 380 ASN A N 1
ATOM 2847 C CA . ASN A 1 380 ? -3.205 -1.525 10.774 1.00 96.25 380 ASN A CA 1
ATOM 2848 C C . ASN A 1 380 ? -3.934 -0.874 11.941 1.00 96.25 380 ASN A C 1
ATOM 2850 O O . ASN A 1 380 ? -4.971 -0.233 11.764 1.00 96.25 380 ASN A O 1
ATOM 2854 N N . PHE A 1 381 ? -3.409 -1.062 13.151 1.00 96.06 381 PHE A N 1
ATOM 2855 C CA . PHE A 1 381 ? -4.069 -0.528 14.328 1.00 96.06 381 PHE A CA 1
ATOM 2856 C C . PHE A 1 381 ? -3.912 0.990 14.427 1.00 96.06 381 PHE A C 1
ATOM 2858 O O . PHE A 1 381 ? -4.823 1.655 14.899 1.00 96.06 381 PHE A O 1
ATOM 2865 N N . GLY A 1 382 ? -2.811 1.554 13.931 1.00 96.19 382 GLY A N 1
ATOM 2866 C CA . GLY A 1 382 ? -2.572 2.990 13.845 1.00 96.19 382 GLY A CA 1
ATOM 2867 C C . GLY A 1 382 ? -3.676 3.682 13.054 1.00 96.19 382 GLY A C 1
ATOM 2868 O O . GLY A 1 382 ? -4.333 4.573 13.591 1.00 96.19 382 GLY A O 1
ATOM 2869 N N . HIS A 1 383 ? -3.972 3.193 11.847 1.00 98.12 383 HIS A N 1
ATOM 2870 C CA . HIS A 1 383 ? -5.067 3.723 11.033 1.00 98.12 383 HIS A CA 1
ATOM 2871 C C . HIS A 1 383 ? -6.451 3.456 11.641 1.00 98.12 383 HIS A C 1
ATOM 2873 O O . HIS A 1 383 ? -7.321 4.327 11.628 1.00 98.12 383 HIS A O 1
ATOM 2879 N N . VAL A 1 384 ? -6.673 2.273 12.229 1.00 98.50 384 VAL A N 1
ATOM 2880 C CA . VAL A 1 384 ? -7.909 1.984 12.984 1.00 98.50 384 VAL A CA 1
ATOM 2881 C C . VAL A 1 384 ? -8.134 3.021 14.074 1.00 98.50 384 VAL A C 1
ATOM 2883 O O . VAL A 1 384 ? -9.256 3.488 14.283 1.00 98.50 384 VAL A O 1
ATOM 2886 N N . VAL A 1 385 ? -7.074 3.358 14.800 1.00 97.38 385 VAL A N 1
ATOM 2887 C CA . VAL A 1 385 ? -7.147 4.275 15.921 1.00 97.38 385 VAL A CA 1
ATOM 2888 C C . VAL A 1 385 ? -7.365 5.699 15.435 1.00 97.38 385 VAL A C 1
ATOM 2890 O O . VAL A 1 385 ? -8.261 6.360 15.963 1.00 97.38 385 VAL A O 1
ATOM 2893 N N . SER A 1 386 ? -6.589 6.164 14.451 1.00 97.88 386 SER A N 1
ATOM 2894 C CA . SER A 1 386 ? -6.694 7.532 13.944 1.00 97.88 386 SER A CA 1
ATOM 2895 C C . SER A 1 386 ? -8.102 7.790 13.409 1.00 97.88 386 SER A C 1
ATOM 2897 O O . SER A 1 386 ? -8.854 8.596 13.966 1.00 97.88 386 SER A O 1
ATOM 2899 N N . THR A 1 387 ? -8.538 7.001 12.429 1.00 98.56 387 THR A N 1
ATOM 2900 C CA . THR A 1 387 ? -9.851 7.174 11.809 1.00 98.56 387 THR A CA 1
ATOM 2901 C C . THR A 1 387 ? -10.985 6.864 12.789 1.00 98.56 387 THR A C 1
ATOM 2903 O O . THR A 1 387 ? -11.999 7.565 12.809 1.00 98.56 387 THR A O 1
ATOM 2906 N N . GLY A 1 388 ? -10.808 5.873 13.671 1.00 98.44 388 GLY A N 1
ATOM 2907 C CA . GLY A 1 388 ? -11.770 5.544 14.722 1.00 98.44 388 GLY A CA 1
ATOM 2908 C C . GLY A 1 388 ? -12.043 6.712 15.667 1.00 98.44 388 GLY A C 1
ATOM 2909 O O . GLY A 1 388 ? -13.202 7.053 15.920 1.00 98.44 388 GLY A O 1
ATOM 2910 N N . LEU A 1 389 ? -10.986 7.351 16.176 1.00 98.50 389 LEU A N 1
ATOM 2911 C CA . LEU A 1 389 ? -11.093 8.509 17.063 1.00 98.50 389 LEU A CA 1
ATOM 2912 C C . LEU A 1 389 ? -11.707 9.714 16.341 1.00 98.50 389 LEU A C 1
ATOM 2914 O O . LEU A 1 389 ? -12.641 10.316 16.879 1.00 98.50 389 LEU A O 1
ATOM 2918 N N . ILE A 1 390 ? -11.242 10.031 15.128 1.00 98.62 390 ILE A N 1
ATOM 2919 C CA . ILE A 1 390 ? -11.779 11.131 14.310 1.00 98.62 390 ILE A CA 1
ATOM 2920 C C . ILE A 1 390 ? -13.281 10.932 14.078 1.00 98.62 390 ILE A C 1
ATOM 2922 O O . ILE A 1 390 ? -14.082 11.815 14.394 1.00 98.62 390 ILE A O 1
ATOM 2926 N N . GLY A 1 391 ? -13.687 9.760 13.584 1.00 98.25 391 GLY A N 1
ATOM 2927 C CA . GLY A 1 391 ? -15.086 9.470 13.272 1.00 98.25 391 GLY A CA 1
ATOM 2928 C C . GLY A 1 391 ? -15.989 9.441 14.508 1.00 98.25 391 GLY A C 1
ATOM 2929 O O . GLY A 1 391 ? -17.123 9.930 14.459 1.00 98.25 391 GLY A O 1
ATOM 2930 N N . ALA A 1 392 ? -15.494 8.948 15.649 1.00 97.88 392 ALA A N 1
ATOM 2931 C CA . ALA A 1 392 ? -16.235 8.984 16.909 1.00 97.88 392 ALA A CA 1
ATOM 2932 C C . ALA A 1 392 ? -16.488 10.422 17.392 1.00 97.88 392 ALA A C 1
ATOM 2934 O O . ALA A 1 392 ? -17.603 10.739 17.820 1.00 97.88 392 ALA A O 1
ATOM 2935 N N . TRP A 1 393 ? -15.484 11.299 17.308 1.00 98.06 393 TRP A N 1
ATOM 2936 C CA . TRP A 1 393 ? -15.636 12.707 17.676 1.00 98.06 393 TRP A CA 1
ATOM 2937 C C . TRP A 1 393 ? -16.488 13.490 16.682 1.00 98.06 393 TRP A C 1
ATOM 2939 O O . TRP A 1 393 ? -17.309 14.291 17.126 1.00 98.06 393 TRP A O 1
ATOM 2949 N N . LEU A 1 394 ? -16.409 13.192 15.381 1.00 98.44 394 LEU A N 1
ATOM 2950 C CA . LEU A 1 394 ? -17.337 13.735 14.387 1.00 98.44 394 LEU A CA 1
ATOM 2951 C C . LEU A 1 394 ? -18.785 13.392 14.761 1.00 98.44 394 LEU A C 1
ATOM 2953 O O . LEU A 1 394 ? -19.641 14.272 14.830 1.00 98.44 394 LEU A O 1
ATOM 2957 N N . CYS A 1 395 ? -19.064 12.121 15.067 1.00 98.06 395 CYS A N 1
ATOM 2958 C CA . CYS A 1 395 ? -20.406 11.685 15.458 1.00 98.06 395 CYS A CA 1
ATOM 2959 C C . CYS A 1 395 ? -20.917 12.410 16.714 1.00 98.06 395 CYS A C 1
ATOM 2961 O O . CYS A 1 395 ? -22.110 12.704 16.804 1.00 98.06 395 CYS A O 1
ATOM 2963 N N . ARG A 1 396 ? -20.036 12.698 17.684 1.00 96.88 396 ARG A N 1
ATOM 2964 C CA . ARG A 1 396 ? -20.375 13.492 18.877 1.00 96.88 396 ARG A CA 1
ATOM 2965 C C . ARG A 1 396 ? -20.644 14.952 18.520 1.00 96.88 396 ARG A C 1
ATOM 2967 O O . ARG A 1 396 ? -21.671 15.472 18.937 1.00 96.88 396 ARG A O 1
ATOM 2974 N N . ALA A 1 397 ? -19.785 15.581 17.722 1.00 97.56 397 ALA A N 1
ATOM 2975 C CA . ALA A 1 397 ? -19.929 16.974 17.301 1.00 97.56 397 ALA A CA 1
ATOM 2976 C C . ALA A 1 397 ? -21.213 17.219 16.492 1.00 97.56 397 ALA A C 1
ATOM 2978 O O . ALA A 1 397 ? -21.885 18.225 16.703 1.00 97.56 397 ALA A O 1
ATOM 2979 N N . VAL A 1 398 ? -21.603 16.276 15.626 1.00 97.31 398 VAL A N 1
ATOM 2980 C CA . VAL A 1 398 ? -22.861 16.359 14.860 1.00 97.31 398 VAL A CA 1
ATOM 2981 C C . VAL A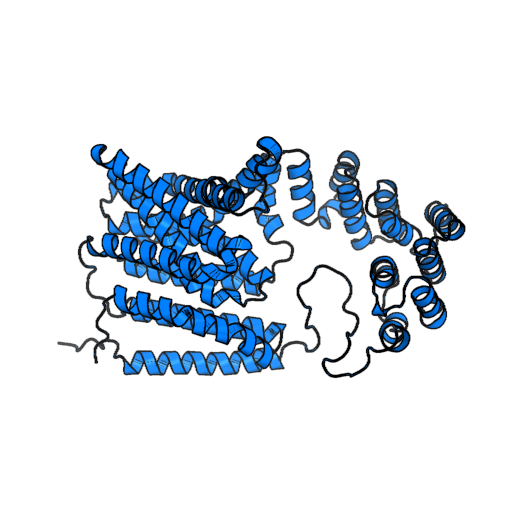 1 398 ? -24.090 16.288 15.774 1.00 97.31 398 VAL A C 1
ATOM 2983 O O . VAL A 1 398 ? -25.086 16.958 15.514 1.00 97.31 398 VAL A O 1
ATOM 2986 N N . LYS A 1 399 ? -24.042 15.491 16.849 1.00 96.19 399 LYS A N 1
ATOM 2987 C CA . LYS A 1 399 ? -25.139 15.413 17.831 1.00 96.19 399 LYS A CA 1
ATOM 2988 C C . LYS A 1 399 ? -25.169 16.606 18.778 1.00 96.19 399 LYS A C 1
ATOM 2990 O O . LYS A 1 399 ? -26.240 17.070 19.156 1.00 96.19 399 LYS A O 1
ATOM 2995 N N . GLU A 1 400 ? -23.995 17.053 19.195 1.00 95.81 400 GLU A N 1
ATOM 2996 C CA . GLU A 1 400 ? -23.792 18.051 20.233 1.00 95.81 400 GLU A CA 1
ATOM 2997 C C . GLU A 1 400 ? -22.726 19.051 19.754 1.00 95.81 400 GLU A C 1
ATOM 2999 O O . GLU A 1 400 ? -21.532 18.833 19.984 1.00 95.81 400 GLU A O 1
ATOM 3004 N N . PRO A 1 401 ? -23.134 20.177 19.131 1.00 94.50 401 PRO A N 1
ATOM 3005 C CA . PRO A 1 401 ? -22.216 21.134 18.500 1.00 94.50 401 PRO A CA 1
ATOM 3006 C C . PRO A 1 401 ? -21.115 21.696 19.412 1.00 94.50 401 PRO A C 1
ATOM 3008 O O . PRO A 1 401 ? -20.074 22.127 18.923 1.00 94.50 401 PRO A O 1
ATOM 3011 N N . LYS A 1 402 ? -21.292 21.641 20.741 1.00 96.38 402 LYS A N 1
ATOM 3012 C CA . LYS A 1 402 ? -20.255 22.002 21.726 1.00 96.38 402 LYS A CA 1
ATOM 3013 C C . LYS A 1 402 ? -18.960 21.183 21.580 1.00 96.38 402 LYS A C 1
ATOM 3015 O O . LYS A 1 402 ? -17.913 21.644 22.011 1.00 96.38 402 LYS A O 1
ATOM 3020 N N . HIS A 1 403 ? -19.023 19.998 20.967 1.00 97.06 403 HIS A N 1
ATOM 3021 C CA . HIS A 1 403 ? -17.868 19.129 20.719 1.00 97.06 403 HIS A CA 1
ATOM 3022 C C . HIS A 1 403 ? -17.180 19.383 19.371 1.00 97.06 403 HIS A C 1
ATOM 3024 O O . HIS A 1 403 ? -16.270 18.642 19.006 1.00 97.06 403 HIS A O 1
ATOM 3030 N N . LEU A 1 404 ? -17.580 20.413 18.615 1.00 97.25 404 LEU A N 1
ATOM 3031 C CA . LEU A 1 404 ? -16.944 20.738 17.336 1.00 97.25 404 LEU A CA 1
ATOM 3032 C C . LEU A 1 404 ? -15.460 21.098 17.504 1.00 97.25 404 LEU A C 1
ATOM 3034 O O . LEU A 1 404 ? -14.629 20.658 16.711 1.00 97.25 404 LEU A O 1
ATOM 3038 N N . GLN A 1 405 ? -15.120 21.841 18.562 1.00 97.81 405 GLN A N 1
ATOM 3039 C CA . GLN A 1 405 ? -13.729 22.157 18.889 1.00 97.81 405 GLN A CA 1
ATOM 3040 C C . GLN A 1 405 ? -12.939 20.893 19.256 1.00 97.81 405 GLN A C 1
ATOM 3042 O O . GLN A 1 405 ? -11.825 20.715 18.771 1.00 97.81 405 GLN A O 1
ATOM 3047 N N . ASP A 1 406 ? -13.523 19.994 20.054 1.00 97.50 406 ASP A N 1
ATOM 3048 C CA . ASP A 1 406 ? -12.883 18.724 20.418 1.00 97.50 406 ASP A CA 1
ATOM 3049 C C . ASP A 1 406 ? -12.606 17.865 19.177 1.00 97.50 406 ASP A C 1
ATOM 3051 O O . ASP A 1 406 ? -11.522 17.302 19.037 1.00 97.50 406 ASP A O 1
ATOM 3055 N N . PHE A 1 407 ? -13.565 17.800 18.246 1.00 98.06 407 PHE A N 1
ATOM 3056 C CA . PHE A 1 407 ? -13.392 17.122 16.963 1.00 98.06 407 PHE A CA 1
ATOM 3057 C C . PHE A 1 407 ? -12.245 17.727 16.147 1.00 98.06 407 PHE A C 1
ATOM 3059 O O . PHE A 1 407 ? -11.383 16.980 15.690 1.00 98.06 407 PHE A O 1
ATOM 3066 N N . ALA A 1 408 ? -12.197 19.054 16.003 1.00 98.25 408 ALA A N 1
ATOM 3067 C CA . ALA A 1 408 ? -11.129 19.722 15.262 1.00 98.25 408 ALA A CA 1
ATOM 3068 C C . ALA A 1 408 ? -9.746 19.454 15.883 1.00 98.25 408 ALA A C 1
ATOM 3070 O O . ALA A 1 408 ? -8.798 19.151 15.162 1.00 98.25 408 ALA A O 1
ATOM 3071 N N . LEU A 1 409 ? -9.639 19.498 17.216 1.00 98.25 409 LEU A N 1
ATOM 3072 C CA . LEU A 1 409 ? -8.396 19.197 17.932 1.00 98.25 409 LEU A CA 1
ATOM 3073 C C . LEU A 1 409 ? -7.968 17.736 17.766 1.00 98.25 409 LEU A C 1
ATOM 3075 O O . LEU A 1 409 ? -6.786 17.473 17.562 1.00 98.25 409 LEU A O 1
ATOM 3079 N N . VAL A 1 410 ? -8.908 16.787 17.825 1.00 98.00 410 VAL A N 1
ATOM 3080 C CA . VAL A 1 410 ? -8.614 15.366 17.584 1.00 98.00 410 VAL A CA 1
ATOM 3081 C C . VAL A 1 410 ? -8.180 15.134 16.140 1.00 98.00 410 VAL A C 1
ATOM 3083 O O . VAL A 1 410 ? -7.202 14.427 15.920 1.00 98.00 410 VAL A O 1
ATOM 3086 N N . PHE A 1 411 ? -8.866 15.739 15.168 1.00 98.50 411 PHE A N 1
ATOM 3087 C CA . PHE A 1 411 ? -8.517 15.625 13.754 1.00 98.50 411 PHE A CA 1
ATOM 3088 C C . PHE A 1 411 ? -7.107 16.156 13.483 1.00 98.50 411 PHE A C 1
ATOM 3090 O O . PHE A 1 411 ? -6.258 15.411 13.004 1.00 98.50 411 PHE A O 1
ATOM 3097 N N . ILE A 1 412 ? -6.822 17.400 13.878 1.00 98.25 412 ILE A N 1
ATOM 3098 C CA . ILE A 1 412 ? -5.498 18.015 13.696 1.00 98.25 412 ILE A CA 1
ATOM 3099 C C . ILE A 1 412 ? -4.425 17.234 14.463 1.00 98.25 412 ILE A C 1
ATOM 3101 O O . ILE A 1 412 ? -3.353 16.968 13.928 1.00 98.25 412 ILE A O 1
ATOM 3105 N N . GLY A 1 413 ? -4.708 16.832 15.704 1.00 98.00 413 GLY A N 1
ATOM 3106 C CA . GLY A 1 413 ? -3.765 16.076 16.525 1.00 98.00 413 GLY A CA 1
ATOM 3107 C C . GLY A 1 413 ? -3.393 14.723 15.919 1.00 98.00 413 GLY A C 1
ATOM 3108 O O . GLY A 1 413 ? -2.236 14.322 16.007 1.00 98.00 413 GLY A O 1
ATOM 3109 N N . LEU A 1 414 ? -4.339 14.034 15.276 1.00 98.00 414 LEU A N 1
ATOM 3110 C CA . LEU A 1 414 ? -4.084 12.750 14.622 1.00 98.00 414 LEU A CA 1
ATOM 3111 C C . LEU A 1 414 ? -3.436 12.902 13.246 1.00 98.00 414 LEU A C 1
ATOM 3113 O O . LEU A 1 414 ? -2.590 12.081 12.920 1.00 98.00 414 LEU A O 1
ATOM 3117 N N . VAL A 1 415 ? -3.734 13.970 12.502 1.00 98.12 415 VAL A N 1
ATOM 3118 C CA . VAL A 1 415 ? -2.969 14.350 11.300 1.00 98.12 415 VAL A CA 1
ATOM 3119 C C . VAL A 1 415 ? -1.495 14.575 11.651 1.00 98.12 415 VAL A C 1
ATOM 3121 O O . VAL A 1 415 ? -0.613 14.012 11.009 1.00 98.12 415 VAL A O 1
ATOM 3124 N N . ILE A 1 416 ? -1.222 15.343 12.712 1.00 97.56 416 ILE A N 1
ATOM 3125 C CA . ILE A 1 416 ? 0.145 15.573 13.197 1.00 97.56 416 ILE A CA 1
ATOM 3126 C C . ILE A 1 416 ? 0.768 14.266 13.686 1.00 97.56 416 ILE A C 1
ATOM 3128 O O . ILE A 1 416 ? 1.893 13.959 13.315 1.00 97.56 416 ILE A O 1
ATOM 3132 N N . GLY A 1 417 ? 0.055 13.488 14.505 1.00 96.25 417 GLY A N 1
ATOM 3133 C CA . GLY A 1 417 ? 0.565 12.224 15.037 1.00 96.25 417 GLY A CA 1
ATOM 3134 C C . GLY A 1 417 ? 0.929 11.222 13.941 1.00 96.25 417 GLY A C 1
ATOM 3135 O O . GLY A 1 417 ? 1.969 10.580 14.038 1.00 96.25 417 GLY A O 1
ATOM 3136 N N . HIS A 1 418 ? 0.111 11.135 12.892 1.00 95.81 418 HIS A N 1
ATOM 3137 C CA . HIS A 1 418 ? 0.374 10.313 11.717 1.00 95.81 418 HIS A CA 1
ATOM 3138 C C . HIS A 1 418 ? 1.599 10.821 10.950 1.00 95.81 418 HIS A C 1
ATOM 3140 O O . HIS A 1 418 ? 2.575 10.094 10.818 1.00 95.81 418 HIS A O 1
ATOM 3146 N N . GLY A 1 419 ? 1.622 12.093 10.548 1.00 95.56 419 GLY A N 1
ATOM 3147 C CA . GLY A 1 419 ? 2.764 12.620 9.799 1.00 95.56 419 GLY A CA 1
ATOM 3148 C C . GLY A 1 419 ? 4.081 12.595 10.581 1.00 95.56 419 GLY A C 1
ATOM 3149 O O . GLY A 1 419 ? 5.138 12.375 10.005 1.00 95.56 419 GLY A O 1
ATOM 3150 N N . VAL A 1 420 ? 4.046 12.772 11.905 1.00 95.69 420 VAL A N 1
ATOM 3151 C CA . VAL A 1 420 ? 5.235 12.610 12.757 1.00 95.69 420 VAL A CA 1
ATOM 3152 C C . VAL A 1 420 ? 5.676 11.148 12.819 1.00 95.69 420 VAL A C 1
ATOM 3154 O O . VAL A 1 420 ? 6.877 10.893 12.825 1.00 95.69 420 VAL A O 1
ATOM 3157 N N . TYR A 1 421 ? 4.740 10.194 12.859 1.00 94.38 421 TYR A N 1
ATOM 3158 C CA . TYR A 1 421 ? 5.064 8.768 12.795 1.00 94.38 421 TYR A CA 1
ATOM 3159 C C . TYR A 1 421 ? 5.809 8.429 11.498 1.00 94.38 421 TYR A C 1
ATOM 3161 O O . TYR A 1 421 ? 6.883 7.834 11.573 1.00 94.38 421 TYR A O 1
ATOM 3169 N N . ASP A 1 422 ? 5.307 8.883 10.348 1.00 92.94 422 ASP A N 1
ATOM 3170 C CA . ASP A 1 422 ? 5.952 8.642 9.051 1.00 92.94 422 ASP A CA 1
ATOM 3171 C C . ASP A 1 422 ? 7.303 9.347 8.952 1.00 92.94 422 ASP A C 1
ATOM 3173 O O . ASP A 1 422 ? 8.298 8.738 8.560 1.00 92.94 422 ASP A O 1
ATOM 3177 N N . ALA A 1 423 ? 7.374 10.608 9.391 1.00 93.88 423 ALA A N 1
ATOM 3178 C CA . ALA A 1 423 ? 8.619 11.363 9.375 1.00 93.88 423 ALA A CA 1
ATOM 3179 C C . ALA A 1 423 ? 9.717 10.676 10.197 1.00 93.88 423 ALA A C 1
ATOM 3181 O O . ALA A 1 423 ? 10.853 10.599 9.747 1.00 93.88 423 ALA A O 1
ATOM 3182 N N . LEU A 1 424 ? 9.388 10.138 11.377 1.00 94.00 424 LEU A N 1
ATOM 3183 C CA . LEU A 1 424 ? 10.345 9.426 12.233 1.00 94.00 424 LEU A CA 1
ATOM 3184 C C . LEU A 1 424 ? 10.883 8.132 11.607 1.00 94.00 424 LEU A C 1
ATOM 3186 O O . LEU A 1 424 ? 11.917 7.641 12.050 1.00 94.00 424 LEU A O 1
ATOM 3190 N N . ILE A 1 425 ? 10.175 7.558 10.635 1.00 89.50 425 ILE A N 1
ATOM 3191 C CA . ILE A 1 425 ? 10.558 6.296 9.992 1.00 89.50 425 ILE A CA 1
ATOM 3192 C C . ILE A 1 425 ? 11.249 6.542 8.648 1.00 89.50 425 ILE A C 1
ATOM 3194 O O . ILE A 1 425 ? 12.108 5.750 8.273 1.00 89.50 425 ILE A O 1
ATOM 3198 N N . ILE A 1 426 ? 10.884 7.608 7.928 1.00 89.00 426 ILE A N 1
ATOM 3199 C CA . ILE A 1 426 ? 11.320 7.813 6.541 1.00 89.00 426 ILE A CA 1
ATOM 3200 C C . ILE A 1 426 ? 12.335 8.954 6.392 1.00 89.00 426 ILE A C 1
ATOM 3202 O O . ILE A 1 426 ? 13.223 8.859 5.549 1.00 89.00 426 ILE A O 1
ATOM 3206 N N . VAL A 1 427 ? 12.262 10.018 7.203 1.00 91.50 427 VAL A N 1
ATOM 3207 C CA . VAL A 1 427 ? 13.203 11.147 7.084 1.00 91.50 427 VAL A CA 1
ATOM 3208 C C . VAL A 1 427 ? 14.597 10.700 7.546 1.00 91.50 427 VAL A C 1
ATOM 3210 O O . VAL A 1 427 ? 14.741 10.352 8.722 1.00 91.50 427 VAL A O 1
ATOM 3213 N N . PRO A 1 428 ? 15.636 10.752 6.686 1.00 91.00 428 PRO A N 1
ATOM 3214 C CA . PRO A 1 428 ? 16.968 10.242 7.022 1.00 91.00 428 PRO A CA 1
ATOM 3215 C C . PRO A 1 428 ? 17.567 10.868 8.288 1.00 91.00 428 PRO A C 1
ATOM 3217 O O . PRO A 1 428 ? 18.154 10.181 9.117 1.00 91.00 428 PRO A O 1
ATOM 3220 N N . GLU A 1 429 ? 17.362 12.169 8.506 1.00 92.19 429 GLU A N 1
ATOM 3221 C CA . GLU A 1 429 ? 17.869 12.871 9.691 1.00 92.19 429 GLU A CA 1
ATOM 3222 C C . GLU A 1 429 ? 17.187 12.452 11.006 1.00 92.19 429 GLU A C 1
ATOM 3224 O O . GLU A 1 429 ? 17.647 12.829 12.086 1.00 92.19 429 GLU A O 1
ATOM 3229 N N . LEU A 1 430 ? 16.091 11.689 10.936 1.00 91.81 430 LEU A N 1
ATOM 3230 C CA . LEU A 1 430 ? 15.369 11.146 12.088 1.00 91.81 430 LEU A CA 1
ATOM 3231 C C . LEU A 1 430 ? 15.599 9.645 12.298 1.00 91.81 430 LEU A C 1
ATOM 3233 O O . LEU A 1 430 ? 15.032 9.093 13.239 1.00 91.81 430 LEU A O 1
ATOM 3237 N N . GLU A 1 431 ? 16.446 8.991 11.499 1.00 89.69 431 GLU A N 1
ATOM 3238 C CA . GLU A 1 431 ? 16.659 7.537 11.555 1.00 89.69 431 GLU A CA 1
ATOM 3239 C C . GLU A 1 431 ? 17.049 7.049 12.965 1.00 89.69 431 GLU A C 1
ATOM 3241 O O . GLU A 1 431 ? 16.450 6.106 13.497 1.00 89.69 431 GLU A O 1
ATOM 3246 N N . GLU A 1 432 ? 17.970 7.757 13.634 1.00 90.75 432 GLU A N 1
ATOM 3247 C CA . GLU A 1 432 ? 18.397 7.470 15.017 1.00 90.75 432 GLU A CA 1
ATOM 3248 C C . GLU A 1 432 ? 17.254 7.597 16.045 1.00 90.75 432 GLU A C 1
ATOM 3250 O O . GLU A 1 432 ? 17.313 7.035 17.142 1.00 90.75 432 GLU A O 1
ATOM 3255 N N . TRP A 1 433 ? 16.190 8.320 15.690 1.00 92.00 433 TRP A N 1
ATOM 3256 C CA . TRP A 1 433 ? 15.018 8.594 16.518 1.00 92.00 433 TRP A CA 1
ATOM 3257 C C . TRP A 1 433 ? 13.801 7.746 16.140 1.00 92.00 433 TRP A C 1
ATOM 3259 O O . TRP A 1 433 ? 12.749 7.899 16.762 1.00 92.00 433 TRP A O 1
ATOM 3269 N N . SER A 1 434 ? 13.924 6.818 15.188 1.00 88.00 434 SER A N 1
ATOM 3270 C CA . SER A 1 434 ? 12.829 5.957 14.710 1.00 88.00 434 SER A CA 1
ATOM 3271 C C . SER A 1 434 ? 12.101 5.193 15.826 1.00 88.00 434 SER A C 1
ATOM 3273 O O . SER A 1 434 ? 10.891 4.968 15.756 1.00 88.00 434 SER A O 1
ATOM 3275 N N . ALA A 1 435 ? 12.780 4.888 16.938 1.00 88.31 435 ALA A N 1
ATOM 3276 C CA . ALA A 1 435 ? 12.157 4.305 18.130 1.00 88.31 435 ALA A CA 1
ATOM 3277 C C . ALA A 1 435 ? 11.040 5.184 18.742 1.00 88.31 435 ALA A C 1
ATOM 3279 O O . ALA A 1 435 ? 10.100 4.657 19.348 1.00 88.31 435 ALA A O 1
ATOM 3280 N N . LEU A 1 436 ? 11.092 6.513 18.565 1.00 92.62 436 LEU A N 1
ATOM 3281 C CA . LEU A 1 436 ? 10.037 7.434 19.000 1.00 92.62 436 LEU A CA 1
ATOM 3282 C C . LEU A 1 436 ? 8.721 7.204 18.246 1.00 92.62 436 LEU A C 1
ATOM 3284 O O . LEU A 1 436 ? 7.659 7.460 18.817 1.00 92.62 436 LEU A O 1
ATOM 3288 N N . ALA A 1 437 ? 8.755 6.659 17.025 1.00 91.12 437 ALA A N 1
ATOM 3289 C CA . ALA A 1 437 ? 7.543 6.315 16.281 1.00 91.12 437 ALA A CA 1
ATOM 3290 C C . ALA A 1 437 ? 6.705 5.286 17.059 1.00 91.12 437 ALA A C 1
ATOM 3292 O O . ALA A 1 437 ? 5.482 5.402 17.157 1.00 91.12 437 ALA A O 1
ATOM 3293 N N . GLY A 1 438 ? 7.367 4.335 17.731 1.00 89.88 438 GLY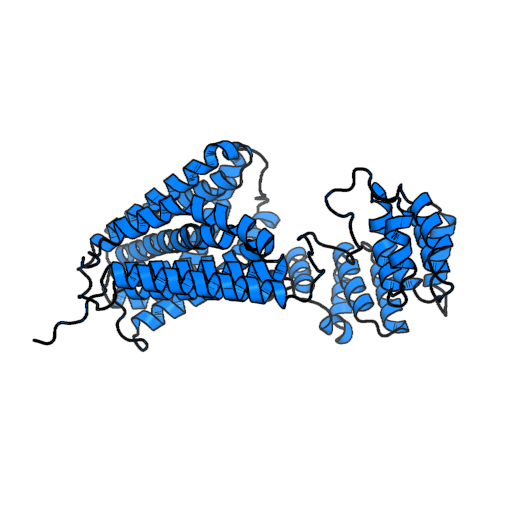 A N 1
ATOM 3294 C CA . GLY A 1 438 ? 6.720 3.389 18.639 1.00 89.88 438 GLY A CA 1
ATOM 3295 C C . GLY A 1 438 ? 6.042 4.067 19.835 1.00 89.88 438 GLY A C 1
ATOM 3296 O O . GLY A 1 438 ? 4.965 3.642 20.249 1.00 89.88 438 GLY A O 1
ATOM 3297 N N . ILE A 1 439 ? 6.620 5.150 20.367 1.00 90.50 439 ILE A N 1
ATOM 3298 C CA . ILE A 1 439 ? 6.028 5.930 21.468 1.00 90.50 439 ILE A CA 1
ATOM 3299 C C . ILE A 1 439 ? 4.796 6.698 20.987 1.00 90.50 439 ILE A C 1
ATOM 3301 O O . ILE A 1 439 ? 3.762 6.649 21.655 1.00 90.50 439 ILE A O 1
ATOM 3305 N N . VAL A 1 440 ? 4.881 7.367 19.831 1.00 91.25 440 VAL A N 1
ATOM 3306 C CA . VAL A 1 440 ? 3.741 8.059 19.202 1.00 91.25 440 VAL A CA 1
ATOM 3307 C C . VAL A 1 440 ? 2.596 7.074 18.981 1.00 91.25 440 VAL A C 1
ATOM 3309 O O . VAL A 1 440 ? 1.468 7.323 19.414 1.00 91.25 440 VAL A O 1
ATOM 3312 N N . TYR A 1 441 ? 2.908 5.908 18.413 1.00 91.94 441 TYR A N 1
ATOM 3313 C CA . TYR A 1 441 ? 1.950 4.830 18.220 1.00 91.94 441 TYR A CA 1
ATOM 3314 C C . TYR A 1 441 ? 1.317 4.370 19.540 1.00 91.94 441 TYR A C 1
ATOM 3316 O O . TYR A 1 441 ? 0.094 4.313 19.639 1.00 91.94 441 TYR A O 1
ATOM 3324 N N . VAL A 1 442 ? 2.107 4.081 20.581 1.00 91.94 442 VAL A N 1
ATOM 3325 C CA . VAL A 1 442 ? 1.570 3.648 21.883 1.00 91.94 442 VAL A CA 1
ATOM 3326 C C . VAL A 1 442 ? 0.703 4.736 22.517 1.00 91.94 442 VAL A C 1
ATOM 3328 O O . VAL A 1 442 ? -0.338 4.420 23.090 1.00 91.94 442 VAL A O 1
ATOM 3331 N N . ALA A 1 443 ? 1.073 6.012 22.405 1.00 92.25 443 ALA A N 1
ATOM 3332 C CA . ALA A 1 443 ? 0.282 7.115 22.945 1.00 92.25 443 ALA A CA 1
ATOM 3333 C C . ALA A 1 443 ? -1.105 7.189 22.285 1.00 92.25 443 ALA A C 1
ATOM 3335 O O . ALA A 1 443 ? -2.124 7.183 22.981 1.00 92.25 443 ALA A O 1
ATOM 3336 N N . VAL A 1 444 ? -1.150 7.179 20.951 1.00 92.12 444 VAL A N 1
ATOM 3337 C CA . VAL A 1 444 ? -2.389 7.154 20.155 1.00 92.12 444 VAL A CA 1
ATOM 3338 C C . VAL A 1 444 ? -3.194 5.877 20.459 1.00 92.12 444 VAL A C 1
ATOM 3340 O O . VAL A 1 444 ? -4.382 5.939 20.784 1.00 92.12 444 VAL A O 1
ATOM 3343 N N . ALA A 1 445 ? -2.479 4.756 20.527 1.00 93.00 445 ALA A N 1
ATOM 3344 C CA . ALA A 1 445 ? -2.784 3.494 21.191 1.00 93.00 445 ALA A CA 1
ATOM 3345 C C . ALA A 1 445 ? -3.745 3.601 22.385 1.00 93.00 445 ALA A C 1
ATOM 3347 O O . ALA A 1 445 ? -4.910 3.182 22.396 1.00 93.00 445 ALA A O 1
ATOM 3348 N N . LEU A 1 446 ? -3.197 4.199 23.436 1.00 93.62 446 LEU A N 1
ATOM 3349 C CA . LEU A 1 446 ? -3.831 4.350 24.734 1.00 93.62 446 LEU A CA 1
ATOM 3350 C C . LEU A 1 446 ? -5.033 5.298 24.685 1.00 93.62 446 LEU A C 1
ATOM 3352 O O . LEU A 1 446 ? -6.000 5.074 25.415 1.00 93.62 446 LEU A O 1
ATOM 3356 N N . LEU A 1 447 ? -5.026 6.314 23.812 1.00 94.06 447 LEU A N 1
ATOM 3357 C CA . LEU A 1 447 ? -6.184 7.194 23.621 1.00 94.06 447 LEU A CA 1
ATOM 3358 C C . LEU A 1 447 ? -7.400 6.421 23.099 1.00 94.06 447 LEU A C 1
ATOM 3360 O O . LEU A 1 447 ? -8.514 6.636 23.588 1.00 94.06 447 LEU A O 1
ATOM 3364 N N . TYR A 1 448 ? -7.200 5.489 22.165 1.00 95.25 448 TYR A N 1
ATOM 3365 C CA . TYR A 1 448 ? -8.271 4.626 21.664 1.00 95.25 448 TYR A CA 1
ATOM 3366 C C . TYR A 1 448 ? -8.871 3.761 22.764 1.00 95.25 448 TYR A C 1
ATOM 3368 O O . TYR A 1 448 ? -10.083 3.791 22.992 1.00 95.25 448 TYR A O 1
ATOM 3376 N N . PHE A 1 449 ? -8.025 3.027 23.491 1.00 94.00 449 PHE A N 1
ATOM 3377 C CA . PHE A 1 449 ? -8.483 2.169 24.582 1.00 94.00 449 PHE A CA 1
ATOM 3378 C C . PHE A 1 449 ? -9.149 2.977 25.697 1.00 94.00 449 PHE A C 1
ATOM 3380 O O . PHE A 1 449 ? -10.159 2.537 26.245 1.00 94.00 449 PHE A O 1
ATOM 3387 N N . ALA A 1 450 ? -8.676 4.193 25.979 1.00 93.50 450 ALA A N 1
ATOM 3388 C CA . ALA A 1 450 ? -9.325 5.097 26.921 1.00 93.50 450 ALA A CA 1
ATOM 3389 C C . ALA A 1 450 ? -10.731 5.522 26.460 1.00 93.50 450 ALA A C 1
ATOM 3391 O O . ALA A 1 450 ? -11.635 5.635 27.290 1.00 93.50 450 ALA A O 1
ATOM 3392 N N . GLN A 1 451 ? -10.960 5.746 25.160 1.00 94.19 451 GLN A N 1
ATOM 3393 C CA . GLN A 1 451 ? -12.309 6.010 24.639 1.00 94.19 451 GLN A CA 1
ATOM 3394 C C . GLN A 1 451 ? -13.187 4.756 24.661 1.00 94.19 451 GLN A C 1
ATOM 3396 O O . GLN A 1 451 ? -14.357 4.834 25.042 1.00 94.19 451 GLN A O 1
ATOM 3401 N N . LEU A 1 452 ? -12.628 3.595 24.319 1.00 92.31 452 LEU A N 1
ATOM 3402 C CA . LEU A 1 452 ? -13.348 2.328 24.365 1.00 92.31 452 LEU A CA 1
ATOM 3403 C C . LEU A 1 452 ? -13.766 1.961 25.800 1.00 92.31 452 LEU A C 1
ATOM 3405 O O . LEU A 1 452 ? -14.887 1.501 26.009 1.00 92.31 452 LEU A O 1
ATOM 3409 N N . ALA A 1 453 ? -12.913 2.224 26.794 1.00 91.00 453 ALA A N 1
ATOM 3410 C CA . ALA A 1 453 ? -13.180 1.969 28.210 1.00 91.00 453 ALA A CA 1
ATOM 3411 C C . ALA A 1 453 ? -14.297 2.852 28.796 1.00 91.00 453 ALA A C 1
ATOM 3413 O O . ALA A 1 453 ? -14.940 2.461 29.767 1.00 91.00 453 ALA A O 1
ATOM 3414 N N . LYS A 1 454 ? -14.562 4.024 28.202 1.00 92.12 454 LYS A N 1
ATOM 3415 C CA . LYS A 1 454 ? -15.709 4.879 28.565 1.00 92.12 454 LYS A CA 1
ATOM 3416 C C . LYS A 1 454 ? -17.043 4.321 28.059 1.00 92.12 454 LYS A C 1
ATOM 3418 O O . LYS A 1 454 ? -18.097 4.802 28.470 1.00 92.12 454 LYS A O 1
ATOM 3423 N N . CYS A 1 455 ? -17.021 3.345 27.150 1.00 90.12 455 CYS A N 1
ATOM 3424 C CA . CYS A 1 455 ? -18.234 2.713 26.646 1.00 90.12 455 CYS A CA 1
ATOM 3425 C C . CYS A 1 455 ? -18.763 1.676 27.655 1.00 90.12 455 CYS A C 1
ATOM 3427 O O . CYS 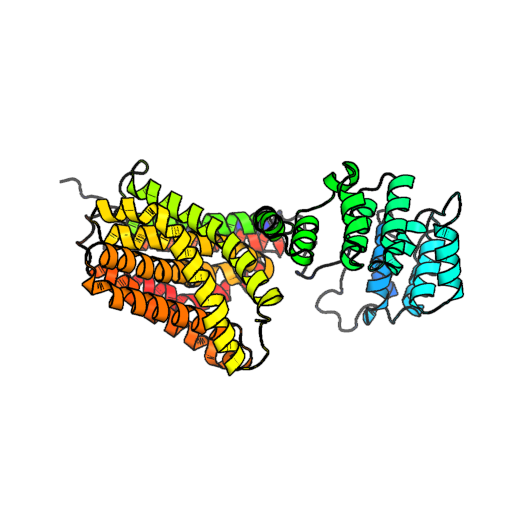A 1 455 ? -17.965 1.025 28.332 1.00 90.12 455 CYS A O 1
ATOM 3429 N N . PRO A 1 456 ? -20.090 1.447 27.724 1.00 86.06 456 PRO A N 1
ATOM 3430 C CA . PRO A 1 456 ? -20.664 0.417 28.590 1.00 86.06 456 PRO A CA 1
ATOM 3431 C C . PRO A 1 456 ? -20.000 -0.948 28.361 1.00 86.06 456 PRO A C 1
ATOM 3433 O O . PRO A 1 456 ? -19.739 -1.294 27.204 1.00 86.06 456 PRO A O 1
ATOM 3436 N N . PRO A 1 457 ? -19.727 -1.749 29.406 1.00 81.25 457 PRO A N 1
ATOM 3437 C CA . PRO A 1 457 ? -19.030 -3.023 29.254 1.00 81.25 457 PRO A CA 1
ATOM 3438 C C . PRO A 1 457 ? -19.736 -3.922 28.232 1.00 81.25 457 PRO A C 1
ATOM 3440 O O . PRO A 1 457 ? -20.964 -4.011 28.199 1.00 81.25 457 PRO A O 1
ATOM 3443 N N . ALA A 1 458 ? -18.957 -4.567 27.359 1.00 80.06 458 ALA A N 1
ATOM 3444 C CA . ALA A 1 458 ? -19.497 -5.591 26.470 1.00 80.06 458 ALA A CA 1
ATOM 3445 C C . ALA A 1 458 ? -20.026 -6.762 27.309 1.00 80.06 458 ALA A C 1
ATOM 3447 O O . ALA A 1 458 ? -19.503 -7.044 28.391 1.00 80.06 458 ALA A O 1
ATOM 3448 N N . ALA A 1 459 ? -21.063 -7.454 26.833 1.00 78.75 459 ALA A N 1
ATOM 3449 C CA . ALA A 1 459 ? -21.537 -8.610 27.586 1.00 78.75 459 ALA A CA 1
ATOM 3450 C C . ALA A 1 459 ? -20.507 -9.753 27.547 1.00 78.75 459 ALA A C 1
ATOM 3452 O O . ALA A 1 459 ? -19.711 -9.840 26.605 1.00 78.75 459 ALA A O 1
ATOM 3453 N N . PRO A 1 460 ? -20.553 -10.668 28.530 1.00 79.38 460 PRO A N 1
ATOM 3454 C CA . PRO A 1 460 ? -19.613 -11.775 28.612 1.00 79.38 460 PRO A CA 1
ATOM 3455 C C . PRO A 1 460 ? -19.607 -12.620 27.335 1.00 79.38 460 PRO A C 1
ATOM 3457 O O . PRO A 1 460 ? -20.662 -12.999 26.814 1.00 79.38 460 PRO A O 1
ATOM 3460 N N . ARG A 1 461 ? -18.409 -12.967 26.860 1.00 80.25 461 ARG A N 1
ATOM 3461 C CA . ARG A 1 461 ? -18.203 -13.862 25.718 1.00 80.25 461 ARG A CA 1
ATOM 3462 C C . ARG A 1 461 ? -17.552 -15.170 26.139 1.00 80.25 461 ARG A C 1
ATOM 3464 O O . ARG A 1 461 ? -16.880 -15.256 27.159 1.00 80.25 461 ARG A O 1
ATOM 3471 N N . ARG A 1 462 ? -17.749 -16.202 25.312 1.00 83.69 462 ARG A N 1
ATOM 3472 C CA . ARG A 1 462 ? -17.076 -17.501 25.481 1.00 83.69 462 ARG A CA 1
ATOM 3473 C C . ARG A 1 462 ? -15.604 -17.449 25.083 1.00 83.69 462 ARG A C 1
ATOM 3475 O O . ARG A 1 462 ? -14.796 -18.136 25.697 1.00 83.69 462 ARG A O 1
ATOM 3482 N N . VAL A 1 463 ? -15.298 -16.678 24.041 1.00 87.00 463 VAL A N 1
ATOM 3483 C CA . VAL A 1 463 ? -13.942 -16.478 23.527 1.00 87.00 463 VAL A CA 1
ATOM 3484 C C . VAL A 1 463 ? -13.544 -15.033 23.832 1.00 87.00 463 VAL A C 1
ATOM 3486 O O . VAL A 1 463 ? -14.267 -14.133 23.390 1.00 87.00 463 VAL A O 1
ATOM 3489 N N . PRO A 1 464 ? -12.460 -14.813 24.594 1.00 88.94 464 PRO A N 1
ATOM 3490 C CA . PRO A 1 464 ? -11.945 -13.477 24.867 1.00 88.94 464 PRO A CA 1
ATOM 3491 C C . PRO A 1 464 ? -11.378 -12.841 23.588 1.00 88.94 464 PRO A C 1
ATOM 3493 O O . PRO A 1 464 ? -10.805 -13.537 22.747 1.00 88.94 464 PRO A O 1
ATOM 3496 N N . VAL A 1 465 ? -11.509 -11.523 23.451 1.00 90.38 465 VAL A N 1
ATOM 3497 C CA . VAL A 1 465 ? -10.849 -10.716 22.416 1.00 90.38 465 VAL A CA 1
ATOM 3498 C C . VAL A 1 465 ? -9.342 -10.964 22.401 1.00 90.38 465 VAL A C 1
ATOM 3500 O O . VAL A 1 465 ? -8.777 -11.108 21.320 1.00 90.38 465 VAL A O 1
ATOM 3503 N N . THR A 1 466 ? -8.698 -11.115 23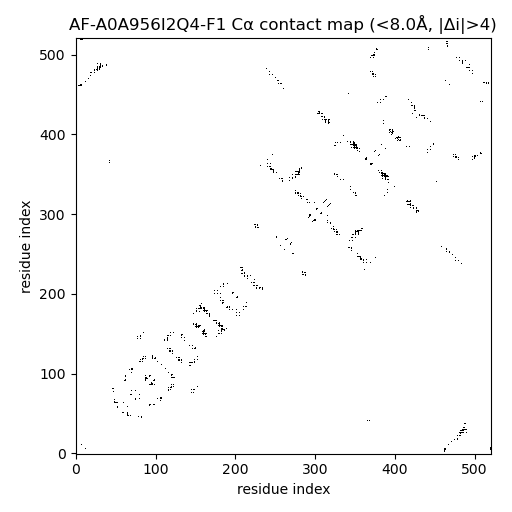.565 1.00 90.44 466 THR A N 1
ATOM 3504 C CA . THR A 1 466 ? -7.259 -11.437 23.628 1.00 90.44 466 THR A CA 1
ATOM 3505 C C . THR A 1 466 ? -6.935 -12.743 22.901 1.00 90.44 466 THR A C 1
ATOM 3507 O O . THR A 1 466 ? -5.932 -12.815 22.197 1.00 90.44 466 THR A O 1
ATOM 3510 N N . ALA A 1 467 ? -7.787 -13.770 23.005 1.00 90.81 467 ALA A N 1
ATOM 3511 C CA . ALA A 1 467 ? -7.570 -15.018 22.272 1.00 90.81 467 ALA A CA 1
ATOM 3512 C C . ALA A 1 467 ? -7.752 -14.823 20.761 1.00 90.81 467 ALA A C 1
ATOM 3514 O O . ALA A 1 467 ? -6.937 -15.316 19.990 1.00 90.81 467 ALA A O 1
ATOM 3515 N N . VAL A 1 468 ? -8.780 -14.077 20.337 1.00 93.25 468 VAL A N 1
ATOM 3516 C CA . VAL A 1 468 ? -9.006 -13.755 18.915 1.00 93.25 468 VAL A CA 1
ATOM 3517 C C . VAL A 1 468 ? -7.806 -13.015 18.325 1.00 93.25 468 VAL A C 1
ATOM 3519 O O . VAL A 1 468 ? -7.327 -13.388 17.259 1.00 93.25 468 VAL A O 1
ATOM 3522 N N . PHE A 1 469 ? -7.290 -12.016 19.041 1.00 93.94 469 PHE A N 1
ATOM 3523 C CA . PHE A 1 469 ? -6.106 -11.263 18.642 1.00 93.94 469 PHE A CA 1
ATOM 3524 C C . PHE A 1 469 ? -4.865 -12.159 18.532 1.00 93.94 469 PHE A C 1
ATOM 3526 O O . PHE A 1 469 ? -4.202 -12.151 17.499 1.00 93.94 469 PHE A O 1
ATOM 3533 N N . VAL A 1 470 ? -4.580 -12.979 19.551 1.00 92.81 470 VAL A N 1
ATOM 3534 C CA . VAL A 1 470 ? -3.419 -13.887 19.543 1.00 92.81 470 VAL A CA 1
ATOM 3535 C C . VAL A 1 470 ? -3.510 -14.900 18.398 1.00 92.81 470 VAL A C 1
ATOM 3537 O O . VAL A 1 470 ? -2.509 -15.153 17.729 1.00 92.81 470 VAL A O 1
ATOM 3540 N N . TYR A 1 471 ? -4.695 -15.451 18.122 1.00 94.31 471 TYR A N 1
ATOM 3541 C CA . TYR A 1 471 ? -4.882 -16.330 16.968 1.00 94.31 471 TYR A CA 1
ATOM 3542 C C . TYR A 1 471 ? -4.712 -15.613 15.639 1.00 94.31 471 TYR A C 1
ATOM 3544 O O . TYR A 1 471 ? -4.069 -16.169 14.754 1.00 94.31 471 TYR A O 1
ATOM 3552 N N . GLY A 1 472 ? -5.253 -14.401 15.500 1.00 94.94 472 GLY A N 1
ATOM 3553 C CA . GLY A 1 472 ? -5.076 -13.602 14.292 1.00 94.94 472 GLY A CA 1
ATOM 3554 C C . GLY A 1 472 ? -3.603 -13.316 14.030 1.00 94.94 472 GLY A C 1
ATOM 3555 O O . GLY A 1 472 ? -3.101 -13.635 12.959 1.00 94.94 472 GLY A O 1
ATOM 3556 N N . LEU A 1 473 ? -2.877 -12.837 15.041 1.00 93.75 473 LEU A N 1
ATOM 3557 C CA . LEU A 1 473 ? -1.438 -12.614 14.935 1.00 93.75 473 LEU A CA 1
ATOM 3558 C C . LEU A 1 473 ? -0.692 -13.898 14.551 1.00 93.75 473 LEU A C 1
ATOM 3560 O O . LEU A 1 473 ? 0.113 -13.888 13.627 1.00 93.75 473 LEU A O 1
ATOM 3564 N N . THR A 1 474 ? -0.985 -15.019 15.215 1.00 93.56 474 THR A N 1
ATOM 3565 C CA . THR A 1 474 ? -0.322 -16.299 14.914 1.00 93.56 474 THR A CA 1
ATOM 3566 C C . THR A 1 474 ? -0.613 -16.755 13.483 1.00 93.56 474 THR A C 1
ATOM 3568 O O . THR A 1 474 ? 0.300 -17.175 12.780 1.00 93.56 474 THR A O 1
ATOM 3571 N N . ALA A 1 475 ? -1.866 -16.649 13.032 1.00 95.06 475 ALA A N 1
ATOM 3572 C CA . ALA A 1 475 ? -2.256 -16.995 11.669 1.00 95.06 475 ALA A CA 1
ATOM 3573 C C . ALA A 1 475 ? -1.549 -16.106 10.638 1.00 95.06 475 ALA A C 1
ATOM 3575 O O . ALA A 1 475 ? -1.076 -16.621 9.625 1.00 95.06 475 ALA A O 1
ATOM 3576 N N . MET A 1 476 ? -1.421 -14.805 10.915 1.00 94.94 476 MET A N 1
ATOM 3577 C CA . MET A 1 476 ? -0.703 -13.871 10.050 1.00 94.94 476 MET A CA 1
ATOM 3578 C C . MET A 1 476 ? 0.778 -14.250 9.928 1.00 94.94 476 MET A C 1
ATOM 3580 O O . MET A 1 476 ? 1.273 -14.394 8.815 1.00 94.94 476 MET A O 1
ATOM 3584 N N . LEU A 1 477 ? 1.453 -14.495 11.057 1.00 92.50 477 LEU A N 1
ATOM 3585 C CA . LEU A 1 477 ? 2.875 -14.865 11.094 1.00 92.50 477 LEU A CA 1
ATOM 3586 C C . LEU A 1 477 ? 3.160 -16.211 10.422 1.00 92.50 477 LEU A C 1
ATOM 3588 O O . LEU A 1 477 ? 4.163 -16.371 9.731 1.00 92.50 477 LEU A O 1
ATOM 3592 N N . VAL A 1 478 ? 2.282 -17.196 10.621 1.00 94.00 478 VAL A N 1
ATOM 3593 C CA . VAL A 1 478 ? 2.411 -18.503 9.969 1.00 94.00 478 VAL A CA 1
ATOM 3594 C C . VAL A 1 478 ? 2.218 -18.369 8.462 1.00 94.00 478 VAL A C 1
ATOM 3596 O O . VAL A 1 478 ? 3.015 -18.906 7.699 1.00 94.00 478 VAL A O 1
ATOM 3599 N N . THR A 1 479 ? 1.194 -17.638 8.022 1.00 94.31 479 THR A N 1
ATOM 3600 C CA . THR A 1 479 ? 0.910 -17.479 6.588 1.00 94.31 479 THR A CA 1
ATOM 3601 C C . THR A 1 479 ? 2.021 -16.694 5.894 1.00 94.31 479 THR A C 1
ATOM 3603 O O . THR A 1 479 ? 2.441 -17.079 4.806 1.00 94.31 479 THR A O 1
ATOM 3606 N N . SER A 1 480 ? 2.556 -15.652 6.537 1.00 92.94 480 SER A N 1
ATOM 3607 C CA . SER A 1 480 ? 3.691 -14.896 6.002 1.00 92.94 480 SER A CA 1
ATOM 3608 C C . SER A 1 480 ? 4.959 -15.739 5.925 1.00 92.94 480 SER A C 1
ATOM 3610 O O . SER A 1 480 ? 5.691 -15.631 4.950 1.00 92.94 480 SER A O 1
ATOM 3612 N N . LEU A 1 481 ? 5.203 -16.614 6.908 1.00 92.88 481 LEU A N 1
ATOM 3613 C CA . LEU A 1 481 ? 6.330 -17.545 6.870 1.00 92.88 481 LEU A CA 1
ATOM 3614 C C . LEU A 1 481 ? 6.199 -18.561 5.744 1.00 92.88 481 LEU A C 1
ATOM 3616 O O . LEU A 1 481 ? 7.185 -18.828 5.069 1.00 92.88 481 LEU A O 1
ATOM 3620 N N . VAL A 1 482 ? 5.005 -19.108 5.523 1.00 93.69 482 VAL A N 1
ATOM 3621 C CA . VAL A 1 482 ? 4.760 -20.033 4.409 1.00 93.69 482 VAL A CA 1
ATOM 3622 C C . VAL A 1 482 ? 4.965 -19.330 3.065 1.00 93.69 482 VAL A C 1
ATOM 3624 O O . VAL A 1 482 ? 5.633 -19.893 2.203 1.00 93.69 482 VAL A O 1
ATOM 3627 N N . ALA A 1 483 ? 4.451 -18.106 2.903 1.00 91.19 483 ALA A N 1
ATOM 3628 C CA . ALA A 1 483 ? 4.635 -17.312 1.687 1.00 91.19 483 ALA A CA 1
ATOM 3629 C C . ALA A 1 483 ? 6.117 -16.980 1.442 1.00 91.19 483 ALA A C 1
ATOM 3631 O O . ALA A 1 483 ? 6.658 -17.321 0.399 1.00 91.19 483 ALA A O 1
ATOM 3632 N N . ALA A 1 484 ? 6.818 -16.438 2.439 1.00 88.94 484 ALA A N 1
ATOM 3633 C CA . ALA A 1 484 ? 8.241 -16.137 2.305 1.00 88.94 484 ALA A CA 1
ATOM 3634 C C . ALA A 1 484 ? 9.081 -17.405 2.059 1.00 88.94 484 ALA A C 1
ATOM 3636 O O . ALA A 1 484 ? 10.024 -17.388 1.273 1.00 88.94 484 ALA A O 1
ATOM 3637 N N . ALA A 1 485 ? 8.745 -18.530 2.701 1.00 91.06 485 ALA A N 1
ATOM 3638 C CA . ALA A 1 485 ? 9.455 -19.790 2.495 1.00 91.06 485 ALA A CA 1
ATOM 3639 C C . ALA A 1 485 ? 9.241 -20.367 1.091 1.00 91.06 485 ALA A C 1
ATOM 3641 O O . ALA A 1 485 ? 10.129 -21.056 0.589 1.00 91.06 485 ALA A O 1
ATOM 3642 N N . TRP A 1 486 ? 8.099 -20.081 0.463 1.00 88.88 486 TRP A N 1
ATOM 3643 C CA . TRP A 1 486 ? 7.853 -20.405 -0.938 1.00 88.88 486 TRP A CA 1
ATOM 3644 C C . TRP A 1 486 ? 8.790 -19.623 -1.870 1.00 88.88 486 TRP A C 1
ATOM 3646 O O . TRP A 1 486 ? 9.354 -20.219 -2.785 1.00 88.88 486 TRP A O 1
ATOM 3656 N N . ASP A 1 487 ? 9.010 -18.333 -1.606 1.00 84.69 487 ASP A N 1
ATOM 3657 C CA . ASP A 1 487 ? 9.797 -17.464 -2.493 1.00 84.69 487 ASP A CA 1
ATOM 3658 C C . ASP A 1 487 ? 11.313 -17.614 -2.311 1.00 84.69 487 ASP A C 1
ATOM 3660 O O . ASP A 1 487 ? 12.056 -17.746 -3.282 1.00 84.69 487 ASP A O 1
ATOM 3664 N N . VAL A 1 488 ? 11.794 -17.588 -1.064 1.00 83.75 488 VAL A N 1
ATOM 3665 C CA . VAL A 1 488 ? 13.237 -17.518 -0.759 1.00 83.75 488 VAL A CA 1
ATOM 3666 C C . VAL A 1 488 ? 13.771 -18.753 -0.034 1.00 83.75 488 VAL A C 1
ATOM 3668 O O . VAL A 1 488 ? 14.944 -18.812 0.334 1.00 83.75 488 VAL A O 1
ATOM 3671 N N . GLY A 1 489 ? 12.925 -19.760 0.187 1.00 89.69 489 GLY A N 1
ATOM 3672 C CA . GLY A 1 489 ? 13.263 -20.947 0.963 1.00 89.69 489 GLY A CA 1
ATOM 3673 C C . GLY A 1 489 ? 13.154 -20.737 2.477 1.00 89.69 489 GLY A C 1
ATOM 3674 O O . GLY A 1 489 ? 13.053 -19.625 2.998 1.00 89.69 489 GLY A O 1
ATOM 3675 N N . PHE A 1 490 ? 13.183 -21.843 3.222 1.00 91.31 490 PHE A N 1
ATOM 3676 C CA . PHE A 1 490 ? 12.817 -21.856 4.642 1.00 91.31 490 PHE A CA 1
ATOM 3677 C C . PHE A 1 490 ? 13.751 -21.038 5.552 1.00 91.31 490 PHE A C 1
ATOM 3679 O O . PHE A 1 490 ? 13.285 -20.238 6.363 1.00 91.31 490 PHE A O 1
ATOM 3686 N N . LEU A 1 491 ? 15.073 -21.232 5.448 1.00 91.38 491 LEU A N 1
ATOM 3687 C CA . LEU A 1 491 ? 16.028 -20.545 6.329 1.00 91.38 491 LEU A CA 1
ATOM 3688 C C . LEU A 1 491 ? 16.088 -19.027 6.080 1.00 91.38 491 LEU A C 1
ATOM 3690 O O . LEU A 1 491 ? 16.058 -18.290 7.069 1.00 91.38 491 LEU A O 1
ATOM 3694 N N . PRO A 1 492 ? 16.147 -18.532 4.826 1.00 88.38 492 PRO A N 1
ATOM 3695 C CA . PRO A 1 492 ? 16.056 -17.098 4.557 1.00 88.38 492 PRO A CA 1
ATOM 3696 C C . PRO A 1 492 ? 14.738 -16.496 5.050 1.00 88.38 492 PRO 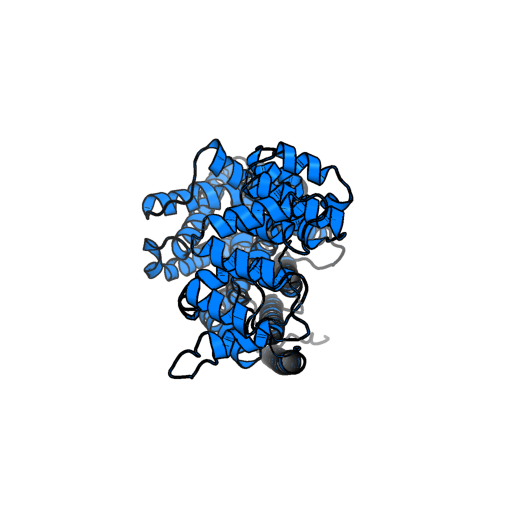A C 1
ATOM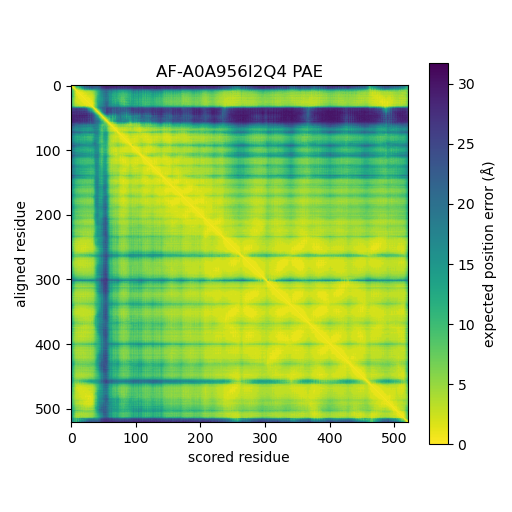 3698 O O . PRO A 1 492 ? 14.771 -15.495 5.760 1.00 88.38 492 PRO A O 1
ATOM 3701 N N . ALA A 1 493 ? 13.602 -17.158 4.805 1.00 88.88 493 ALA A N 1
ATOM 3702 C CA . ALA A 1 493 ? 12.301 -16.701 5.296 1.00 88.88 493 ALA A CA 1
ATOM 3703 C C . ALA A 1 493 ? 12.266 -16.545 6.826 1.00 88.88 493 ALA A C 1
ATOM 3705 O O . ALA A 1 493 ? 11.766 -15.547 7.351 1.00 88.88 493 ALA A O 1
ATOM 3706 N N . LEU A 1 494 ? 12.852 -17.498 7.559 1.00 90.38 494 LEU A N 1
ATOM 3707 C CA . LEU A 1 494 ? 12.942 -17.419 9.016 1.00 90.38 494 LEU A CA 1
ATOM 3708 C C . LEU A 1 494 ? 13.810 -16.235 9.476 1.00 90.38 494 LEU A C 1
ATOM 3710 O O . LEU A 1 494 ? 13.434 -15.533 10.415 1.00 90.38 494 LEU A O 1
ATOM 3714 N N . ARG A 1 495 ? 14.948 -15.991 8.812 1.00 88.44 495 ARG A N 1
ATOM 3715 C CA . ARG A 1 495 ? 15.835 -14.849 9.109 1.00 88.44 495 ARG A CA 1
ATOM 3716 C C . ARG A 1 495 ? 15.147 -13.508 8.875 1.00 88.44 495 ARG A C 1
ATOM 3718 O O . ARG A 1 495 ? 15.413 -12.577 9.625 1.00 88.44 495 ARG A O 1
ATOM 3725 N N . THR A 1 496 ? 14.257 -13.435 7.891 1.00 83.06 496 THR A N 1
ATOM 3726 C CA . THR A 1 496 ? 13.477 -12.233 7.585 1.00 83.06 496 THR A CA 1
ATOM 3727 C C . THR A 1 496 ? 12.388 -11.973 8.631 1.00 83.06 496 THR A C 1
ATOM 3729 O O . THR A 1 496 ? 12.229 -10.849 9.099 1.00 83.06 496 THR A O 1
ATOM 3732 N N . ILE A 1 497 ? 11.652 -13.005 9.054 1.00 85.38 497 ILE A N 1
ATOM 3733 C CA . ILE A 1 497 ? 10.459 -12.822 9.901 1.00 85.38 497 ILE A CA 1
ATOM 3734 C C . ILE A 1 497 ? 10.793 -12.694 11.390 1.00 85.38 497 ILE A C 1
ATOM 3736 O O . ILE A 1 497 ? 10.143 -11.925 12.103 1.00 85.38 497 ILE A O 1
ATOM 3740 N N . VAL A 1 498 ? 11.787 -13.436 11.891 1.00 87.62 498 VAL A N 1
ATOM 3741 C CA . VAL A 1 498 ? 12.097 -13.473 13.332 1.00 87.62 498 VAL A CA 1
ATOM 3742 C C . VAL A 1 498 ? 12.414 -12.086 13.914 1.00 87.62 498 VAL A C 1
ATOM 3744 O O . VAL A 1 498 ? 11.824 -11.757 14.947 1.00 87.62 498 VAL A O 1
ATOM 3747 N N . PRO A 1 499 ? 13.263 -11.240 13.292 1.00 84.50 499 PRO A N 1
ATOM 3748 C CA . PRO A 1 499 ? 13.517 -9.889 13.790 1.00 84.50 499 PRO A CA 1
ATOM 3749 C C . PRO A 1 499 ? 12.240 -9.049 13.887 1.00 84.50 499 PRO A C 1
ATOM 3751 O O . PRO A 1 499 ? 12.004 -8.426 14.919 1.00 84.50 499 PRO A O 1
ATOM 3754 N N . GLY A 1 500 ? 11.369 -9.105 12.873 1.00 80.19 500 GLY A N 1
ATOM 3755 C CA . GLY A 1 500 ? 10.087 -8.395 12.876 1.00 80.19 500 GLY A CA 1
ATOM 3756 C C . GLY A 1 500 ? 9.179 -8.816 14.037 1.00 80.19 500 GLY A C 1
ATOM 3757 O O . GLY A 1 500 ? 8.588 -7.968 14.705 1.00 80.19 500 GLY A O 1
ATOM 3758 N N . VAL A 1 501 ? 9.119 -10.116 14.346 1.00 84.19 501 VAL A N 1
ATOM 3759 C CA . VAL A 1 501 ? 8.358 -10.638 15.497 1.00 84.19 501 VAL A CA 1
ATOM 3760 C C . VAL A 1 501 ? 8.941 -10.158 16.827 1.00 84.19 501 VAL A C 1
ATOM 3762 O O . VAL A 1 501 ? 8.187 -9.758 17.715 1.00 84.19 501 VAL A O 1
ATOM 3765 N N . LEU A 1 502 ? 10.270 -10.181 16.973 1.00 85.25 502 LEU A N 1
ATOM 3766 C CA . LEU A 1 502 ? 10.948 -9.730 18.191 1.00 85.25 502 LEU A CA 1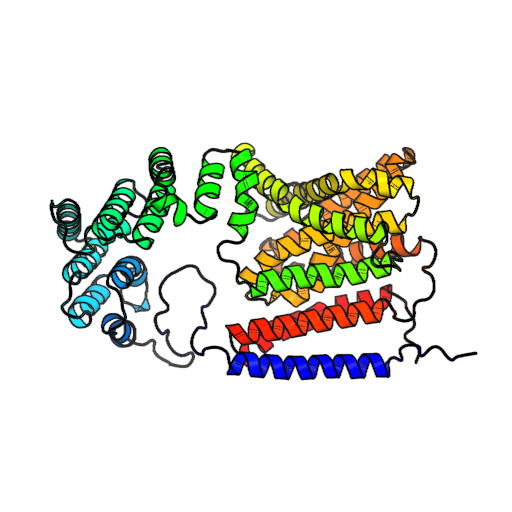
ATOM 3767 C C . LEU A 1 502 ? 10.737 -8.231 18.429 1.00 85.25 502 LEU A C 1
ATOM 3769 O O . LEU A 1 502 ? 10.362 -7.839 19.535 1.00 85.25 502 LEU A O 1
ATOM 3773 N N . SER A 1 503 ? 10.883 -7.412 17.386 1.00 77.25 503 SER A N 1
ATOM 3774 C CA . SER A 1 503 ? 10.619 -5.970 17.439 1.00 77.25 503 SER A CA 1
ATOM 3775 C C . SER A 1 503 ? 9.167 -5.661 17.806 1.00 77.25 503 SER A C 1
ATOM 3777 O O . SER A 1 503 ? 8.884 -4.658 18.461 1.00 77.25 503 SER A O 1
ATOM 3779 N N . ALA A 1 504 ? 8.234 -6.550 17.461 1.00 82.19 504 ALA A N 1
ATOM 3780 C CA . ALA A 1 504 ? 6.823 -6.356 17.752 1.00 82.19 504 ALA A CA 1
ATOM 3781 C C . ALA A 1 504 ? 6.380 -6.828 19.153 1.00 82.19 504 ALA A C 1
ATOM 3783 O O . ALA A 1 504 ? 5.234 -6.589 19.550 1.00 82.19 504 ALA A O 1
ATOM 3784 N N . ALA A 1 505 ? 7.270 -7.446 19.940 1.00 85.88 505 ALA A N 1
ATOM 3785 C CA . ALA A 1 505 ? 6.959 -7.973 21.272 1.00 85.88 505 ALA A CA 1
ATOM 3786 C C . ALA A 1 505 ? 6.390 -6.908 22.229 1.00 85.88 505 ALA A C 1
ATOM 3788 O O . ALA A 1 505 ? 5.457 -7.189 22.989 1.00 85.88 505 ALA A O 1
ATOM 3789 N N . LEU A 1 506 ? 6.902 -5.673 22.160 1.00 85.44 506 LEU A N 1
ATOM 3790 C CA . LEU A 1 506 ? 6.394 -4.546 22.947 1.00 85.44 506 LEU A CA 1
ATOM 3791 C C . LEU A 1 506 ? 4.921 -4.253 22.627 1.00 85.44 506 LEU A C 1
ATOM 3793 O O . LEU A 1 506 ? 4.111 -4.088 23.539 1.00 85.44 506 LEU A O 1
ATOM 3797 N N . PHE A 1 507 ? 4.552 -4.229 21.346 1.00 87.75 507 PHE A N 1
ATOM 3798 C CA . PHE A 1 507 ? 3.177 -3.956 20.927 1.00 87.75 507 PHE A CA 1
ATOM 3799 C C . PHE A 1 507 ? 2.240 -5.092 21.329 1.00 87.75 507 PHE A C 1
ATOM 3801 O O . PHE A 1 507 ? 1.163 -4.833 21.863 1.00 87.75 507 PHE A O 1
ATOM 3808 N N . ILE A 1 508 ? 2.675 -6.349 21.180 1.00 88.12 508 ILE A N 1
ATOM 3809 C CA . ILE A 1 508 ? 1.930 -7.522 21.664 1.00 88.12 508 ILE A CA 1
ATOM 3810 C C . ILE A 1 508 ? 1.630 -7.379 23.161 1.00 88.12 508 ILE A C 1
ATOM 3812 O O . ILE A 1 508 ? 0.491 -7.583 23.587 1.00 88.12 508 ILE A O 1
ATOM 3816 N N . PHE A 1 509 ? 2.627 -6.984 23.958 1.00 88.56 509 PHE A N 1
ATOM 3817 C CA . PHE A 1 509 ? 2.445 -6.743 25.387 1.00 88.56 509 PHE A CA 1
ATOM 3818 C C . PHE A 1 509 ? 1.418 -5.634 25.663 1.00 88.56 509 PHE A C 1
ATOM 3820 O O . PHE A 1 509 ? 0.533 -5.829 26.499 1.00 88.56 509 PHE A O 1
ATOM 3827 N N . VAL A 1 510 ? 1.489 -4.505 24.946 1.00 88.38 510 VAL A N 1
ATOM 3828 C CA . VAL A 1 510 ? 0.519 -3.401 25.070 1.00 88.38 510 VAL A CA 1
ATOM 3829 C C . VAL A 1 510 ? -0.905 -3.879 24.770 1.00 88.38 510 VAL A C 1
ATOM 3831 O O . VAL A 1 510 ? -1.805 -3.625 25.571 1.00 88.38 510 VAL A O 1
ATOM 3834 N N . PHE A 1 511 ? -1.119 -4.633 23.688 1.00 90.06 511 PHE A N 1
ATOM 3835 C CA . PHE A 1 511 ? -2.440 -5.178 23.353 1.00 90.06 511 PHE A CA 1
ATOM 3836 C C . PHE A 1 511 ? -2.968 -6.133 24.420 1.00 90.06 511 PHE A C 1
ATOM 3838 O O . PHE A 1 511 ? -4.095 -5.972 24.887 1.00 90.06 511 PHE A O 1
ATOM 3845 N N . ILE A 1 512 ? -2.163 -7.112 24.843 1.00 88.25 512 ILE A N 1
ATOM 3846 C CA . ILE A 1 512 ? -2.577 -8.082 25.868 1.00 88.25 512 ILE A CA 1
ATOM 3847 C C . ILE A 1 512 ? -2.943 -7.360 27.170 1.00 88.25 512 ILE A C 1
ATOM 3849 O O . ILE A 1 512 ? -3.941 -7.703 27.809 1.00 88.25 512 ILE A O 1
ATOM 3853 N N . ARG A 1 513 ? -2.160 -6.344 27.549 1.00 88.94 513 ARG A N 1
ATOM 3854 C CA . ARG A 1 513 ? -2.405 -5.527 28.737 1.00 88.94 513 ARG A CA 1
ATOM 3855 C C . ARG A 1 513 ? -3.702 -4.727 28.627 1.00 88.94 513 ARG A C 1
ATOM 3857 O O . ARG A 1 513 ? -4.490 -4.756 29.570 1.00 88.94 513 ARG A O 1
ATOM 3864 N N . GLU A 1 514 ? -3.932 -4.011 27.527 1.00 89.25 514 GLU A N 1
ATOM 3865 C CA . GLU A 1 514 ? -5.072 -3.088 27.413 1.00 89.25 514 GLU A CA 1
ATOM 3866 C C . GLU A 1 514 ? -6.396 -3.762 27.036 1.00 89.25 514 GLU A C 1
ATOM 3868 O O . GLU A 1 514 ? -7.457 -3.242 27.383 1.00 89.25 514 GLU A O 1
ATOM 3873 N N . LEU A 1 515 ? -6.371 -4.961 26.448 1.00 85.12 515 LEU A N 1
ATOM 3874 C CA . LEU A 1 515 ? -7.588 -5.758 26.261 1.00 85.12 515 LEU A CA 1
ATOM 3875 C C . LEU A 1 515 ? -8.189 -6.247 27.596 1.00 85.12 515 LEU A C 1
ATOM 3877 O O . LEU A 1 515 ? -9.382 -6.534 27.644 1.00 85.12 515 LEU A O 1
ATOM 3881 N N . ARG A 1 516 ? -7.406 -6.279 28.691 1.00 69.44 516 ARG A N 1
ATOM 3882 C CA . ARG A 1 516 ? -7.843 -6.451 30.102 1.00 69.44 516 ARG A CA 1
ATOM 3883 C C . ARG A 1 516 ? -8.818 -7.604 30.384 1.00 69.44 516 ARG A C 1
ATOM 3885 O O . ARG A 1 516 ? -9.554 -7.571 31.371 1.00 69.44 516 ARG A O 1
ATOM 3892 N N . GLU A 1 517 ? -8.812 -8.654 29.574 1.00 70.44 517 GLU A N 1
ATOM 3893 C CA . GLU A 1 517 ? -9.638 -9.834 29.819 1.00 70.44 517 GLU A CA 1
ATOM 3894 C C . GLU A 1 517 ? -8.875 -10.862 30.664 1.00 70.44 517 GLU A C 1
ATOM 3896 O O . GLU A 1 517 ? -7.804 -11.328 30.257 1.00 70.44 517 GLU A O 1
ATOM 3901 N N . PRO A 1 518 ? -9.400 -11.264 31.838 1.00 56.28 518 PRO A N 1
ATOM 3902 C CA . PRO A 1 518 ? -8.795 -12.334 32.607 1.00 56.28 518 PRO A CA 1
ATOM 3903 C C . PRO A 1 518 ? -8.952 -13.643 31.831 1.00 56.28 518 PRO A C 1
ATOM 3905 O O . PRO A 1 518 ? -10.023 -14.249 31.809 1.00 56.28 518 PRO A O 1
ATOM 3908 N N . LEU A 1 519 ? -7.868 -14.114 31.212 1.00 54.53 519 LEU A N 1
ATOM 3909 C CA . LEU A 1 519 ? -7.769 -15.521 30.837 1.00 54.53 519 LEU A CA 1
ATOM 3910 C C . LEU A 1 519 ? -7.849 -16.318 32.142 1.00 54.53 519 LEU A C 1
ATOM 3912 O O . LEU A 1 519 ? -6.976 -16.144 33.004 1.00 54.53 519 LEU A O 1
ATOM 3916 N N . SER A 1 520 ? -8.907 -17.122 32.314 1.00 47.78 520 SER A N 1
ATOM 3917 C CA . SER A 1 520 ? -9.069 -17.948 33.513 1.00 47.78 520 SER A CA 1
ATOM 3918 C C . SER A 1 520 ? -7.816 -18.816 33.697 1.00 47.78 520 SER A C 1
ATOM 3920 O O . SER A 1 520 ? -7.336 -19.331 32.678 1.00 47.78 520 SER A O 1
ATOM 3922 N N . PRO A 1 521 ? -7.277 -18.928 34.930 1.00 41.59 521 PRO A N 1
ATOM 3923 C CA . PRO A 1 521 ? -6.115 -19.762 35.233 1.00 41.59 521 PRO A CA 1
ATOM 3924 C C . PRO A 1 521 ? -6.183 -21.143 34.585 1.00 41.59 521 PRO A C 1
ATOM 3926 O O . PRO A 1 521 ? -7.285 -21.743 34.584 1.00 41.59 521 PRO A O 1
#

Nearest PDB structures (foldseek):
  8sxg-assembly1_C  TM=3.000E-01  e=2.984E-01  Pseudomonas aeruginosa
  9dze-assembly1_B  TM=1.680E-01  e=1.494E+00  synthetic construct
  8amz-assembly1_Q  TM=1.584E-01  e=2.943E+00  Spinacia oleracea

Secondary structure (DSSP, 8-state):
-------BHHHHHHHHHHHHHHHHHHHHHHHHHS-SS----SS-------PPPTT-SSPPPHHHHHHHHHT-TT--HHHHHHHHHHHHH-GGGTSHHHHHHHHHHHS-S-TTHHHHHHHHHHHTT-HHHHHHHHHHHHSSSPPTTHHHHHHHHTTTSHHHHHHHHHHHHHHT-HHHHHHHHHHHHHHT-HHHHHHHHTSHHHHHH--SHHHHHHHHHTT-HHHHHHHHHHHHTTT--HHHHHHHHHHHHHHHHHHHHHTT---TT-HHHHHHHHHHHHHHHTHHHHHHHHHHHHHTS-----SSHHHHHHHIIIIIIHHHHHHHHHHHTTTHHHHHHH--HHHHHHHHHHHHHHHHHHHHHHHHHHHTTTTHHHHHHTHHHHHHHHHHHHHHHHHHHHH-GGGHHHHHHHHHHHHHHHHHHHHHHH-GGGGGGTHHHHHHHHHHHHHHHHHHHTSPPPPP-SS-HHHHHHHHHHHHHHHHHHHHHHHH-HHHHHHHHHHHHHHTHHHHHHHHHHH----B-

pLDDT: mean 88.39, std 13.9, range [26.48, 98.88]